Protein AF-0000000078905151 (afdb_homodimer)

Sequence (410 aa):
MSNFLHLKYNEKSVSVTKALTVRFLTKRFIGEYASNFESIYKKHLHLERKQLNLEIYDPCSQTQKAKFSLTSELHWADGFVIVYDISDRSSFAFAKALIYRIREPQTSHCKRAVESAVFLVGNKRDLCHVREVGWEEGQKLALDNRCQFCELSAAEQSLEVEMMFIRIIKDILINFKLKEKRRPSGSKSMAKLINNVFGKRRKSVMSNFLHLKYNEKSVSVTKALTVRFLTKRFIGEYASNFESIYKKHLHLERKQLNLEIYDPCSQTQKAKFSLTSELHWADGFVIVYDISDRSSFAFAKALIYRIREPQTSHCKRAVESAVFLVGNKRDLCHVREVGWEEGQKLALDNRCQFCELSAAEQSLEVEMMFIRIIKDILINFKLKEKRRPSGSKSMAKLINNVFGKRRKSV

Foldseek 3Di:
DAQEEEEDFAQVCLLVSVQLVCCQVPVAGDRPDALQAKDWDWDWDDDPNDTYIYIYTRHRNDPDPPPCPVPVVNVQHLAYEYEAEQLDVVRVVVSLVVLCVLQPPDPDPPPPPFRHAYEYEHEPVVVVVNGDHDPVNQVVSCVVRVYHYDYDYSHPCSPVSNVVVVVNVVVSVVRVVVVVVVDDPDDDDCVVVVCCVVPDPPPPD/DAQEAEEDFAQVCLLVSVQLVCCQVPVAGDRPDPLQAKDWDWDWDDDPNDTDIYIYTRHRNDPDPPPCPVPVVNVQHLAYEYEAEQLDVVRVVVSLVVLCVLQPPDPDPPPPPFRHAYEYEHEPVVVVVNGDHDPVNQVVSCVVRVYHYDYDYSHPCSPVSNVVVVVNVVVSVVRVVVVVVVDDPDDDDCVVVVCCVVPPPDPPD

pLDDT: mean 72.8, std 22.76, range [19.73, 98.31]

Secondary structure (DSSP, 8-state):
-EEEEEEE--TTTHHHHHHHHHHHHHS---TT--SSEEEEEEEEEEETTEEEEEEEEE-----S-------HHHHT-SEEEEEEETT-HHHHHHHHHHHHHHHS---SS---SSPPEEEEEEE-GGGGGG--S-HHHHHHHHHHTT-EEEE--TTT-HHHHHHHHHHHHHHHHHHHHHHHHHS-TT---THHHHHHHHH------/--EEEEEE--TTTHHHHHHHHHHHHHS---TT--SSEEEEEEEEEEETTEEEEEEEEE-------------HHHHT-SEEEEEEETT-HHHHHHHHHHHHHHHS---SS---SSPPEEEEEEE-GGGGGG--S-HHHHHHHHHHTT-EEEE--TTT-HHHHHHHHHHHHHHHHHHHHHHHHHS-TT---HHHHHHHHHH------

Nearest PDB structures (foldseek):
  1z06-assembly1_A  TM=8.536E-01  e=4.164E-12  Mus musculus
  6zay-assembly1_B  TM=8.405E-01  e=6.098E-12  Homo sapiens
  6sur-assembly1_B  TM=8.434E-01  e=1.687E-11  Mus musculus
  6pq3-assembly1_A  TM=7.862E-01  e=4.164E-12  Homo sapiens
  6y09-assembly1_B  TM=8.365E-01  e=3.395E-11  Homo sapiens

Solvent-accessible surface area (backbone atoms only — not comparable to full-atom values): 22157 Å² total; per-residue (Å²): 111,69,46,32,37,36,36,60,37,46,56,85,26,14,33,53,44,50,22,41,52,44,17,51,70,48,66,44,67,49,77,79,49,57,34,67,34,26,37,37,39,37,34,74,43,78,57,97,92,35,83,38,40,36,30,37,40,35,62,47,11,61,69,63,82,57,65,78,54,66,44,63,68,54,72,68,35,42,23,36,41,36,38,22,40,26,57,32,54,68,34,42,55,46,40,51,53,50,53,52,58,71,64,44,79,69,84,61,90,74,68,71,91,63,79,56,39,40,35,42,35,35,29,49,50,83,40,58,89,57,50,61,49,55,70,64,58,54,45,48,55,19,60,78,62,75,30,45,67,49,72,43,20,48,79,77,33,55,66,60,48,42,50,53,52,51,50,51,52,50,48,31,50,51,52,50,55,57,44,56,74,69,50,73,98,68,79,77,52,68,62,48,54,59,37,42,74,56,53,60,72,76,76,76,123,111,60,41,26,34,41,33,61,28,51,56,85,28,13,32,54,41,49,23,40,52,44,18,53,72,49,66,43,68,48,77,78,50,56,34,64,33,25,37,36,39,37,34,74,42,79,56,97,91,35,84,40,48,39,27,36,38,34,57,47,9,61,67,65,80,56,66,77,55,64,44,62,67,54,73,65,34,41,27,36,44,36,39,24,40,27,57,33,55,67,34,41,53,49,39,52,53,50,52,51,58,71,65,45,79,70,85,61,91,76,67,68,90,63,77,57,37,41,36,42,34,34,30,48,50,83,40,59,89,57,51,60,50,55,70,64,58,53,46,48,55,18,62,78,62,74,29,45,70,52,73,42,20,49,77,77,32,53,66,60,48,42,50,52,54,51,50,52,52,50,47,32,52,52,50,47,55,56,44,56,74,68,49,74,97,68,78,78,52,69,53,48,53,58,38,43,75,58,52,62,74,75,76,80,124

Radius of gyration: 22.43 Å; Cα contacts (8 Å, |Δi|>4): 698; chains: 2; bounding box: 54×58×46 Å

Organism: Gorilla gorilla gorilla (NCBI:txid9595)

Structure (mmCIF, N/CA/C/O backbone):
data_AF-0000000078905151-model_v1
#
loop_
_entity.id
_entity.type
_entity.pdbx_description
1 polymer 'small monomeric GTPase'
#
loop_
_atom_site.group_PDB
_atom_site.id
_atom_site.type_symbol
_atom_site.label_atom_id
_atom_site.label_alt_id
_atom_site.label_comp_id
_atom_site.label_asym_id
_atom_site.label_entity_id
_atom_site.label_seq_id
_atom_site.pdbx_PDB_ins_code
_atom_site.Cartn_x
_atom_site.Cartn_y
_atom_site.Cartn_z
_atom_site.occupancy
_atom_site.B_iso_or_equiv
_atom_site.auth_seq_id
_atom_site.auth_comp_id
_atom_site.auth_asym_id
_atom_site.auth_atom_id
_atom_site.pdbx_PDB_model_num
ATOM 1 N N . MET A 1 1 ? 16.125 -10.883 7.223 1 33.5 1 MET A N 1
ATOM 2 C CA . MET A 1 1 ? 16.016 -11.32 5.836 1 33.5 1 MET A CA 1
ATOM 3 C C . MET A 1 1 ? 14.742 -10.789 5.195 1 33.5 1 MET A C 1
ATOM 5 O O . MET A 1 1 ? 13.656 -10.938 5.754 1 33.5 1 MET A O 1
ATOM 9 N N . SER A 1 2 ? 14.922 -9.656 4.449 1 40.66 2 SER A N 1
ATOM 10 C CA . SER A 1 2 ? 13.758 -9.047 3.814 1 40.66 2 SER A CA 1
ATOM 11 C C . SER A 1 2 ? 13.273 -9.883 2.639 1 40.66 2 SER A C 1
ATOM 13 O O . SER A 1 2 ? 14.07 -10.32 1.806 1 40.66 2 SER A O 1
ATOM 15 N N . ASN A 1 3 ? 12.352 -10.844 2.887 1 43.84 3 ASN A N 1
ATOM 16 C CA . ASN A 1 3 ? 11.727 -11.594 1.802 1 43.84 3 ASN A CA 1
ATOM 17 C C . ASN A 1 3 ? 10.883 -10.688 0.911 1 43.84 3 ASN A C 1
ATOM 19 O O . ASN A 1 3 ? 10.117 -9.859 1.409 1 43.84 3 ASN A O 1
ATOM 23 N N . PHE A 1 4 ? 11.531 -10.445 -0.365 1 47.47 4 PHE A N 1
ATOM 24 C CA . PHE A 1 4 ? 10.812 -9.602 -1.312 1 47.47 4 PHE A CA 1
ATOM 25 C C . PHE A 1 4 ? 9.938 -10.453 -2.232 1 47.47 4 PHE A C 1
ATOM 27 O O . PHE A 1 4 ? 10.367 -11.508 -2.699 1 47.47 4 PHE A O 1
ATOM 34 N N . LEU A 1 5 ? 8.68 -10.344 -2.068 1 52.06 5 LEU A N 1
ATOM 35 C CA . LEU A 1 5 ? 7.754 -10.953 -3.023 1 52.06 5 LEU A CA 1
ATOM 36 C C . LEU A 1 5 ? 7.332 -9.945 -4.086 1 52.06 5 LEU A C 1
ATOM 38 O O . LEU A 1 5 ? 7 -8.797 -3.77 1 52.06 5 LEU A O 1
ATOM 42 N N . HIS A 1 6 ? 7.77 -10.117 -5.406 1 54.09 6 HIS A N 1
ATOM 43 C CA . HIS A 1 6 ? 7.309 -9.242 -6.48 1 54.09 6 HIS A CA 1
ATOM 44 C C . HIS A 1 6 ? 6.09 -9.836 -7.188 1 54.09 6 HIS A C 1
ATOM 46 O O . HIS A 1 6 ? 6.102 -11 -7.582 1 54.09 6 HIS A O 1
ATOM 52 N N . LEU A 1 7 ? 4.973 -9.117 -7.043 1 52.12 7 LEU A N 1
ATOM 53 C CA . LEU A 1 7 ? 3.781 -9.57 -7.75 1 52.12 7 LEU A CA 1
ATOM 54 C C . LEU A 1 7 ? 3.648 -8.875 -9.102 1 52.12 7 LEU A C 1
ATOM 56 O O . LEU A 1 7 ? 3.793 -7.652 -9.188 1 52.12 7 LEU A O 1
ATOM 60 N N . LYS A 1 8 ? 4.098 -9.414 -10.281 1 45.72 8 LYS A N 1
ATOM 61 C CA . LYS A 1 8 ? 4.059 -8.766 -11.586 1 45.72 8 LYS A CA 1
ATOM 62 C C . LYS A 1 8 ? 2.754 -9.078 -12.312 1 45.72 8 LYS A C 1
ATOM 64 O O . LYS A 1 8 ? 2.285 -10.219 -12.297 1 45.72 8 LYS A O 1
ATOM 69 N N . TYR A 1 9 ? 1.773 -8.039 -12.383 1 45.78 9 TYR A N 1
ATOM 70 C CA . TYR A 1 9 ? 0.561 -8.359 -13.133 1 45.78 9 TYR A CA 1
ATOM 71 C C . TYR A 1 9 ? 0.526 -7.617 -14.461 1 45.78 9 TYR A C 1
ATOM 73 O O . TYR A 1 9 ? 1.222 -6.617 -14.641 1 45.78 9 TYR A O 1
ATOM 81 N N . ASN A 1 10 ? -0.054 -8.18 -15.516 1 43.53 10 ASN A N 1
ATOM 82 C CA . ASN A 1 10 ? -0.471 -7.539 -16.75 1 43.53 10 ASN A CA 1
ATOM 83 C C . ASN A 1 10 ? -1.425 -6.379 -16.484 1 43.53 10 ASN A C 1
ATOM 85 O O . ASN A 1 10 ? -1.976 -6.258 -15.398 1 43.53 10 ASN A O 1
ATOM 89 N N . GLU A 1 11 ? -1.68 -5.656 -17.531 1 45.28 11 GLU A N 1
ATOM 90 C CA . GLU A 1 11 ? -2.584 -4.512 -17.578 1 45.28 11 GLU A CA 1
ATOM 91 C C . GLU A 1 11 ? -3.885 -4.805 -16.844 1 45.28 11 GLU A C 1
ATOM 93 O O . GLU A 1 11 ? -4.289 -4.039 -15.961 1 45.28 11 GLU A O 1
ATOM 98 N N . LYS A 1 12 ? -4.699 -5.602 -17.359 1 46.69 12 LYS A N 1
ATOM 99 C CA . LYS A 1 12 ? -6.008 -5.93 -16.781 1 46.69 12 LYS A CA 1
ATOM 100 C C . LYS A 1 12 ? -5.863 -6.75 -15.508 1 46.69 12 LYS A C 1
ATOM 102 O O . LYS A 1 12 ? -6.73 -6.707 -14.641 1 46.69 12 LYS A O 1
ATOM 107 N N . SER A 1 13 ? -4.715 -7.34 -15.367 1 47.94 13 SER A N 1
ATOM 108 C CA . SER A 1 13 ? -4.512 -8.344 -14.328 1 47.94 13 SER A CA 1
ATOM 109 C C . SER A 1 13 ? -3.994 -7.703 -13.039 1 47.94 13 SER A C 1
ATOM 111 O O . SER A 1 13 ? -4.09 -8.297 -11.961 1 47.94 13 SER A O 1
ATOM 113 N N . VAL A 1 14 ? -3.516 -6.453 -13.086 1 50.91 14 VAL A N 1
ATOM 114 C CA . VAL A 1 14 ? -2.912 -5.75 -11.961 1 50.91 14 VAL A CA 1
ATOM 115 C C . VAL A 1 14 ? -3.912 -5.668 -10.812 1 50.91 14 VAL A C 1
ATOM 117 O O . VAL A 1 14 ? -3.549 -5.875 -9.648 1 50.91 14 VAL A O 1
ATOM 120 N N . SER A 1 15 ? -5.215 -5.516 -11.25 1 56.56 15 SER A N 1
ATOM 121 C CA . SER A 1 15 ? -6.234 -5.48 -10.203 1 56.56 15 SER A CA 1
ATOM 122 C C . SER A 1 15 ? -6.328 -6.82 -9.477 1 56.56 15 SER A C 1
ATOM 124 O O . SER A 1 15 ? -6.594 -6.859 -8.273 1 56.56 15 SER A O 1
ATOM 126 N N . VAL A 1 16 ? -5.809 -7.828 -10.273 1 59.97 16 VAL A N 1
ATOM 127 C CA . VAL A 1 16 ? -5.961 -9.172 -9.719 1 59.97 16 VAL A CA 1
ATOM 128 C C . VAL A 1 16 ? -4.867 -9.43 -8.688 1 59.97 16 VAL A C 1
ATOM 130 O O . VAL A 1 16 ? -5.133 -9.984 -7.617 1 59.97 16 VAL A O 1
ATOM 133 N N . THR A 1 17 ? -3.715 -8.922 -9.016 1 74.81 17 THR A N 1
ATOM 134 C CA . THR A 1 17 ? -2.58 -9.125 -8.125 1 74.81 17 THR A CA 1
ATOM 135 C C . THR A 1 17 ? -2.748 -8.312 -6.84 1 74.81 17 THR A C 1
ATOM 137 O O . THR A 1 17 ? -2.469 -8.812 -5.746 1 74.81 17 THR A O 1
ATOM 140 N N . LYS A 1 18 ? -3.27 -7.145 -7.047 1 80.56 18 LYS A N 1
ATOM 141 C CA . LYS A 1 18 ? -3.438 -6.289 -5.875 1 80.56 18 LYS A CA 1
ATOM 142 C C . LYS A 1 18 ? -4.48 -6.863 -4.922 1 80.56 18 LYS A C 1
ATOM 144 O O . LYS A 1 18 ? -4.312 -6.805 -3.701 1 80.56 18 LYS A O 1
ATOM 149 N N . ALA A 1 19 ? -5.516 -7.473 -5.602 1 86.12 19 ALA A N 1
ATOM 150 C CA . ALA A 1 19 ? -6.566 -8.086 -4.789 1 86.12 19 ALA A CA 1
ATOM 151 C C . ALA A 1 19 ? -6.004 -9.211 -3.924 1 86.12 19 ALA A C 1
ATOM 153 O O . ALA A 1 19 ? -6.383 -9.359 -2.76 1 86.12 19 ALA A O 1
ATOM 154 N N . LEU A 1 20 ? -5.066 -9.969 -4.469 1 88.62 20 LEU A N 1
ATOM 155 C CA . LEU A 1 20 ? -4.449 -11.078 -3.75 1 88.62 20 LEU A CA 1
ATOM 156 C C . LEU A 1 20 ? -3.592 -10.57 -2.596 1 88.62 20 LEU A C 1
ATOM 158 O O . LEU A 1 20 ? -3.684 -11.086 -1.478 1 88.62 20 LEU A O 1
ATOM 162 N N . THR A 1 21 ? -2.807 -9.578 -2.848 1 88 21 THR A N 1
ATOM 163 C CA . THR A 1 21 ? -1.916 -9.008 -1.843 1 88 21 THR A CA 1
ATOM 164 C C . THR A 1 21 ? -2.715 -8.391 -0.697 1 88 21 THR A C 1
ATOM 166 O O . THR A 1 21 ? -2.416 -8.641 0.475 1 88 21 THR A O 1
ATOM 169 N N . VAL A 1 22 ? -3.719 -7.641 -1.058 1 87.19 22 VAL A N 1
ATOM 170 C CA . VAL A 1 22 ? -4.539 -6.965 -0.058 1 87.19 22 VAL A CA 1
ATOM 171 C C . VAL A 1 22 ? -5.297 -8 0.771 1 87.19 22 VAL A C 1
ATOM 173 O O . VAL A 1 22 ? -5.406 -7.867 1.992 1 87.19 22 VAL A O 1
ATOM 176 N N . ARG A 1 23 ? -5.77 -9.07 0.107 1 90.31 23 ARG A N 1
ATOM 177 C CA . ARG A 1 23 ? -6.438 -10.148 0.824 1 90.31 23 ARG A CA 1
ATOM 178 C C . ARG A 1 23 ? -5.496 -10.797 1.839 1 90.31 23 ARG A C 1
ATOM 180 O O . ARG A 1 23 ? -5.891 -11.047 2.98 1 90.31 23 ARG A O 1
ATOM 187 N N . PHE A 1 24 ? -4.328 -10.945 1.433 1 89.81 24 PHE A N 1
ATOM 188 C CA . PHE A 1 24 ? -3.322 -11.547 2.297 1 89.81 24 PHE A CA 1
ATOM 189 C C . PHE A 1 24 ? -3.035 -10.656 3.5 1 89.81 24 PHE A C 1
ATOM 191 O O . PHE A 1 24 ? -3.02 -11.133 4.641 1 89.81 24 PHE A O 1
ATOM 198 N N . LEU A 1 25 ? -2.859 -9.414 3.289 1 86.81 25 LEU A N 1
ATOM 199 C CA . LEU A 1 25 ? -2.385 -8.492 4.316 1 86.81 25 LEU A CA 1
ATOM 200 C C . LEU A 1 25 ? -3.518 -8.094 5.258 1 86.81 25 LEU A C 1
ATOM 202 O O . LEU A 1 25 ? -3.293 -7.883 6.449 1 86.81 25 LEU A O 1
ATOM 206 N N . THR A 1 26 ? -4.746 -8.055 4.715 1 84.88 26 THR A N 1
ATOM 207 C CA . THR A 1 26 ? -5.812 -7.469 5.523 1 84.88 26 THR A CA 1
ATOM 208 C C . THR A 1 26 ? -6.898 -8.5 5.812 1 84.88 26 THR A C 1
ATOM 210 O O . THR A 1 26 ? -7.754 -8.289 6.672 1 84.88 26 THR A O 1
ATOM 213 N N . LYS A 1 27 ? -6.98 -9.594 5.094 1 89.12 27 LYS A N 1
ATOM 214 C CA . LYS A 1 27 ? -7.992 -10.641 5.152 1 89.12 27 LYS A CA 1
ATOM 215 C C . LYS A 1 27 ? -9.32 -10.156 4.574 1 89.12 27 LYS A C 1
ATOM 217 O O . LYS A 1 27 ? -10.32 -10.867 4.625 1 89.12 27 LYS A O 1
ATOM 222 N N . ARG A 1 28 ? -9.281 -9.008 3.992 1 86.31 28 ARG A N 1
ATOM 223 C CA . ARG A 1 28 ? -10.477 -8.453 3.371 1 86.31 28 ARG A CA 1
ATOM 224 C C . ARG A 1 28 ? -10.352 -8.445 1.852 1 86.31 28 ARG A C 1
ATOM 226 O O . ARG A 1 28 ? -9.258 -8.258 1.312 1 86.31 28 ARG A O 1
ATOM 233 N N . PHE A 1 29 ? -11.562 -8.672 1.291 1 86.5 29 PHE A N 1
ATOM 234 C CA . PHE A 1 29 ? -11.578 -8.586 -0.165 1 86.5 29 PHE A CA 1
ATOM 235 C C . PHE A 1 29 ? -11.992 -7.199 -0.625 1 86.5 29 PHE A C 1
ATOM 237 O O . PHE A 1 29 ? -13.078 -6.723 -0.281 1 86.5 29 PHE A O 1
ATOM 244 N N . ILE A 1 30 ? -11 -6.656 -1.311 1 79.56 30 ILE A N 1
ATOM 245 C CA . ILE A 1 30 ? -11.258 -5.359 -1.927 1 79.56 30 ILE A CA 1
ATOM 246 C C . ILE A 1 30 ? -11.094 -5.469 -3.441 1 79.56 30 ILE A C 1
ATOM 248 O O . ILE A 1 30 ? -9.977 -5.391 -3.957 1 79.56 30 ILE A O 1
ATOM 252 N N . GLY A 1 31 ? -12.133 -5.629 -4.199 1 70.5 31 GLY A N 1
ATOM 253 C CA . GLY A 1 31 ? -12.125 -5.949 -5.621 1 70.5 31 GLY A CA 1
ATOM 254 C C . GLY A 1 31 ? -11.602 -4.816 -6.48 1 70.5 31 GLY A C 1
ATOM 255 O O . GLY A 1 31 ? -11.016 -5.055 -7.543 1 70.5 31 GLY A O 1
ATOM 256 N N . GLU A 1 32 ? -12.078 -3.584 -6.277 1 65.56 32 GLU A N 1
ATOM 257 C CA . GLU A 1 32 ? -11.68 -2.457 -7.113 1 65.56 32 GLU A CA 1
ATOM 258 C C . GLU A 1 32 ? -10.586 -1.635 -6.438 1 65.56 32 GLU A C 1
ATOM 260 O O . GLU A 1 32 ? -10.664 -0.405 -6.398 1 65.56 32 GLU A O 1
ATOM 265 N N . TYR A 1 33 ? -9.633 -2.531 -5.988 1 67 33 TYR A N 1
ATOM 266 C CA . TYR A 1 33 ? -8.5 -1.788 -5.438 1 67 33 TYR A CA 1
ATOM 267 C C . TYR A 1 33 ? -7.664 -1.169 -6.551 1 67 33 TYR A C 1
ATOM 269 O O . TYR A 1 33 ? -7.723 -1.61 -7.699 1 67 33 TYR A O 1
ATOM 277 N N . ALA A 1 34 ? -7.141 0.121 -6.5 1 62.5 34 ALA A N 1
ATOM 278 C CA . ALA A 1 34 ? -6.617 0.946 -7.59 1 62.5 34 ALA A CA 1
ATOM 279 C C . ALA A 1 34 ? -5.297 0.391 -8.109 1 62.5 34 ALA A C 1
ATOM 281 O O . ALA A 1 34 ? -4.379 0.119 -7.336 1 62.5 34 ALA A O 1
ATOM 282 N N . SER A 1 35 ? -5.383 0.06 -9.484 1 64.06 35 SER A N 1
ATOM 283 C CA . SER A 1 35 ? -4.281 -0.485 -10.273 1 64.06 35 SER A CA 1
ATOM 284 C C . SER A 1 35 ? -3.369 0.623 -10.789 1 64.06 35 SER A C 1
ATOM 286 O O . SER A 1 35 ? -2.352 0.349 -11.422 1 64.06 35 SER A O 1
ATOM 288 N N . ASN A 1 36 ? -3.646 1.79 -10.336 1 73.25 36 ASN A N 1
ATOM 289 C CA . ASN A 1 36 ? -2.932 2.891 -10.977 1 73.25 36 ASN A CA 1
ATOM 290 C C . ASN A 1 36 ? -1.81 3.422 -10.094 1 73.25 36 ASN A C 1
ATOM 292 O O . ASN A 1 36 ? -1.31 4.527 -10.312 1 73.25 36 ASN A O 1
ATOM 296 N N . PHE A 1 37 ? -1.51 2.6 -9.148 1 78.62 37 PHE A N 1
ATOM 297 C CA . PHE A 1 37 ? -0.366 2.992 -8.336 1 78.62 37 PHE A CA 1
ATOM 298 C C . PHE A 1 37 ? 0.456 1.773 -7.934 1 78.62 37 PHE A C 1
ATOM 300 O O . PHE A 1 37 ? -0.058 0.654 -7.906 1 78.62 37 PHE A O 1
ATOM 307 N N . GLU A 1 38 ? 1.681 2.006 -7.773 1 80.31 38 GLU A N 1
ATOM 308 C CA . GLU A 1 38 ? 2.611 1.007 -7.258 1 80.31 38 GLU A CA 1
ATOM 309 C C . GLU A 1 38 ? 2.658 1.033 -5.734 1 80.31 38 GLU A C 1
ATOM 311 O O . GLU A 1 38 ? 2.561 2.1 -5.121 1 80.31 38 GLU A O 1
ATOM 316 N N . SER A 1 39 ? 2.715 -0.174 -5.242 1 83.69 39 SER A N 1
ATOM 317 C CA . SER A 1 39 ? 2.738 -0.244 -3.783 1 83.69 39 SER A CA 1
ATOM 318 C C . SER A 1 39 ? 3.852 -1.163 -3.293 1 83.69 39 SER A C 1
ATOM 320 O O . SER A 1 39 ? 4.105 -2.211 -3.891 1 83.69 39 SER A O 1
ATOM 322 N N . ILE A 1 40 ? 4.516 -0.667 -2.254 1 81.06 40 ILE A N 1
ATOM 323 C CA . ILE A 1 40 ? 5.422 -1.51 -1.48 1 81.06 40 ILE A CA 1
ATOM 324 C C . ILE A 1 40 ? 4.871 -1.696 -0.068 1 81.06 40 ILE A C 1
ATOM 326 O O . ILE A 1 40 ? 4.594 -0.718 0.631 1 81.06 40 ILE A O 1
ATOM 330 N N . TYR A 1 41 ? 4.684 -2.975 0.245 1 84.81 41 TYR A N 1
ATOM 331 C CA . TYR A 1 41 ? 4.191 -3.297 1.579 1 84.81 41 TYR A CA 1
ATOM 332 C C . TYR A 1 41 ? 5.281 -3.949 2.42 1 84.81 41 TYR A C 1
ATOM 334 O O . TYR A 1 41 ? 6.004 -4.824 1.938 1 84.81 41 TYR A O 1
ATOM 342 N N . LYS A 1 42 ? 5.465 -3.461 3.604 1 81.56 42 LYS A N 1
ATOM 343 C CA . LYS A 1 42 ? 6.387 -4.066 4.559 1 81.56 42 LYS A CA 1
ATOM 344 C C . LYS A 1 42 ? 5.645 -4.582 5.789 1 81.56 42 LYS A C 1
ATOM 346 O O . LYS A 1 42 ? 4.895 -3.838 6.426 1 81.56 42 LYS A O 1
ATOM 351 N N . LYS A 1 43 ? 5.863 -5.863 6.016 1 82.62 43 LYS A N 1
ATOM 352 C CA . LYS A 1 43 ? 5.176 -6.492 7.141 1 82.62 43 LYS A CA 1
ATOM 353 C C . LYS A 1 43 ? 6.133 -7.359 7.957 1 82.62 43 LYS A C 1
ATOM 355 O O . LYS A 1 43 ? 6.922 -8.117 7.395 1 82.62 43 LYS A O 1
ATOM 360 N N . HIS A 1 44 ? 6.055 -7.066 9.289 1 79 44 HIS A N 1
ATOM 361 C CA . HIS A 1 44 ? 6.738 -7.98 10.195 1 79 44 HIS A CA 1
ATOM 362 C C . HIS A 1 44 ? 5.848 -9.164 10.562 1 79 44 HIS A C 1
ATOM 364 O O . HIS A 1 44 ? 4.699 -8.969 10.969 1 79 44 HIS A O 1
ATOM 370 N N . LEU A 1 45 ? 6.371 -10.32 10.273 1 81.25 45 LEU A N 1
ATOM 371 C CA . LEU A 1 45 ? 5.543 -11.477 10.594 1 81.25 45 LEU A CA 1
ATOM 372 C C . LEU A 1 45 ? 6.371 -12.562 11.281 1 81.25 45 LEU A C 1
ATOM 374 O O . LEU A 1 45 ? 7.605 -12.516 11.258 1 81.25 45 LEU A O 1
ATOM 378 N N . HIS A 1 46 ? 5.586 -13.344 12.062 1 83 46 HIS A N 1
ATOM 379 C CA . HIS A 1 46 ? 6.184 -14.492 12.727 1 83 46 HIS A CA 1
ATOM 380 C C . HIS A 1 46 ? 5.793 -15.797 12.023 1 83 46 HIS A C 1
ATOM 382 O O . HIS A 1 46 ? 4.605 -16.047 11.805 1 83 46 HIS A O 1
ATOM 388 N N . LEU A 1 47 ? 6.918 -16.469 11.523 1 82.12 47 LEU A N 1
ATOM 389 C CA . LEU A 1 47 ? 6.715 -17.797 10.93 1 82.12 47 LEU A CA 1
ATOM 390 C C . LEU A 1 47 ? 7.609 -18.828 11.602 1 82.12 47 LEU A C 1
ATOM 392 O O . LEU A 1 47 ? 8.836 -18.703 11.594 1 82.12 47 LEU A O 1
ATOM 396 N N . GLU A 1 48 ? 7.031 -19.938 12.164 1 81.5 48 GLU A N 1
ATOM 397 C CA . GLU A 1 48 ? 7.766 -21.016 12.812 1 81.5 48 GLU A CA 1
ATOM 398 C C . GLU A 1 48 ? 8.758 -20.469 13.844 1 81.5 48 GLU A C 1
ATOM 400 O O . GLU A 1 48 ? 9.93 -20.844 13.836 1 81.5 48 GLU A O 1
ATOM 405 N N . ARG A 1 49 ? 8.422 -19.453 14.648 1 79.44 49 ARG A N 1
ATOM 406 C CA . ARG A 1 49 ? 9.133 -18.875 15.781 1 79.44 49 ARG A CA 1
ATOM 407 C C . ARG A 1 49 ? 10.242 -17.938 15.305 1 79.44 49 ARG A C 1
ATOM 409 O O . ARG A 1 49 ? 11.133 -17.562 16.078 1 79.44 49 ARG A O 1
ATOM 416 N N . LYS A 1 50 ? 10.266 -17.75 14.039 1 79.44 50 LYS A N 1
ATOM 417 C CA . LYS A 1 50 ? 11.234 -16.797 13.508 1 79.44 50 LYS A CA 1
ATOM 418 C C . LYS A 1 50 ? 10.555 -15.508 13.078 1 79.44 50 LYS A C 1
ATOM 420 O O . LYS A 1 50 ? 9.461 -15.539 12.508 1 79.44 50 LYS A O 1
ATOM 425 N N . GLN A 1 51 ? 11.156 -14.414 13.492 1 81.25 51 GLN A N 1
ATOM 426 C CA . GLN A 1 51 ? 10.695 -13.102 13.047 1 81.25 51 GLN A CA 1
ATOM 427 C C . GLN A 1 51 ? 11.195 -12.797 11.633 1 81.25 51 GLN A C 1
ATOM 429 O O . GLN A 1 51 ? 12.375 -12.969 11.336 1 81.25 51 GLN A O 1
ATOM 434 N N . LEU A 1 52 ? 10.234 -12.508 10.75 1 82.19 52 LEU A N 1
ATOM 435 C CA . LEU A 1 52 ? 10.578 -12.227 9.359 1 82.19 52 LEU A CA 1
ATOM 436 C C . LEU A 1 52 ? 10.055 -10.852 8.945 1 82.19 52 LEU A C 1
ATOM 438 O O . LEU A 1 52 ? 8.992 -10.422 9.398 1 82.19 52 LEU A O 1
ATOM 442 N N . ASN A 1 53 ? 10.914 -10.156 8.156 1 81 53 ASN A N 1
ATOM 443 C CA . ASN A 1 53 ? 10.477 -8.93 7.492 1 81 53 ASN A CA 1
ATOM 4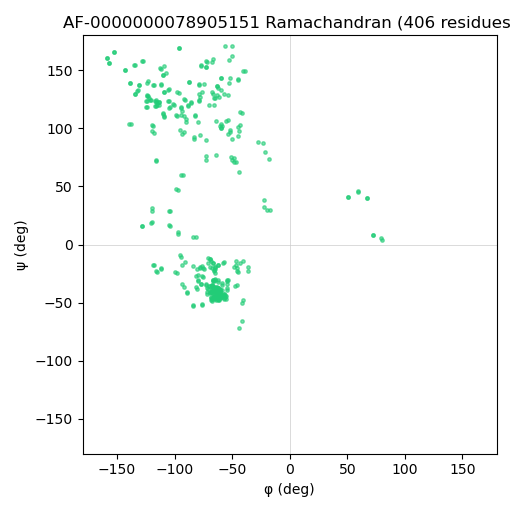44 C C . ASN A 1 53 ? 10.102 -9.188 6.035 1 81 53 ASN A C 1
ATOM 446 O O . ASN A 1 53 ? 10.969 -9.469 5.207 1 81 53 ASN A O 1
ATOM 450 N N . LEU A 1 54 ? 8.812 -9.047 5.855 1 86.19 54 LEU A N 1
ATOM 451 C CA . LEU A 1 54 ? 8.312 -9.289 4.508 1 86.19 54 LEU A CA 1
ATOM 452 C C . LEU A 1 54 ? 8.141 -7.984 3.742 1 86.19 54 LEU A C 1
ATOM 454 O O . LEU A 1 54 ? 7.609 -7.008 4.277 1 86.19 54 LEU A O 1
ATOM 458 N N . GLU A 1 55 ? 8.672 -8.023 2.576 1 83.75 55 GLU A N 1
ATOM 459 C CA . GLU A 1 55 ? 8.445 -6.91 1.659 1 83.75 55 GLU A CA 1
ATOM 460 C C . GLU A 1 55 ? 7.777 -7.387 0.37 1 83.75 55 GLU A C 1
ATOM 462 O O . GLU A 1 55 ? 8.266 -8.312 -0.284 1 83.75 55 GLU A O 1
ATOM 467 N N . ILE A 1 56 ? 6.621 -6.73 0.116 1 86.44 56 ILE A N 1
ATOM 468 C CA . ILE A 1 56 ? 5.891 -7.074 -1.098 1 86.44 56 ILE A CA 1
ATOM 469 C C . ILE A 1 56 ? 5.855 -5.871 -2.039 1 86.44 56 ILE A C 1
ATOM 471 O O . ILE A 1 56 ? 5.402 -4.789 -1.66 1 86.44 56 ILE A O 1
ATOM 475 N N . TYR A 1 57 ? 6.371 -6.152 -3.199 1 83.12 57 TYR A N 1
ATOM 476 C CA . TYR A 1 57 ? 6.309 -5.145 -4.25 1 83.12 57 TYR A CA 1
ATOM 477 C C . TYR A 1 57 ? 5.188 -5.453 -5.238 1 83.12 57 TYR A C 1
ATOM 479 O O . TYR A 1 57 ? 5.156 -6.539 -5.828 1 83.12 57 TYR A O 1
ATOM 487 N N . ASP A 1 58 ? 4.273 -4.484 -5.328 1 80.88 58 ASP A N 1
ATOM 488 C CA . ASP A 1 58 ? 3.15 -4.613 -6.254 1 80.88 58 ASP A CA 1
ATOM 489 C C . ASP A 1 58 ? 3.158 -3.49 -7.285 1 80.88 58 ASP A C 1
ATOM 491 O O . ASP A 1 58 ? 2.82 -2.348 -6.969 1 80.88 58 ASP A O 1
ATOM 495 N N . PRO A 1 59 ? 3.607 -3.824 -8.492 1 77.06 59 PRO A N 1
ATOM 496 C CA . PRO A 1 59 ? 3.779 -2.773 -9.492 1 77.06 59 PRO A CA 1
ATOM 497 C C . PRO A 1 59 ? 2.451 -2.25 -10.031 1 77.06 59 PRO A C 1
ATOM 499 O O . PRO A 1 59 ? 1.396 -2.828 -9.758 1 77.06 59 PRO A O 1
ATOM 502 N N . CYS A 1 60 ? 2.566 -0.902 -10.617 1 69.69 60 CYS A N 1
ATOM 503 C CA . CYS A 1 60 ? 1.411 -0.31 -11.281 1 69.69 60 CYS A CA 1
ATOM 504 C C . CYS A 1 60 ? 1.074 -1.062 -12.562 1 69.69 60 CYS A C 1
ATOM 506 O O . CYS A 1 60 ? 1.969 -1.548 -13.258 1 69.69 60 CYS A O 1
ATOM 508 N N . SER A 1 61 ? -0.313 -1.41 -12.703 1 56.06 61 SER A N 1
ATOM 509 C CA . SER A 1 61 ? -0.744 -2.111 -13.906 1 56.06 61 SER A CA 1
ATOM 510 C C . SER A 1 61 ? -0.701 -1.196 -15.125 1 56.06 61 SER A C 1
ATOM 512 O O . SER A 1 61 ? -0.879 -1.651 -16.266 1 56.06 61 SER A O 1
ATOM 514 N N . GLN A 1 62 ? -0.619 0.149 -14.922 1 53.72 62 GLN A N 1
ATOM 515 C CA . GLN A 1 62 ? -0.875 0.955 -16.109 1 53.72 62 GLN A CA 1
ATOM 516 C C . GLN A 1 62 ? 0.002 0.508 -17.281 1 53.72 62 GLN A C 1
ATOM 518 O O . GLN A 1 62 ? 1.086 -0.042 -17.078 1 53.72 62 GLN A O 1
ATOM 523 N N . THR A 1 63 ? -0.595 0.479 -18.438 1 44.38 63 THR A N 1
ATOM 524 C CA . THR A 1 63 ? -0.288 0.105 -19.812 1 44.38 63 THR A CA 1
ATOM 525 C C . THR A 1 63 ? 1.122 0.547 -20.188 1 44.38 63 THR A C 1
ATOM 527 O O . THR A 1 63 ? 1.497 0.508 -21.359 1 44.38 63 THR A O 1
ATOM 530 N N . GLN A 1 64 ? 1.754 1.374 -19.453 1 40.75 64 GLN A N 1
ATOM 531 C CA . GLN A 1 64 ? 2.85 1.705 -20.359 1 40.75 64 GLN A CA 1
ATOM 532 C C . GLN A 1 64 ? 3.611 0.452 -20.781 1 40.75 64 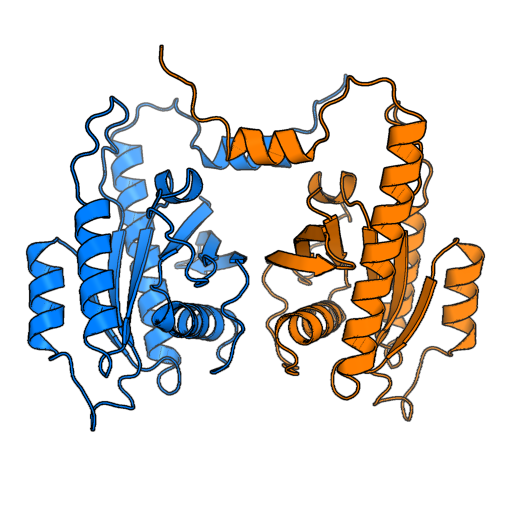GLN A C 1
ATOM 534 O O . GLN A 1 64 ? 3.674 -0.525 -20.031 1 40.75 64 GLN A O 1
ATOM 539 N N . LYS A 1 65 ? 3.773 0.331 -22.062 1 38.56 65 LYS A N 1
ATOM 540 C CA . LYS A 1 65 ? 4.719 -0.61 -22.656 1 38.56 65 LYS A CA 1
ATOM 541 C C . LYS A 1 65 ? 5.816 -0.989 -21.672 1 38.56 65 LYS A C 1
ATOM 543 O O . LYS A 1 65 ? 6.812 -0.277 -21.531 1 38.56 65 LYS A O 1
ATOM 548 N N . ALA A 1 66 ? 5.496 -1.113 -20.641 1 37.16 66 ALA A N 1
ATOM 549 C CA . ALA A 1 66 ? 6.574 -1.483 -19.719 1 37.16 66 ALA A CA 1
ATOM 550 C C . ALA A 1 66 ? 7.395 -2.643 -20.281 1 37.16 66 ALA A C 1
ATOM 552 O O . ALA A 1 66 ? 6.863 -3.734 -20.516 1 37.16 66 ALA A O 1
ATOM 553 N N . LYS A 1 67 ? 8.078 -2.369 -21.203 1 38.84 67 LYS A N 1
ATOM 554 C CA . LYS A 1 67 ? 9.172 -3.332 -21.219 1 38.84 67 LYS A CA 1
ATOM 555 C C . LYS A 1 67 ? 9.453 -3.854 -19.797 1 38.84 67 LYS A C 1
ATOM 557 O O . LYS A 1 67 ? 9.617 -3.068 -18.859 1 38.84 67 LYS A O 1
ATOM 562 N N . PHE A 1 68 ? 8.703 -4.93 -19.5 1 42.56 68 PHE A N 1
ATOM 563 C CA . PHE A 1 68 ? 9.078 -5.684 -18.297 1 42.56 68 PHE A CA 1
ATOM 564 C C . PHE A 1 68 ? 10.516 -5.391 -17.891 1 42.56 68 PHE A C 1
ATOM 566 O O . PHE A 1 68 ? 11.445 -6.051 -18.375 1 42.56 68 PHE A O 1
ATOM 573 N N . SER A 1 69 ? 10.898 -4.184 -18.234 1 40.69 69 SER A N 1
ATOM 574 C CA . SER A 1 69 ? 12.211 -4.051 -17.609 1 40.69 69 SER A CA 1
ATOM 575 C C . SER A 1 69 ? 12.172 -4.414 -16.141 1 40.69 69 SER A C 1
ATOM 577 O O . SER A 1 69 ? 11.391 -3.842 -15.367 1 40.69 69 SER A O 1
ATOM 579 N N . LEU A 1 70 ? 12.102 -5.773 -15.922 1 46.28 70 LEU A N 1
ATOM 580 C CA . LEU A 1 70 ? 12.406 -6.062 -14.531 1 46.28 70 LEU A CA 1
ATOM 581 C C . LEU A 1 70 ? 13.188 -4.918 -13.898 1 46.28 70 LEU A C 1
ATOM 583 O O . LEU A 1 70 ? 14.336 -4.664 -14.266 1 46.28 70 LEU A O 1
ATOM 587 N N . THR A 1 71 ? 12.422 -3.951 -13.555 1 48.47 71 THR A N 1
ATOM 588 C CA . THR A 1 71 ? 13.125 -2.881 -12.859 1 48.47 71 THR A CA 1
ATOM 589 C C . THR A 1 71 ? 14.156 -3.455 -11.883 1 48.47 71 THR A C 1
ATOM 591 O O . THR A 1 71 ? 14.109 -4.641 -11.555 1 48.47 71 THR A O 1
ATOM 594 N N . SER A 1 72 ? 15.18 -2.748 -11.688 1 47.91 72 SER A N 1
ATOM 595 C CA . SER A 1 72 ? 16.25 -3.072 -10.75 1 47.91 72 SER A CA 1
ATOM 596 C C . SER A 1 72 ? 15.703 -3.727 -9.492 1 47.91 72 SER A C 1
ATOM 598 O O . SER A 1 72 ? 16.328 -4.613 -8.914 1 47.91 72 SER A O 1
ATOM 600 N N . GLU A 1 73 ? 14.422 -3.441 -9.297 1 49.81 73 GLU A N 1
ATOM 601 C CA . GLU A 1 73 ? 13.859 -3.965 -8.055 1 49.81 73 GLU A CA 1
ATOM 602 C C . GLU A 1 73 ? 13.508 -5.445 -8.188 1 49.81 73 GLU A C 1
ATOM 604 O O . GLU A 1 73 ? 13.547 -6.188 -7.207 1 49.81 73 GLU A O 1
ATOM 609 N N . LEU A 1 74 ? 13.273 -5.707 -9.422 1 57.25 74 LEU A N 1
ATOM 610 C CA . LEU A 1 74 ? 12.828 -7.074 -9.656 1 57.25 74 LEU A CA 1
ATOM 611 C C . LEU A 1 74 ? 14.016 -8.023 -9.766 1 57.25 74 LEU A C 1
ATOM 613 O O . LEU A 1 74 ? 13.891 -9.219 -9.5 1 57.25 74 LEU A O 1
ATOM 617 N N . HIS A 1 75 ? 15.078 -7.34 -10.016 1 59.56 75 HIS A N 1
ATOM 618 C CA . HIS A 1 75 ? 16.266 -8.172 -10.195 1 59.56 75 HIS A CA 1
ATOM 619 C C . HIS A 1 75 ? 16.672 -8.828 -8.883 1 59.56 75 HIS A C 1
ATOM 621 O O . HIS A 1 75 ? 17.266 -9.906 -8.883 1 59.56 75 HIS A O 1
ATOM 627 N N . TRP A 1 76 ? 16.062 -8.273 -7.871 1 61.84 76 TRP A N 1
ATOM 628 C CA . TRP A 1 76 ? 16.578 -8.75 -6.59 1 61.84 76 TRP A CA 1
ATOM 629 C C . TRP A 1 76 ? 15.469 -9.43 -5.785 1 61.84 76 TRP A C 1
ATOM 631 O O . TRP A 1 76 ? 15.641 -9.719 -4.598 1 61.84 76 TRP A O 1
ATOM 641 N N . ALA A 1 77 ? 14.445 -9.812 -6.52 1 77.38 77 ALA A N 1
ATOM 642 C CA . ALA A 1 77 ? 13.367 -10.422 -5.742 1 77.38 77 ALA A CA 1
ATOM 643 C C . ALA A 1 77 ? 13.703 -11.867 -5.379 1 77.38 77 ALA A C 1
ATOM 645 O O . ALA A 1 77 ? 14.25 -12.609 -6.199 1 77.38 77 ALA A O 1
ATOM 646 N N . ASP A 1 78 ? 13.398 -12.266 -4.117 1 81.62 78 ASP A N 1
ATOM 647 C CA . ASP A 1 78 ? 13.625 -13.625 -3.639 1 81.62 78 ASP A CA 1
ATOM 648 C C . ASP A 1 78 ? 12.539 -14.578 -4.145 1 81.62 78 ASP A C 1
ATOM 650 O O . ASP A 1 78 ? 12.719 -15.797 -4.141 1 81.62 78 ASP A O 1
ATOM 654 N N . GLY A 1 79 ? 11.438 -13.953 -4.516 1 86 79 GLY A N 1
ATOM 655 C CA . GLY A 1 79 ? 10.336 -14.75 -5.031 1 86 79 GLY A CA 1
ATOM 656 C C . GLY A 1 79 ? 9.367 -13.945 -5.883 1 86 79 GLY A C 1
ATOM 657 O O . GLY A 1 79 ? 9.352 -12.719 -5.824 1 86 79 GLY A O 1
ATOM 658 N N . PHE A 1 80 ? 8.586 -14.75 -6.711 1 86.06 80 PHE A N 1
ATOM 659 C CA . PHE A 1 80 ? 7.617 -14.141 -7.617 1 86.06 80 PHE A CA 1
ATOM 660 C C . PHE A 1 80 ? 6.266 -14.836 -7.508 1 86.06 80 PHE A C 1
ATOM 662 O O . PHE A 1 80 ? 6.191 -16.062 -7.461 1 86.06 80 PHE A O 1
ATOM 669 N N . VAL A 1 81 ? 5.305 -13.938 -7.398 1 89.62 81 VAL A N 1
ATOM 670 C CA . VAL A 1 81 ? 3.939 -14.414 -7.586 1 89.62 81 VAL A CA 1
ATOM 671 C C . VAL A 1 81 ? 3.373 -13.867 -8.891 1 89.62 81 VAL A C 1
ATOM 673 O O . VAL A 1 81 ? 3.221 -12.648 -9.047 1 89.62 81 VAL A O 1
ATOM 676 N N . ILE A 1 82 ? 3.154 -14.766 -9.812 1 88.75 82 ILE A N 1
ATOM 677 C CA . ILE A 1 82 ? 2.613 -14.406 -11.117 1 88.75 82 ILE A CA 1
ATOM 678 C C . ILE A 1 82 ? 1.149 -14.828 -11.203 1 88.75 82 ILE A C 1
ATOM 680 O O . ILE A 1 82 ? 0.819 -16 -11 1 88.75 82 ILE A O 1
ATOM 684 N N . VAL A 1 83 ? 0.299 -13.805 -11.508 1 91.19 83 VAL A N 1
ATOM 685 C CA . VAL A 1 83 ? -1.135 -14.062 -11.406 1 91.19 83 VAL A CA 1
ATOM 686 C C . VAL A 1 83 ? -1.789 -13.875 -12.773 1 91.19 83 VAL A C 1
ATOM 688 O O . VAL A 1 83 ? -1.45 -12.953 -13.516 1 91.19 83 VAL A O 1
ATOM 691 N N . TYR A 1 84 ? -2.68 -14.773 -13.125 1 89.69 84 TYR A N 1
ATOM 692 C CA . TYR A 1 84 ? -3.572 -14.578 -14.266 1 89.69 84 TYR A CA 1
ATOM 693 C C . TYR A 1 84 ? -5.023 -14.805 -13.859 1 89.69 84 TYR A C 1
ATOM 695 O O . TYR A 1 84 ? -5.301 -15.367 -12.797 1 89.69 84 TYR A O 1
ATOM 703 N N . ASP A 1 85 ? -5.883 -14.227 -14.641 1 90.69 85 ASP A N 1
ATOM 704 C CA . ASP A 1 85 ? -7.324 -14.383 -14.508 1 90.69 85 ASP A CA 1
ATOM 705 C C . ASP A 1 85 ? -7.82 -15.594 -15.297 1 90.69 85 ASP A C 1
ATOM 707 O O . ASP A 1 85 ? -7.641 -15.664 -16.516 1 90.69 85 ASP A O 1
ATOM 711 N N . ILE A 1 86 ? -8.438 -16.578 -14.602 1 95.56 86 ILE A N 1
ATOM 712 C CA . ILE A 1 86 ? -8.805 -17.828 -15.273 1 95.56 86 ILE A CA 1
ATOM 713 C C . ILE A 1 86 ? -9.859 -17.547 -16.344 1 95.56 86 ILE A C 1
ATOM 715 O O . ILE A 1 86 ? -10.086 -18.359 -17.234 1 95.56 86 ILE A O 1
ATOM 719 N N . SER A 1 87 ? -10.57 -16.391 -16.266 1 94.44 87 SER A N 1
ATOM 720 C CA . SER A 1 87 ? -11.617 -16.031 -17.219 1 94.44 87 SER A CA 1
ATOM 721 C C . SER A 1 87 ? -11.078 -15.117 -18.297 1 94.44 87 SER A C 1
ATOM 723 O O . SER A 1 87 ? -11.859 -14.539 -19.062 1 94.44 87 SER A O 1
ATOM 725 N N . ASP A 1 88 ? -9.758 -14.914 -18.375 1 92.5 88 ASP A N 1
ATOM 726 C CA . ASP A 1 88 ? -9.133 -14.008 -19.344 1 92.5 88 ASP A CA 1
ATOM 727 C C . ASP A 1 88 ? -7.867 -14.625 -19.938 1 92.5 88 ASP A C 1
ATOM 729 O O . ASP A 1 88 ? -6.789 -14.531 -19.344 1 92.5 88 ASP A O 1
ATOM 733 N N . ARG A 1 89 ? -7.98 -15.109 -21.172 1 94.31 89 ARG A N 1
ATOM 734 C CA . ARG A 1 89 ? -6.879 -15.797 -21.828 1 94.31 89 ARG A CA 1
ATOM 735 C C . ARG A 1 89 ? -5.703 -14.852 -22.062 1 94.31 89 ARG A C 1
ATOM 737 O O . ARG A 1 89 ? -4.547 -15.281 -22.047 1 94.31 89 ARG A O 1
ATOM 744 N N . SER A 1 90 ? -5.965 -13.57 -22.25 1 90.62 90 SER A N 1
ATOM 745 C CA . SER A 1 90 ? -4.891 -12.609 -22.484 1 90.62 90 SER A CA 1
ATOM 746 C C . SER A 1 90 ? -4.02 -12.445 -21.234 1 90.62 90 SER A C 1
ATOM 748 O O . SER A 1 90 ? -2.803 -12.273 -21.344 1 90.62 90 SER A O 1
ATOM 750 N N . SER A 1 91 ? -4.648 -12.523 -20.125 1 88.19 91 SER A N 1
ATOM 751 C CA . SER A 1 91 ? -3.885 -12.43 -18.891 1 88.19 91 SER A CA 1
ATOM 752 C C . SER A 1 91 ? -2.957 -13.633 -18.719 1 88.19 91 SER A C 1
ATOM 754 O O . SER A 1 91 ? -1.858 -13.508 -18.188 1 88.19 91 SER A O 1
ATOM 756 N N . PHE A 1 92 ? -3.352 -14.758 -19.234 1 91.69 92 PHE A N 1
ATOM 757 C CA . PHE A 1 92 ? -2.539 -15.969 -19.172 1 91.69 92 PHE A CA 1
ATOM 758 C C . PHE A 1 92 ? -1.34 -15.859 -20.109 1 91.69 92 PHE A C 1
ATOM 760 O O . PHE A 1 92 ? -0.231 -16.266 -19.766 1 91.69 92 PHE A O 1
ATOM 767 N N . ALA A 1 93 ? -1.576 -15.367 -21.234 1 91.5 93 ALA A N 1
ATOM 768 C CA . ALA A 1 93 ? -0.489 -15.156 -22.188 1 91.5 93 ALA A CA 1
ATOM 769 C C . ALA A 1 93 ? 0.578 -14.234 -21.609 1 91.5 93 ALA A C 1
ATOM 771 O O . ALA A 1 93 ? 1.775 -14.469 -21.797 1 91.5 93 ALA A O 1
ATOM 772 N N . PHE A 1 94 ? 0.162 -13.297 -20.938 1 86.19 94 PHE A N 1
ATOM 773 C CA . PHE A 1 94 ? 1.093 -12.359 -20.312 1 86.19 94 PHE A CA 1
ATOM 774 C C . PHE A 1 94 ? 1.885 -13.047 -19.203 1 86.19 94 PHE A C 1
ATOM 776 O O . PHE A 1 94 ? 3.098 -12.859 -19.094 1 86.19 94 PHE A O 1
ATOM 783 N N . ALA A 1 95 ? 1.168 -13.742 -18.406 1 88.19 95 ALA A N 1
ATOM 784 C CA . ALA A 1 95 ? 1.84 -14.492 -17.344 1 88.19 95 ALA A CA 1
ATOM 785 C C . ALA A 1 95 ? 2.91 -15.414 -17.922 1 88.19 95 ALA A C 1
ATOM 787 O O . ALA A 1 95 ? 4.008 -15.523 -17.375 1 88.19 95 ALA A O 1
ATOM 788 N N . LYS A 1 96 ? 2.545 -16.047 -18.953 1 90.94 96 LYS A N 1
ATOM 789 C CA . LYS A 1 96 ? 3.473 -16.938 -19.641 1 90.94 96 LYS A CA 1
ATOM 790 C C . LYS A 1 96 ? 4.73 -16.203 -20.078 1 90.94 96 LYS A C 1
ATOM 792 O O . LYS A 1 96 ? 5.848 -16.672 -19.844 1 90.94 96 LYS A O 1
ATOM 797 N N . ALA A 1 97 ? 4.547 -15.109 -20.641 1 87.12 97 ALA A N 1
ATOM 798 C CA . ALA A 1 97 ? 5.676 -14.305 -21.094 1 87.12 97 ALA A CA 1
ATOM 799 C C . ALA A 1 97 ? 6.562 -13.891 -19.922 1 87.12 97 ALA A C 1
ATOM 801 O O . ALA A 1 97 ? 7.789 -13.883 -20.047 1 87.12 97 ALA A O 1
ATOM 802 N N . LEU A 1 98 ? 5.965 -13.586 -18.875 1 84.25 98 LEU A N 1
ATOM 803 C CA . LEU A 1 98 ? 6.699 -13.156 -17.688 1 84.25 98 LEU A CA 1
ATOM 804 C C . LEU A 1 98 ? 7.531 -14.312 -17.141 1 84.25 98 LEU A C 1
ATOM 806 O O . LEU A 1 98 ? 8.688 -14.117 -16.75 1 84.25 98 LEU A O 1
ATOM 810 N N . ILE A 1 99 ? 6.973 -15.445 -17.062 1 87.69 99 ILE A N 1
ATOM 811 C CA . ILE A 1 99 ? 7.68 -16.625 -16.547 1 87.69 99 ILE A CA 1
ATOM 812 C C . ILE A 1 99 ? 8.898 -16.906 -17.422 1 87.69 99 ILE A C 1
ATOM 814 O O . ILE A 1 99 ? 9.984 -17.172 -16.906 1 87.69 99 ILE A O 1
ATOM 818 N N . TYR A 1 100 ? 8.758 -16.781 -18.672 1 87.81 100 TYR A N 1
ATOM 819 C CA . TYR A 1 100 ? 9.867 -17.031 -19.594 1 87.81 100 TYR A CA 1
ATOM 820 C C . TYR A 1 100 ? 10.984 -16.016 -19.359 1 87.81 100 TYR A C 1
ATOM 822 O O . TYR A 1 100 ? 12.172 -16.375 -19.406 1 87.81 100 TYR A O 1
ATOM 830 N N . ARG A 1 101 ? 10.586 -14.875 -19.094 1 81.81 101 ARG A N 1
ATOM 831 C CA . ARG A 1 101 ? 11.578 -13.828 -18.844 1 81.81 101 ARG A CA 1
ATOM 832 C C . ARG A 1 101 ? 12.336 -14.094 -17.547 1 81.81 101 ARG A C 1
ATOM 834 O O . ARG A 1 101 ? 13.547 -13.883 -17.469 1 81.81 101 ARG A O 1
ATOM 841 N N . ILE A 1 102 ? 11.617 -14.492 -16.594 1 81 102 ILE A N 1
ATOM 842 C CA . ILE A 1 102 ? 12.211 -14.75 -15.289 1 81 102 ILE A CA 1
ATOM 843 C C . ILE A 1 102 ? 13.164 -15.945 -15.383 1 81 102 ILE A C 1
ATOM 845 O O . ILE A 1 102 ? 14.203 -15.961 -14.734 1 81 102 ILE A O 1
ATOM 849 N N . ARG A 1 103 ? 12.898 -16.812 -16.219 1 84.06 103 ARG A N 1
ATOM 850 C CA . ARG A 1 103 ? 13.664 -18.062 -16.297 1 84.06 103 ARG A CA 1
ATOM 851 C C . ARG A 1 103 ? 14.766 -17.938 -17.359 1 84.06 103 ARG A C 1
ATOM 853 O O . ARG A 1 103 ? 15.641 -18.812 -17.438 1 84.06 103 ARG A O 1
ATOM 860 N N . GLU A 1 104 ? 14.711 -16.891 -18.078 1 79.31 104 GLU A N 1
ATOM 861 C CA . GLU A 1 104 ? 15.758 -16.703 -19.078 1 79.31 104 GLU A CA 1
ATOM 862 C C . GLU A 1 104 ? 17.125 -16.562 -18.406 1 79.31 104 GLU A C 1
ATOM 864 O O . GLU A 1 104 ? 17.281 -15.859 -17.422 1 79.31 104 GLU A O 1
ATOM 869 N N . PRO A 1 105 ? 18.062 -17.406 -18.938 1 67.88 105 PRO A N 1
ATOM 870 C CA . PRO A 1 105 ? 19.422 -17.312 -18.391 1 67.88 105 PRO A CA 1
ATOM 871 C C . PRO A 1 105 ? 20 -15.906 -18.469 1 67.88 105 PRO A C 1
ATOM 873 O O . PRO A 1 105 ? 19.797 -15.203 -19.469 1 67.88 105 PRO A O 1
ATOM 876 N N . GLN A 1 106 ? 20.078 -15.258 -17.375 1 59.69 106 GLN A N 1
ATOM 877 C CA . GLN A 1 106 ? 20.719 -13.938 -17.375 1 59.69 106 GLN A CA 1
ATOM 878 C C . GLN A 1 106 ? 22.172 -14.023 -17.828 1 59.69 106 GLN A C 1
ATOM 880 O O . GLN A 1 106 ? 22.859 -14.992 -17.516 1 59.69 106 GLN A O 1
ATOM 885 N N . THR A 1 107 ? 22.453 -13.656 -19.078 1 51.59 107 THR A N 1
ATOM 886 C CA . THR A 1 107 ? 23.812 -13.68 -19.578 1 51.59 107 THR A CA 1
ATOM 887 C C . THR A 1 107 ? 24.797 -13.156 -18.516 1 51.59 107 THR A C 1
ATOM 889 O O . THR A 1 107 ? 26 -13.328 -18.656 1 51.59 107 THR A O 1
ATOM 892 N N . SER A 1 108 ? 24.594 -12.039 -17.906 1 50 108 SER A N 1
ATOM 893 C CA . SER A 1 108 ? 25.656 -11.383 -17.141 1 50 108 SER A CA 1
ATOM 894 C C . SER A 1 108 ? 26.047 -12.203 -15.922 1 50 108 SER A C 1
ATOM 896 O O . SER A 1 108 ? 25.281 -13.055 -15.461 1 50 108 SER A O 1
ATOM 898 N N . HIS A 1 109 ? 27.375 -11.867 -15.398 1 46.69 109 HIS A N 1
ATOM 899 C CA . HIS A 1 109 ? 28.266 -12.391 -14.359 1 46.69 109 HIS A CA 1
ATOM 900 C C . HIS A 1 109 ? 27.5 -12.586 -13.047 1 46.69 109 HIS A C 1
ATOM 902 O O . HIS A 1 109 ? 28.078 -13.031 -12.055 1 46.69 109 HIS A O 1
ATOM 908 N N . CYS A 1 110 ? 26.391 -12.031 -12.758 1 45.09 110 CY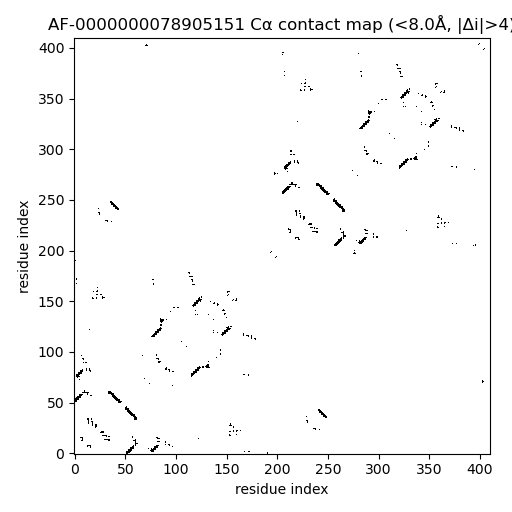S A N 1
ATOM 909 C CA . CYS A 1 110 ? 25.844 -12.227 -11.422 1 45.09 110 CYS A CA 1
ATOM 910 C C . CYS A 1 110 ? 24.859 -13.391 -11.406 1 45.09 110 CYS A C 1
ATOM 912 O O . CYS A 1 110 ? 23.672 -13.203 -11.656 1 45.09 110 CYS A O 1
ATOM 914 N N . LYS A 1 111 ? 25.312 -14.539 -11.758 1 44.53 111 LYS A N 1
ATOM 915 C CA . LYS A 1 111 ? 24.578 -15.805 -11.688 1 44.53 111 LYS A CA 1
ATOM 916 C C . LYS A 1 111 ? 23.859 -15.945 -10.352 1 44.53 111 LYS A C 1
ATOM 918 O O . LYS A 1 111 ? 24.484 -15.938 -9.289 1 44.53 111 LYS A O 1
ATOM 923 N N . ARG A 1 112 ? 22.641 -15.57 -10.258 1 52.44 112 ARG A N 1
ATOM 924 C CA . ARG A 1 112 ? 21.906 -15.984 -9.055 1 52.44 112 ARG A CA 1
ATOM 925 C C . ARG A 1 112 ? 22.016 -17.484 -8.844 1 52.44 112 ARG A C 1
ATOM 927 O O . ARG A 1 112 ? 21.672 -18.266 -9.734 1 52.44 112 ARG A O 1
ATOM 934 N N . ALA A 1 113 ? 23 -18.078 -7.887 1 51.59 113 ALA A N 1
ATOM 935 C CA . ALA A 1 113 ? 23.25 -19.484 -7.574 1 51.59 113 ALA A CA 1
ATOM 936 C C . ALA A 1 113 ? 21.938 -20.234 -7.367 1 51.59 113 ALA A C 1
ATOM 938 O O . ALA A 1 113 ? 21.828 -21.406 -7.746 1 51.59 113 ALA A O 1
ATOM 939 N N . VAL A 1 114 ? 20.984 -19.547 -6.805 1 58.44 114 VAL A N 1
ATOM 940 C CA . VAL A 1 114 ? 19.734 -20.234 -6.516 1 58.44 114 VAL A CA 1
ATOM 941 C C . VAL A 1 114 ? 18.578 -19.484 -7.18 1 58.44 114 VAL A C 1
ATOM 943 O O . VAL A 1 114 ? 18.484 -18.25 -7.098 1 58.44 114 VAL A O 1
ATOM 946 N N . GLU A 1 115 ? 17.781 -20.234 -7.926 1 72.25 115 GLU A N 1
ATOM 947 C CA . GLU A 1 115 ? 16.625 -19.719 -8.656 1 72.25 115 GLU A CA 1
ATOM 948 C C . GLU A 1 115 ? 15.578 -19.156 -7.703 1 72.25 115 GLU A C 1
ATOM 950 O O . GLU A 1 115 ? 15.359 -19.703 -6.617 1 72.25 115 GLU A O 1
ATOM 955 N N . SER A 1 116 ? 15.031 -18.062 -7.984 1 79.19 116 SER A N 1
ATOM 956 C CA . SER A 1 116 ? 13.945 -17.469 -7.211 1 79.19 116 SER A CA 1
ATOM 957 C C . SER A 1 116 ? 12.727 -18.375 -7.16 1 79.19 116 SER A C 1
ATOM 959 O O . SER A 1 116 ? 12.477 -19.141 -8.094 1 79.19 116 SER A O 1
ATOM 961 N N . ALA A 1 117 ? 12.062 -18.375 -5.996 1 87.44 117 ALA A N 1
ATOM 962 C CA . ALA A 1 117 ? 10.781 -19.062 -5.883 1 87.44 117 ALA A CA 1
ATOM 963 C C . ALA A 1 117 ? 9.727 -18.406 -6.777 1 87.44 117 ALA A C 1
ATOM 965 O O . ALA A 1 117 ? 9.531 -17.203 -6.734 1 87.44 117 ALA A O 1
ATOM 966 N N . VAL A 1 118 ? 9.086 -19.234 -7.656 1 88.75 118 VAL A N 1
ATOM 967 C CA . VAL A 1 118 ? 8.078 -18.688 -8.555 1 88.75 118 VAL A CA 1
ATOM 968 C C . VAL A 1 118 ? 6.758 -19.438 -8.359 1 88.75 118 VAL A C 1
ATOM 970 O O . VAL A 1 118 ? 6.727 -20.656 -8.391 1 88.75 118 VAL A O 1
ATOM 973 N N . PHE A 1 119 ? 5.676 -18.672 -8.125 1 92.06 119 PHE A N 1
ATOM 974 C CA . PHE A 1 119 ? 4.324 -19.203 -7.992 1 92.06 119 PHE A CA 1
ATOM 975 C C . PHE A 1 119 ? 3.422 -18.656 -9.094 1 92.06 119 PHE A C 1
ATOM 977 O O . PHE A 1 119 ? 3.271 -17.453 -9.242 1 92.06 119 PHE A O 1
ATOM 984 N N . LEU A 1 120 ? 2.904 -19.578 -9.883 1 92.94 120 LEU A N 1
ATOM 985 C CA . LEU A 1 120 ? 1.861 -19.234 -10.844 1 92.94 120 LEU A CA 1
ATOM 986 C C . LEU A 1 120 ? 0.477 -19.422 -10.227 1 92.94 120 LEU A C 1
ATOM 988 O O . LEU A 1 120 ? 0.146 -20.5 -9.742 1 92.94 120 LEU A O 1
ATOM 992 N N . VAL A 1 121 ? -0.306 -18.344 -10.273 1 94.38 121 VAL A N 1
ATOM 993 C CA . VAL A 1 121 ? -1.604 -18.391 -9.609 1 94.38 121 VAL A CA 1
ATOM 994 C C . VAL A 1 121 ? -2.707 -18.047 -10.609 1 94.38 121 VAL A C 1
ATOM 996 O O . VAL A 1 121 ? -2.705 -16.969 -11.203 1 94.38 121 VAL A O 1
ATOM 999 N N . GLY A 1 122 ? -3.615 -19.031 -10.82 1 94.69 122 GLY A N 1
ATOM 1000 C CA . GLY A 1 122 ? -4.875 -18.719 -11.477 1 94.69 122 GLY A CA 1
ATOM 1001 C C . GLY A 1 122 ? -5.914 -18.141 -10.531 1 94.69 122 GLY A C 1
ATOM 1002 O O . GLY A 1 122 ? -6.441 -18.859 -9.68 1 94.69 122 GLY A O 1
ATOM 1003 N N . ASN A 1 123 ? -6.238 -16.828 -10.695 1 92.62 123 ASN A N 1
ATOM 1004 C CA . ASN A 1 123 ? -7.16 -16.141 -9.797 1 92.62 123 ASN A CA 1
ATOM 1005 C C . ASN A 1 123 ? -8.578 -16.125 -10.359 1 92.62 123 ASN A C 1
ATOM 1007 O O . ASN A 1 123 ? -8.805 -16.516 -11.508 1 92.62 123 ASN A O 1
ATOM 1011 N N . LYS A 1 124 ? -9.539 -15.727 -9.539 1 92.5 124 LYS A N 1
ATOM 1012 C CA . LYS A 1 124 ? -10.961 -15.562 -9.82 1 92.5 124 LYS A CA 1
ATOM 1013 C C . LYS A 1 124 ? -11.625 -16.906 -10.102 1 92.5 124 LYS A C 1
ATOM 1015 O O . LYS A 1 124 ? -12.383 -17.047 -11.062 1 92.5 124 LYS A O 1
ATOM 1020 N N . ARG A 1 125 ? -11.164 -17.875 -9.273 1 95.62 125 ARG A N 1
ATOM 1021 C CA . ARG A 1 125 ? -11.742 -19.203 -9.391 1 95.62 125 ARG A CA 1
ATOM 1022 C C . ARG A 1 125 ? -13.258 -19.156 -9.188 1 95.62 125 ARG A C 1
ATOM 1024 O O . ARG A 1 125 ? -13.961 -20.109 -9.555 1 95.62 125 ARG A O 1
ATOM 1031 N N . ASP A 1 126 ? -13.797 -18.078 -8.648 1 95.31 126 ASP A N 1
ATOM 1032 C CA . ASP A 1 126 ? -15.234 -17.906 -8.492 1 95.31 126 ASP A CA 1
ATOM 1033 C C . ASP A 1 126 ? -15.906 -17.688 -9.852 1 95.31 126 ASP A C 1
ATOM 1035 O O . ASP A 1 126 ? -17.125 -17.812 -9.969 1 95.31 126 ASP A O 1
ATOM 1039 N N . LEU A 1 127 ? -15.117 -17.469 -10.82 1 94.75 127 LEU A N 1
ATOM 1040 C CA . LEU A 1 127 ? -15.656 -17.266 -12.164 1 94.75 127 LEU A CA 1
ATOM 1041 C C . LEU A 1 127 ? -15.438 -18.5 -13.023 1 94.75 127 LEU A C 1
ATOM 1043 O O . LEU A 1 127 ? -15.32 -18.406 -14.25 1 94.75 127 LEU A O 1
ATOM 1047 N N . CYS A 1 128 ? -15.383 -19.672 -12.453 1 95.81 128 CYS A N 1
ATOM 1048 C CA . CYS A 1 128 ? -15.086 -20.906 -13.18 1 95.81 128 CYS A CA 1
ATOM 1049 C C . CYS A 1 128 ? -16.141 -21.188 -14.234 1 95.81 128 CYS A C 1
ATOM 1051 O O . CYS A 1 128 ? -15.891 -21.891 -15.211 1 95.81 128 CYS A O 1
ATOM 1053 N N . HIS A 1 129 ? -17.281 -20.547 -14.109 1 97.19 129 HIS A N 1
ATOM 1054 C CA . HIS A 1 129 ? -18.359 -20.781 -15.062 1 97.19 129 HIS A CA 1
ATOM 1055 C C . HIS A 1 129 ? -18.094 -20.094 -16.391 1 97.19 129 HIS A C 1
ATOM 1057 O O . HIS A 1 129 ? -18.688 -20.422 -17.406 1 97.19 129 HIS A O 1
ATOM 1063 N N . VAL A 1 130 ? -17.234 -19.109 -16.391 1 97.75 130 VAL A N 1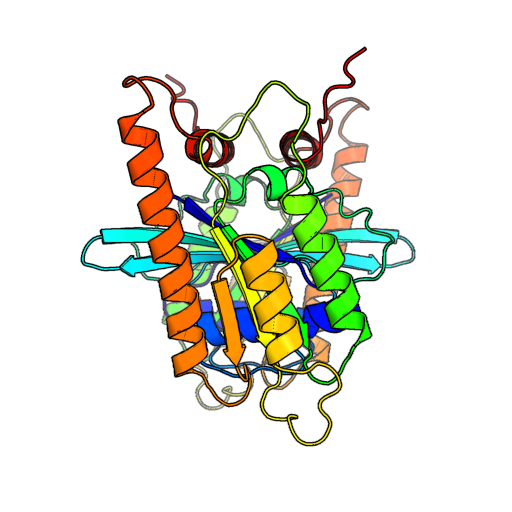
ATOM 1064 C CA . VAL A 1 130 ? -16.859 -18.422 -17.625 1 97.75 130 VAL A CA 1
ATOM 1065 C C . VAL A 1 130 ? -15.359 -18.578 -17.859 1 97.75 130 VAL A C 1
ATOM 1067 O O . VAL A 1 130 ? -14.711 -17.703 -18.422 1 97.75 130 VAL A O 1
ATOM 1070 N N . ARG A 1 131 ? -14.781 -19.672 -17.438 1 97 131 ARG A N 1
ATOM 1071 C CA . ARG A 1 131 ? -13.352 -19.953 -17.516 1 97 131 ARG A CA 1
ATOM 1072 C C . ARG A 1 131 ? -12.883 -19.984 -18.969 1 97 131 ARG A C 1
ATOM 1074 O O . ARG A 1 131 ? -13.555 -20.531 -19.844 1 97 131 ARG A O 1
ATOM 1081 N N . GLU A 1 132 ? -11.727 -19.312 -19.25 1 97.5 132 GLU A N 1
ATOM 1082 C CA . GLU A 1 132 ? -11.109 -19.344 -20.578 1 97.5 132 GLU A CA 1
ATOM 1083 C C . GLU A 1 132 ? -9.781 -20.094 -20.547 1 97.5 132 GLU A C 1
ATOM 1085 O O . GLU A 1 132 ? -9.281 -20.531 -21.594 1 97.5 132 GLU A O 1
ATOM 1090 N N . VAL A 1 133 ? -9.188 -20.219 -19.438 1 97.06 133 VAL A N 1
ATOM 1091 C CA . VAL A 1 133 ? -7.918 -20.922 -19.281 1 97.06 133 VAL A CA 1
ATOM 1092 C C . VAL A 1 133 ? -8.125 -22.188 -18.438 1 97.06 133 VAL A C 1
ATOM 1094 O O . VAL A 1 133 ? -8.516 -22.094 -17.266 1 97.06 133 VAL A O 1
ATOM 1097 N N . GLY A 1 134 ? -7.844 -23.312 -18.969 1 98.12 134 GLY A N 1
ATOM 1098 C CA . GLY A 1 134 ? -8.031 -24.562 -18.25 1 98.12 134 GLY A CA 1
ATOM 1099 C C . GLY A 1 134 ? -7.012 -24.781 -17.156 1 98.12 134 GLY A C 1
ATOM 1100 O O . GLY A 1 134 ? -5.875 -24.312 -17.25 1 98.12 134 GLY A O 1
ATOM 1101 N N . TRP A 1 135 ? -7.469 -25.547 -16.172 1 98 135 TRP A N 1
ATOM 1102 C CA . TRP A 1 135 ? -6.57 -25.891 -15.07 1 98 135 TRP A CA 1
ATOM 1103 C C . TRP A 1 135 ? -5.312 -26.578 -15.586 1 98 135 TRP A C 1
ATOM 1105 O O . TRP A 1 135 ? -4.199 -26.25 -15.164 1 98 135 TRP A O 1
ATOM 1115 N N . GLU A 1 136 ? -5.43 -27.453 -16.484 1 98.19 136 GLU A N 1
ATOM 1116 C CA . GLU A 1 136 ? -4.324 -28.25 -17.016 1 98.19 136 GLU A CA 1
ATOM 1117 C C . GLU A 1 136 ? -3.312 -27.359 -17.75 1 98.19 136 GLU A C 1
ATOM 1119 O O . GLU A 1 136 ? -2.109 -27.625 -17.703 1 98.19 136 GLU A O 1
ATOM 1124 N N . GLU A 1 137 ? -3.812 -26.391 -18.422 1 98 137 GLU A N 1
ATOM 1125 C CA . GLU A 1 137 ? -2.932 -25.453 -19.109 1 98 137 GLU A CA 1
ATOM 1126 C C . GLU A 1 137 ? -2.025 -24.719 -18.109 1 98 137 GLU A C 1
ATOM 1128 O O . GLU A 1 137 ? -0.82 -24.609 -18.344 1 98 137 GLU A O 1
ATOM 1133 N N . GLY A 1 138 ? -2.631 -24.266 -17.078 1 97.75 138 GLY A N 1
ATOM 1134 C CA . GLY A 1 138 ? -1.849 -23.625 -16.031 1 97.75 138 GLY A CA 1
ATOM 1135 C C . GLY A 1 138 ? -0.842 -24.562 -15.383 1 97.75 138 GLY A C 1
ATOM 1136 O O . GLY A 1 138 ? 0.318 -24.188 -15.188 1 97.75 138 GLY A O 1
ATOM 1137 N N . GLN A 1 139 ? -1.284 -25.703 -15.109 1 98.06 139 GLN A N 1
ATOM 1138 C CA . GLN A 1 139 ? -0.43 -26.719 -14.484 1 98.06 139 GLN A CA 1
ATOM 1139 C C . GLN A 1 139 ? 0.756 -27.062 -15.375 1 98.06 139 GLN A C 1
ATOM 1141 O O . GLN A 1 139 ? 1.89 -27.156 -14.898 1 98.06 139 GLN A O 1
ATOM 1146 N N . LYS A 1 140 ? 0.493 -27.25 -16.594 1 98.31 140 LYS A N 1
ATOM 1147 C CA . LYS A 1 140 ? 1.547 -27.594 -17.547 1 98.31 140 LYS A CA 1
ATOM 1148 C C . LYS A 1 140 ? 2.59 -26.484 -17.625 1 98.31 140 LYS A C 1
ATOM 1150 O O . LYS A 1 140 ? 3.793 -26.75 -17.625 1 98.31 140 LYS A O 1
ATOM 1155 N N . LEU A 1 141 ? 2.096 -25.281 -17.75 1 97.5 141 LEU A N 1
ATOM 1156 C CA . LEU A 1 141 ? 3.012 -24.141 -17.797 1 97.5 141 LEU A CA 1
ATOM 1157 C C . LEU A 1 141 ? 3.92 -24.125 -16.578 1 97.5 141 LEU A C 1
ATOM 1159 O O . LEU A 1 141 ? 5.129 -23.906 -16.703 1 97.5 141 LEU A O 1
ATOM 1163 N N . ALA A 1 142 ? 3.318 -24.312 -15.453 1 97.06 142 ALA A N 1
ATOM 1164 C CA . ALA A 1 142 ? 4.078 -24.297 -14.211 1 97.06 142 ALA A CA 1
ATOM 1165 C C . ALA A 1 142 ? 5.109 -25.422 -14.18 1 97.06 142 ALA A C 1
ATOM 1167 O O . ALA A 1 142 ? 6.277 -25.203 -13.867 1 97.06 142 ALA A O 1
ATOM 1168 N N . LEU A 1 143 ? 4.719 -26.641 -14.531 1 96.88 143 LEU A N 1
ATOM 1169 C CA . LEU A 1 143 ? 5.598 -27.797 -14.531 1 96.88 143 LEU A CA 1
ATOM 1170 C C . LEU A 1 143 ? 6.762 -27.594 -15.492 1 96.88 143 LEU A C 1
ATOM 1172 O O . LEU A 1 143 ? 7.914 -27.875 -15.148 1 96.88 143 LEU A O 1
ATOM 1176 N N . ASP A 1 144 ? 6.453 -27.078 -16.656 1 96.62 144 ASP A N 1
ATOM 1177 C CA . ASP A 1 144 ? 7.453 -26.891 -17.703 1 96.62 144 ASP A CA 1
ATOM 1178 C C . ASP A 1 144 ? 8.484 -25.844 -17.281 1 96.62 144 ASP A C 1
ATOM 1180 O O . ASP A 1 144 ? 9.555 -25.734 -17.891 1 96.62 144 ASP A O 1
ATOM 1184 N N . ASN A 1 145 ? 8.164 -25.078 -16.281 1 93.88 145 ASN A N 1
ATOM 1185 C CA . ASN A 1 145 ? 9.031 -23.953 -15.961 1 93.88 145 ASN A CA 1
ATOM 1186 C C . ASN A 1 145 ? 9.422 -23.953 -14.484 1 93.88 145 ASN A C 1
ATOM 1188 O O . ASN A 1 145 ? 9.781 -22.922 -13.93 1 93.88 145 ASN A O 1
ATOM 1192 N N . ARG A 1 146 ? 9.234 -25.031 -13.805 1 91.12 146 ARG A N 1
ATOM 1193 C CA . ARG A 1 146 ? 9.664 -25.234 -12.43 1 91.12 146 ARG A CA 1
ATOM 1194 C C . ARG A 1 146 ? 9.047 -24.203 -11.5 1 91.12 146 ARG A C 1
ATOM 1196 O O . ARG A 1 146 ? 9.742 -23.578 -10.695 1 91.12 146 ARG A O 1
ATOM 1203 N N . CYS A 1 147 ? 7.816 -24 -11.656 1 92.06 147 CYS A N 1
ATOM 1204 C CA . CYS A 1 147 ? 7.02 -23.125 -10.797 1 92.06 147 CYS A CA 1
ATOM 1205 C C . CYS A 1 147 ? 6.016 -23.938 -9.984 1 92.06 147 CYS A C 1
ATOM 1207 O O . CYS A 1 147 ? 5.602 -25.016 -10.406 1 92.06 147 CYS A O 1
ATOM 1209 N N . GLN A 1 148 ? 5.68 -23.438 -8.852 1 94.38 148 GLN A N 1
ATOM 1210 C CA . GLN A 1 148 ? 4.492 -23.938 -8.156 1 94.38 148 GLN A CA 1
ATOM 1211 C C . GLN A 1 148 ? 3.219 -23.375 -8.781 1 94.38 148 GLN A C 1
ATOM 1213 O O . GLN A 1 148 ? 3.246 -22.328 -9.422 1 94.38 148 GLN A O 1
ATOM 1218 N N . PHE A 1 149 ? 2.098 -24.188 -8.578 1 96.62 149 PHE A N 1
ATOM 1219 C CA . PHE A 1 149 ? 0.866 -23.797 -9.25 1 96.62 149 PHE A CA 1
ATOM 1220 C C . PHE A 1 149 ? -0.336 -23.984 -8.328 1 96.62 149 PHE A C 1
ATOM 1222 O O . PHE A 1 149 ? -0.418 -24.984 -7.605 1 96.62 149 PHE A O 1
ATOM 1229 N N . CYS A 1 150 ? -1.25 -23 -8.375 1 97.12 150 CYS A N 1
ATOM 1230 C CA . CYS A 1 150 ? -2.561 -23.172 -7.758 1 97.12 150 CYS A CA 1
ATOM 1231 C C . CYS A 1 150 ? -3.588 -22.234 -8.383 1 97.12 150 CYS A C 1
ATOM 1233 O O . CYS A 1 150 ? -3.227 -21.297 -9.086 1 97.12 150 CYS A O 1
ATOM 1235 N N . GLU A 1 151 ? -4.77 -22.641 -8.258 1 97 151 GLU A N 1
ATOM 1236 C CA . GLU A 1 151 ? -5.875 -21.734 -8.555 1 97 151 GLU A CA 1
ATOM 1237 C C . GLU A 1 151 ? -6.645 -21.375 -7.285 1 97 151 GLU A C 1
ATOM 1239 O O . GLU A 1 151 ? -6.852 -22.219 -6.414 1 97 151 GLU A O 1
ATOM 1244 N N . LEU A 1 152 ? -6.988 -20.094 -7.184 1 96.56 152 LEU A N 1
ATOM 1245 C CA . LEU A 1 152 ? -7.746 -19.641 -6.02 1 96.56 152 LEU A CA 1
ATOM 1246 C C . LEU A 1 152 ? -8.586 -18.422 -6.359 1 96.56 152 LEU A C 1
ATOM 1248 O O . LEU A 1 152 ? -8.508 -17.891 -7.477 1 96.56 152 LEU A O 1
ATOM 1252 N N . SER A 1 153 ? -9.531 -18.094 -5.488 1 95.62 153 SER A N 1
ATOM 1253 C CA . SER A 1 153 ? -10.32 -16.875 -5.57 1 95.62 153 SER A CA 1
ATOM 1254 C C . SER A 1 153 ? -9.938 -15.898 -4.457 1 95.62 153 SER A C 1
ATOM 1256 O O . SER A 1 153 ? -10.242 -16.141 -3.285 1 95.62 153 SER A O 1
ATOM 1258 N N . ALA A 1 154 ? -9.289 -14.773 -4.836 1 92.62 154 ALA A N 1
ATOM 1259 C CA . ALA A 1 154 ? -9 -13.742 -3.844 1 92.62 154 ALA A CA 1
ATOM 1260 C C . ALA A 1 154 ? -10.273 -13.312 -3.115 1 92.62 154 ALA A C 1
ATOM 1262 O O . ALA A 1 154 ? -10.227 -12.961 -1.934 1 92.62 154 ALA A O 1
ATOM 1263 N N . ALA A 1 155 ? -11.406 -13.383 -3.805 1 93.06 155 ALA A N 1
ATOM 1264 C CA . ALA A 1 155 ? -12.664 -12.883 -3.264 1 93.06 155 ALA A CA 1
ATOM 1265 C C . ALA A 1 155 ? -13.242 -13.852 -2.232 1 93.06 155 ALA A C 1
ATOM 1267 O O . ALA A 1 155 ? -13.758 -13.43 -1.197 1 93.06 155 ALA A O 1
ATOM 1268 N N . GLU A 1 156 ? -13.047 -15.141 -2.434 1 96.38 156 GLU A N 1
ATOM 1269 C CA . GLU A 1 156 ? -13.828 -16.094 -1.647 1 96.38 156 GLU A CA 1
ATOM 1270 C C . GLU A 1 156 ? -12.938 -16.922 -0.735 1 96.38 156 GLU A C 1
ATOM 1272 O O . GLU A 1 156 ? -13.406 -17.5 0.241 1 96.38 156 GLU A O 1
ATOM 1277 N N . GLN A 1 157 ? -11.727 -17.016 -1.098 1 96.44 157 GLN A N 1
ATOM 1278 C CA . GLN A 1 157 ? -10.883 -18.016 -0.443 1 96.44 157 GLN A CA 1
ATOM 1279 C C . GLN A 1 157 ? -9.75 -17.344 0.339 1 96.44 157 GLN A C 1
ATOM 1281 O O . GLN A 1 157 ? -8.578 -17.547 0.04 1 96.44 157 GLN A O 1
ATOM 1286 N N . SER A 1 158 ? -10.094 -16.719 1.456 1 95.25 158 SER A N 1
ATOM 1287 C CA . SER A 1 158 ? -9.141 -15.977 2.285 1 95.25 158 SER A CA 1
ATOM 1288 C C . SER A 1 158 ? -8.062 -16.891 2.844 1 95.25 158 SER A C 1
ATOM 1290 O O . SER A 1 158 ? -6.879 -16.547 2.832 1 95.25 158 SER A O 1
ATOM 1292 N N . LEU A 1 159 ? -8.43 -18.047 3.291 1 96.31 159 LEU A N 1
ATOM 1293 C CA . LEU A 1 159 ? -7.473 -18.984 3.893 1 96.31 159 LEU A CA 1
ATOM 1294 C C . LEU A 1 159 ? -6.504 -19.516 2.846 1 96.31 159 LEU A C 1
ATOM 1296 O O . LEU A 1 159 ? -5.305 -19.641 3.105 1 96.31 159 LEU A O 1
ATOM 1300 N N . GLU A 1 160 ? -6.996 -19.812 1.714 1 96.38 160 GLU A N 1
ATOM 1301 C CA . GLU A 1 160 ? -6.156 -20.344 0.643 1 96.38 160 GLU A CA 1
ATOM 1302 C C . GLU A 1 160 ? -5.133 -19.297 0.185 1 96.38 160 GLU A C 1
ATOM 1304 O O . GLU A 1 160 ? -3.99 -19.641 -0.124 1 96.38 160 GLU A O 1
ATOM 1309 N N . VAL A 1 161 ? -5.57 -18.094 0.155 1 95.44 161 VAL A N 1
ATOM 1310 C CA . VAL A 1 161 ? -4.656 -17.016 -0.193 1 95.44 161 VAL A CA 1
ATOM 1311 C C . VAL A 1 161 ? -3.533 -16.922 0.837 1 95.44 161 VAL A C 1
ATOM 1313 O O . VAL A 1 161 ? -2.355 -16.859 0.477 1 95.44 161 VAL A O 1
ATOM 1316 N N . GLU A 1 162 ? -3.891 -16.984 2.088 1 94.06 162 GLU A N 1
ATOM 1317 C CA . GLU A 1 162 ? -2.906 -16.938 3.166 1 94.06 162 GLU A CA 1
ATOM 1318 C C . GLU A 1 162 ? -1.918 -18.109 3.051 1 94.06 162 GLU A C 1
ATOM 1320 O O . GLU A 1 162 ? -0.706 -17.906 3.152 1 94.06 162 GLU A O 1
ATOM 1325 N N . MET A 1 163 ? -2.426 -19.234 2.809 1 95.06 163 MET A N 1
ATOM 1326 C CA . MET A 1 163 ? -1.585 -20.438 2.715 1 95.06 163 MET A CA 1
ATOM 1327 C C . MET A 1 163 ? -0.633 -20.328 1.528 1 95.06 163 MET A C 1
ATOM 1329 O O . MET A 1 163 ? 0.524 -20.75 1.619 1 95.06 163 MET A O 1
ATOM 1333 N N . MET A 1 164 ? -1.084 -19.828 0.453 1 93.75 164 MET A N 1
ATOM 1334 C CA . MET A 1 164 ? -0.245 -19.672 -0.73 1 93.75 164 MET A CA 1
ATOM 1335 C C . MET A 1 164 ? 0.933 -18.75 -0.442 1 93.75 164 MET A C 1
ATOM 1337 O O . MET A 1 164 ? 2.076 -19.062 -0.775 1 93.75 164 MET A O 1
ATOM 1341 N N . PHE A 1 165 ? 0.647 -17.656 0.222 1 92.62 165 PHE A N 1
ATOM 1342 C CA . PHE A 1 165 ? 1.719 -16.719 0.551 1 92.62 165 PHE A CA 1
ATOM 1343 C C . PHE A 1 165 ? 2.684 -17.344 1.555 1 92.62 165 PHE A C 1
ATOM 1345 O O . PHE A 1 165 ? 3.898 -17.156 1.446 1 92.62 165 PHE A O 1
ATOM 1352 N N . ILE A 1 166 ? 2.188 -18.078 2.475 1 91.81 166 ILE A N 1
ATOM 1353 C CA . ILE A 1 166 ? 3.049 -18.734 3.447 1 91.81 166 ILE A CA 1
ATOM 1354 C C . ILE A 1 166 ? 3.963 -19.734 2.736 1 91.81 166 ILE A C 1
ATOM 1356 O O . ILE A 1 166 ? 5.152 -19.828 3.053 1 91.81 166 ILE A O 1
ATOM 1360 N N . ARG A 1 167 ? 3.414 -20.453 1.809 1 92.56 167 ARG A N 1
ATOM 1361 C CA . ARG A 1 167 ? 4.195 -21.438 1.069 1 92.56 167 ARG A CA 1
ATOM 1362 C C . ARG A 1 167 ? 5.344 -20.766 0.316 1 92.56 167 ARG A C 1
ATOM 1364 O O . ARG A 1 167 ? 6.473 -21.266 0.339 1 92.56 167 ARG A O 1
ATOM 1371 N N . ILE A 1 168 ? 5.059 -19.656 -0.323 1 90.38 168 ILE A N 1
ATOM 1372 C CA . ILE A 1 168 ? 6.121 -19.016 -1.092 1 90.38 168 ILE A CA 1
ATOM 1373 C C . ILE A 1 168 ? 7.172 -18.438 -0.142 1 90.38 168 ILE A C 1
ATOM 1375 O O . ILE A 1 168 ? 8.367 -18.438 -0.453 1 90.38 168 ILE A O 1
ATOM 1379 N N . ILE A 1 169 ? 6.734 -17.953 0.957 1 89.31 169 ILE A N 1
ATOM 1380 C CA . ILE A 1 169 ? 7.676 -17.438 1.945 1 89.31 169 ILE A CA 1
ATOM 1381 C C . ILE A 1 169 ? 8.586 -18.562 2.432 1 89.31 169 ILE A C 1
ATOM 1383 O O . ILE A 1 169 ? 9.797 -18.391 2.541 1 89.31 169 ILE A O 1
ATOM 1387 N N . LYS A 1 170 ? 8.008 -19.688 2.68 1 89.25 170 LYS A N 1
ATOM 1388 C CA . LYS A 1 170 ? 8.789 -20.844 3.117 1 89.25 170 LYS A CA 1
ATOM 1389 C C . LYS A 1 170 ? 9.789 -21.266 2.043 1 89.25 170 LYS A C 1
ATOM 1391 O O . LYS A 1 170 ? 10.938 -21.594 2.348 1 89.25 170 LYS A O 1
ATOM 1396 N N . ASP A 1 171 ? 9.352 -21.281 0.799 1 88.38 171 ASP A N 1
ATOM 1397 C CA . ASP A 1 171 ? 10.242 -21.641 -0.307 1 88.38 171 ASP A CA 1
ATOM 1398 C C . ASP A 1 171 ? 11.414 -20.672 -0.4 1 88.38 171 ASP A C 1
ATOM 1400 O O . ASP A 1 171 ? 12.547 -21.078 -0.663 1 88.38 171 ASP A O 1
ATOM 1404 N N . ILE A 1 172 ? 11.125 -19.422 -0.169 1 85.81 172 ILE A N 1
ATOM 1405 C CA . ILE A 1 172 ? 12.164 -18.406 -0.192 1 85.81 172 ILE A CA 1
ATOM 1406 C C . ILE A 1 172 ? 13.172 -18.656 0.925 1 85.81 172 ILE A C 1
ATOM 1408 O O . ILE A 1 172 ? 14.383 -18.562 0.713 1 85.81 172 ILE A O 1
ATOM 1412 N N . LEU A 1 173 ? 12.641 -19 2.049 1 84.44 173 LEU A N 1
ATOM 1413 C CA . LEU A 1 173 ? 13.5 -19.266 3.195 1 84.44 173 LEU A CA 1
ATOM 1414 C C . LEU A 1 173 ? 14.367 -20.5 2.957 1 84.44 173 LEU A C 1
ATOM 1416 O O . LEU A 1 173 ? 15.531 -20.531 3.352 1 84.44 173 LEU A O 1
ATOM 1420 N N . ILE A 1 174 ? 13.852 -21.453 2.377 1 84.69 174 ILE A N 1
ATOM 1421 C CA . ILE A 1 174 ? 14.594 -22.656 2.059 1 84.69 174 ILE A CA 1
ATOM 1422 C C . ILE A 1 174 ? 15.719 -22.344 1.082 1 84.69 174 ILE A C 1
ATOM 1424 O O . ILE A 1 174 ? 16.844 -22.812 1.243 1 84.69 174 ILE A O 1
ATOM 1428 N N . ASN A 1 175 ? 15.391 -21.5 0.084 1 80.12 175 ASN A N 1
ATOM 1429 C CA . ASN A 1 175 ? 16.391 -21.094 -0.895 1 80.12 175 ASN A CA 1
ATOM 1430 C C . ASN A 1 175 ? 17.531 -20.328 -0.241 1 80.12 175 ASN A C 1
ATOM 1432 O O . ASN A 1 175 ? 18.688 -20.453 -0.65 1 80.12 175 ASN A O 1
ATOM 1436 N N . PHE A 1 176 ? 17.234 -19.5 0.738 1 74.75 176 PHE A N 1
ATOM 1437 C CA . PHE A 1 176 ? 18.234 -18.734 1.461 1 74.75 176 PHE A CA 1
ATOM 1438 C C . PHE A 1 176 ? 19.172 -19.672 2.232 1 74.75 176 PHE A C 1
ATOM 1440 O O . PHE A 1 176 ? 20.375 -19.422 2.295 1 74.75 176 PHE A O 1
ATOM 1447 N N . LYS A 1 177 ? 18.609 -20.594 2.838 1 76.56 177 LYS A N 1
ATOM 1448 C CA 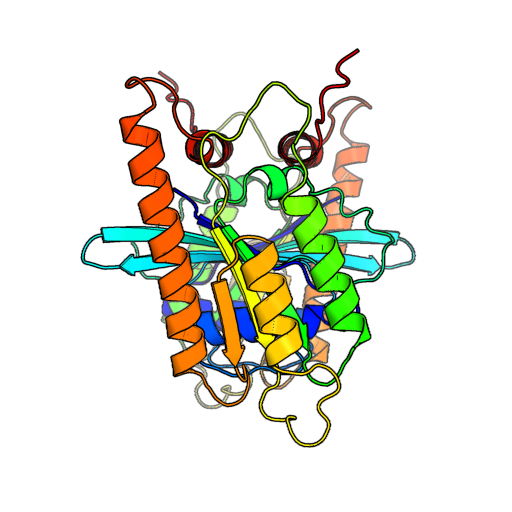. LYS A 1 177 ? 19.406 -21.547 3.604 1 76.56 177 LYS A CA 1
ATOM 1449 C C . LYS A 1 177 ? 20.344 -22.312 2.695 1 76.56 177 LYS A C 1
ATOM 1451 O O . LYS A 1 177 ? 21.484 -22.609 3.074 1 76.56 177 LYS A O 1
ATOM 1456 N N . LEU A 1 178 ? 19.953 -22.531 1.544 1 73.88 178 LEU A N 1
ATOM 1457 C CA . LEU A 1 178 ? 20.766 -23.266 0.594 1 73.88 178 LEU A CA 1
ATOM 1458 C C . LEU A 1 178 ? 21.906 -22.406 0.064 1 73.88 178 LEU A C 1
ATOM 1460 O O . LEU A 1 178 ? 23 -22.922 -0.187 1 73.88 178 LEU A O 1
ATOM 1464 N N . LYS A 1 179 ? 21.703 -21.109 0.032 1 66.31 179 LYS A N 1
ATOM 1465 C CA . LYS A 1 179 ? 22.734 -20.188 -0.408 1 66.31 179 LYS A CA 1
ATOM 1466 C C . LYS A 1 179 ? 23.797 -20 0.668 1 66.31 179 LYS A C 1
ATOM 1468 O O . LYS A 1 179 ? 24.984 -19.891 0.358 1 66.31 179 LYS A O 1
ATOM 1473 N N . GLU A 1 180 ? 23.328 -19.688 1.854 1 61.53 180 GLU A N 1
ATOM 1474 C CA . GLU A 1 180 ? 24.266 -19.5 2.955 1 61.53 180 GLU A CA 1
ATOM 1475 C C . GLU A 1 180 ? 25.156 -20.719 3.125 1 61.53 180 GLU A C 1
ATOM 1477 O O . GLU A 1 180 ? 26.328 -20.594 3.52 1 61.53 180 GLU A O 1
ATOM 1482 N N . LYS A 1 181 ? 24.672 -21.812 2.951 1 57.56 181 LYS A N 1
ATOM 1483 C CA . LYS A 1 181 ? 25.5 -23.016 3.062 1 57.56 181 LYS A CA 1
ATOM 1484 C C . LYS A 1 181 ? 26.547 -23.062 1.962 1 57.56 181 LYS A C 1
ATOM 1486 O O . LYS A 1 181 ? 27.625 -23.656 2.141 1 57.56 181 LYS A O 1
ATOM 1491 N N . ARG A 1 182 ? 26.297 -22.344 0.851 1 50.56 182 ARG A N 1
ATOM 1492 C CA . ARG A 1 182 ? 27.281 -22.344 -0.232 1 50.56 182 ARG A CA 1
ATOM 1493 C C . ARG A 1 182 ? 28.234 -21.156 -0.104 1 50.56 182 ARG A C 1
ATOM 1495 O O . ARG A 1 182 ? 29.234 -21.078 -0.815 1 50.56 182 ARG A O 1
ATOM 1502 N N . ARG A 1 183 ? 27.766 -19.859 0.44 1 46.5 183 ARG A N 1
ATOM 1503 C CA . ARG A 1 183 ? 28.641 -18.688 0.518 1 46.5 183 ARG A CA 1
ATOM 1504 C C . ARG A 1 183 ? 29.594 -18.812 1.707 1 46.5 183 ARG A C 1
ATOM 1506 O O . ARG A 1 183 ? 29.172 -19.172 2.807 1 46.5 183 ARG A O 1
ATOM 1513 N N . PRO A 1 184 ? 31.031 -18.672 1.537 1 38.38 184 PRO A N 1
ATOM 1514 C CA . PRO A 1 184 ? 31.859 -18.344 2.699 1 38.38 184 PRO A CA 1
ATOM 1515 C C . PRO A 1 184 ? 31.328 -17.156 3.482 1 38.38 184 PRO A C 1
ATOM 1517 O O . PRO A 1 184 ? 30.547 -16.359 2.953 1 38.38 184 PRO A O 1
ATOM 1520 N N . SER A 1 185 ? 31.656 -16.734 4.891 1 36.31 185 SER A N 1
ATOM 1521 C CA . SER A 1 185 ? 31.172 -15.789 5.891 1 36.31 185 SER A CA 1
ATOM 1522 C C . SER A 1 185 ? 30.953 -14.406 5.281 1 36.31 185 SER A C 1
ATOM 1524 O O . SER A 1 185 ? 30.516 -13.484 5.973 1 36.31 185 SER A O 1
ATOM 1526 N N . GLY A 1 186 ? 31.438 -14.023 4.188 1 33.19 186 GLY A N 1
ATOM 1527 C CA . GLY A 1 186 ? 31.672 -12.602 3.963 1 33.19 186 GLY A CA 1
ATOM 1528 C C . GLY A 1 186 ? 30.438 -11.859 3.48 1 33.19 186 GLY A C 1
ATOM 1529 O O . GLY A 1 186 ? 30.391 -10.633 3.512 1 33.19 186 GLY A O 1
ATOM 1530 N N . SER A 1 187 ? 29.719 -12.242 2.432 1 32.97 187 SER A N 1
ATOM 1531 C CA . SER A 1 187 ? 29.078 -11.242 1.573 1 32.97 187 SER A CA 1
ATOM 1532 C C . SER A 1 187 ? 27.75 -10.789 2.145 1 32.97 187 SER A C 1
ATOM 1534 O O . SER A 1 187 ? 26.844 -11.609 2.367 1 32.97 187 SER A O 1
ATOM 1536 N N . LYS A 1 188 ? 27.797 -9.758 2.934 1 34.78 188 LYS A N 1
ATOM 1537 C CA . LYS A 1 188 ? 26.703 -8.984 3.533 1 34.78 188 LYS A CA 1
ATOM 1538 C C . LYS A 1 188 ? 25.594 -8.719 2.52 1 34.78 188 LYS A C 1
ATOM 1540 O O . LYS A 1 188 ? 25.859 -8.273 1.401 1 34.78 188 LYS A O 1
ATOM 1545 N N . SER A 1 189 ? 24.531 -9.367 2.523 1 33.56 189 SER A N 1
ATOM 1546 C CA . SER A 1 189 ? 23.312 -9.508 1.715 1 33.56 189 SER A CA 1
ATOM 1547 C C . SER A 1 189 ? 22.766 -8.141 1.299 1 33.56 189 SER A C 1
ATOM 1549 O O . SER A 1 189 ? 23.031 -7.133 1.957 1 33.56 189 SER A O 1
ATOM 1551 N N . MET A 1 190 ? 22.281 -8.016 0.138 1 32.12 190 MET A N 1
ATOM 1552 C CA . MET A 1 190 ? 21.609 -6.867 -0.474 1 32.12 190 MET A CA 1
ATOM 1553 C C . MET A 1 190 ? 20.594 -6.246 0.487 1 32.12 190 MET A C 1
ATOM 1555 O O . MET A 1 190 ? 20.281 -5.059 0.382 1 32.12 190 MET A O 1
ATOM 1559 N N . ALA A 1 191 ? 20.125 -6.918 1.376 1 35 191 ALA A N 1
ATOM 1560 C CA . ALA A 1 191 ? 19.328 -6.332 2.453 1 35 191 ALA A CA 1
ATOM 1561 C C . ALA A 1 191 ? 20.094 -5.207 3.146 1 35 191 ALA A C 1
ATOM 1563 O O . ALA A 1 191 ? 19.5 -4.211 3.566 1 35 191 ALA A O 1
ATOM 1564 N N . LYS A 1 192 ? 21.422 -5.359 3.17 1 37.06 192 LYS A N 1
ATOM 1565 C CA . LYS A 1 192 ? 22.297 -4.324 3.73 1 37.06 192 LYS A CA 1
ATOM 1566 C C . LYS A 1 192 ? 22.25 -3.057 2.883 1 37.06 192 LYS A C 1
ATOM 1568 O O . LYS A 1 192 ? 22.312 -1.946 3.414 1 37.06 192 LYS A O 1
ATOM 1573 N N . LEU A 1 193 ? 22.141 -3.301 1.661 1 31.48 193 LEU A N 1
ATOM 1574 C CA . LEU A 1 193 ? 22.109 -2.129 0.792 1 31.48 193 LEU A CA 1
ATOM 1575 C C . LEU A 1 193 ? 20.828 -1.323 0.998 1 31.48 193 LEU A C 1
ATOM 1577 O O . LEU A 1 193 ? 20.875 -0.093 1.059 1 31.48 193 LEU A O 1
ATOM 1581 N N . ILE A 1 194 ? 19.797 -2.068 1.138 1 33.88 194 ILE A N 1
ATOM 1582 C CA . ILE A 1 194 ? 18.547 -1.352 1.346 1 33.88 194 ILE A CA 1
ATOM 1583 C C . ILE A 1 194 ? 18.516 -0.762 2.754 1 33.88 194 ILE A C 1
ATOM 1585 O O . ILE A 1 194 ? 18.094 0.383 2.947 1 33.88 194 ILE A O 1
ATOM 1589 N N . ASN A 1 195 ? 19.141 -1.521 3.693 1 35.59 195 ASN A N 1
ATOM 1590 C CA . ASN A 1 195 ? 19.312 -0.983 5.039 1 35.59 195 ASN A CA 1
ATOM 1591 C C . ASN A 1 195 ? 20.25 0.223 5.043 1 35.59 195 ASN A C 1
ATOM 1593 O O . ASN A 1 195 ? 20.062 1.152 5.832 1 35.59 195 ASN A O 1
ATOM 1597 N N . ASN A 1 196 ? 21.344 0.1 4.359 1 35.56 196 ASN A N 1
ATOM 1598 C CA . ASN A 1 196 ? 22.312 1.188 4.262 1 35.56 196 ASN A CA 1
ATOM 1599 C C . ASN A 1 196 ? 21.688 2.449 3.678 1 35.56 196 ASN A C 1
ATOM 1601 O O . ASN A 1 196 ? 22.047 3.562 4.055 1 35.56 196 ASN A O 1
ATOM 1605 N N . VAL A 1 197 ? 20.938 2.275 2.674 1 33.56 197 VAL A N 1
ATOM 1606 C CA . VAL A 1 197 ? 20.297 3.467 2.141 1 33.56 197 VAL A CA 1
ATOM 1607 C C . VAL A 1 197 ? 19.391 4.082 3.205 1 33.56 197 VAL A C 1
ATOM 1609 O O . VAL A 1 197 ? 19.344 5.301 3.367 1 33.56 197 VAL A O 1
ATOM 1612 N N . PHE A 1 198 ? 18.703 3.219 3.932 1 32.5 198 PHE A N 1
ATOM 1613 C CA . PHE A 1 198 ? 17.859 3.793 4.969 1 32.5 198 PHE A CA 1
ATOM 1614 C C . PHE A 1 198 ? 18.547 3.742 6.324 1 32.5 198 PHE A C 1
ATOM 1616 O O . PHE A 1 198 ? 18.188 4.484 7.242 1 32.5 198 PHE A O 1
ATOM 1623 N N . GLY A 1 199 ? 19.484 2.838 6.547 1 31.42 199 GLY A N 1
ATOM 1624 C CA . GLY A 1 199 ? 20.109 2.607 7.844 1 31.42 199 GLY A CA 1
ATOM 1625 C C . GLY A 1 199 ? 21.328 3.469 8.078 1 31.42 199 GLY A C 1
ATOM 1626 O O . GLY A 1 199 ? 21.875 3.498 9.188 1 31.42 199 GLY A O 1
ATOM 1627 N N . LYS A 1 200 ? 22.172 3.654 7.113 1 31.55 200 LYS A N 1
ATOM 1628 C CA . LYS A 1 200 ? 23.484 4.086 7.574 1 31.55 200 LYS A CA 1
ATOM 1629 C C . LYS A 1 200 ? 23.453 5.539 8.047 1 31.55 200 LYS A C 1
ATOM 1631 O O . LYS A 1 200 ? 23.391 6.461 7.234 1 31.55 200 LYS A O 1
ATOM 1636 N N . ARG A 1 201 ? 22.906 5.859 9.281 1 32.34 201 ARG A N 1
ATOM 1637 C CA . ARG A 1 201 ? 23.375 7.051 9.992 1 32.34 201 ARG A CA 1
ATOM 1638 C C . ARG A 1 201 ? 24.875 6.988 10.258 1 32.34 201 ARG A C 1
ATOM 1640 O O . ARG A 1 201 ? 25.375 5.988 10.781 1 32.34 201 ARG A O 1
ATOM 1647 N N . ARG A 1 202 ? 25.719 7.711 9.469 1 26.27 202 ARG A N 1
ATOM 1648 C CA . ARG A 1 202 ? 27.109 7.957 9.844 1 26.27 202 ARG A CA 1
ATOM 1649 C C . ARG A 1 202 ? 27.219 8.336 11.32 1 26.27 202 ARG A C 1
ATOM 1651 O O . ARG A 1 202 ? 26.438 9.141 11.82 1 26.27 202 ARG A O 1
ATOM 1658 N N . LYS A 1 203 ? 27.844 7.504 12.07 1 27.64 203 LYS A N 1
ATOM 1659 C CA . LYS A 1 203 ? 28.516 7.859 13.312 1 27.64 203 LYS A CA 1
ATOM 1660 C C . LYS A 1 203 ? 29.328 9.141 13.156 1 27.64 203 LYS A C 1
ATOM 1662 O O . LYS A 1 203 ? 30.297 9.18 12.383 1 27.64 203 LYS A O 1
ATOM 1667 N N . SER A 1 204 ? 28.688 10.234 12.859 1 19.73 204 SER A N 1
ATOM 1668 C CA . SER A 1 204 ? 29.625 11.32 13.117 1 19.73 204 SER A CA 1
ATOM 1669 C C . SER A 1 204 ? 30.188 11.242 14.531 1 19.73 204 SER A C 1
ATOM 1671 O O . SER A 1 204 ? 29.438 11.234 15.5 1 19.73 204 SER A O 1
ATOM 1673 N N . VAL A 1 205 ? 31.359 10.625 14.688 1 23.97 205 VAL A N 1
ATOM 1674 C CA . VAL A 1 205 ? 32.281 11.125 15.695 1 23.97 205 VAL A CA 1
ATOM 1675 C C . VAL A 1 205 ? 32.594 12.602 15.438 1 23.97 205 VAL A C 1
ATOM 1677 O O . VAL A 1 205 ? 32.781 13.016 14.297 1 23.97 205 VAL A O 1
ATOM 1680 N N . MET B 1 1 ? 10.391 14.766 -8.477 1 27.3 1 MET B N 1
ATOM 1681 C CA . MET B 1 1 ? 10.328 15.211 -7.082 1 27.3 1 MET B CA 1
ATOM 1682 C C . MET B 1 1 ? 9.328 14.375 -6.293 1 27.3 1 MET B C 1
ATOM 1684 O O . MET B 1 1 ? 8.141 14.328 -6.641 1 27.3 1 MET B O 1
ATOM 1688 N N . SER B 1 2 ? 9.789 13.242 -5.824 1 32.22 2 SER B N 1
ATOM 1689 C CA . SER B 1 2 ? 8.953 12.242 -5.164 1 32.22 2 SER B CA 1
ATOM 1690 C C . SER B 1 2 ? 8.359 12.789 -3.869 1 32.22 2 SER B C 1
ATOM 1692 O O . SER B 1 2 ? 9.078 13.344 -3.037 1 32.22 2 SER B O 1
ATOM 1694 N N . ASN B 1 3 ? 7.332 13.609 -3.988 1 37.81 3 ASN B N 1
ATOM 1695 C CA . ASN B 1 3 ? 6.66 14.172 -2.822 1 37.81 3 ASN B CA 1
ATOM 1696 C C . ASN B 1 3 ? 6.25 13.086 -1.832 1 37.81 3 ASN B C 1
ATOM 1698 O O . ASN B 1 3 ? 5.668 12.078 -2.223 1 37.81 3 ASN B O 1
ATOM 1702 N N . PHE B 1 4 ? 7.215 12.945 -0.801 1 42.22 4 PHE B N 1
ATOM 1703 C CA . PHE B 1 4 ? 6.992 11.93 0.225 1 42.22 4 PHE B CA 1
ATOM 1704 C C . PHE B 1 4 ? 5.973 12.414 1.25 1 42.22 4 PHE B C 1
ATOM 1706 O O . PHE B 1 4 ? 6.031 13.562 1.698 1 42.22 4 PHE B O 1
ATOM 1713 N N . LEU B 1 5 ? 4.801 12.078 1.046 1 43.19 5 LEU B N 1
ATOM 1714 C CA . LEU B 1 5 ? 3.861 12.32 2.133 1 43.19 5 LEU B CA 1
ATOM 1715 C C . LEU B 1 5 ? 3.979 11.242 3.205 1 43.19 5 LEU B C 1
ATOM 1717 O O . LEU B 1 5 ? 4 10.047 2.895 1 43.19 5 LEU B O 1
ATOM 1721 N N . HIS B 1 6 ? 4.637 11.641 4.387 1 47.06 6 HIS B N 1
ATOM 1722 C CA . HIS B 1 6 ? 4.715 10.719 5.512 1 47.06 6 HIS B CA 1
ATOM 1723 C C . HIS B 1 6 ? 3.525 10.891 6.449 1 47.06 6 HIS B C 1
ATOM 1725 O O . HIS B 1 6 ? 3.23 12 6.887 1 47.06 6 HIS B O 1
ATOM 1731 N N . LEU B 1 7 ? 2.65 9.898 6.406 1 41.5 7 LEU B N 1
ATOM 1732 C CA . LEU B 1 7 ? 1.534 9.961 7.344 1 41.5 7 LEU B CA 1
ATOM 1733 C C . LEU B 1 7 ? 1.863 9.219 8.633 1 41.5 7 LEU B C 1
ATOM 1735 O O . LEU B 1 7 ? 2.385 8.109 8.594 1 41.5 7 LEU B O 1
ATOM 1739 N N . LYS B 1 8 ? 2.328 9.867 9.766 1 39.88 8 LYS B N 1
ATOM 1740 C CA . LYS B 1 8 ? 2.686 9.172 11 1 39.88 8 LYS B CA 1
ATOM 1741 C C . LYS B 1 8 ? 1.521 9.172 11.984 1 39.88 8 LYS B C 1
ATOM 1743 O O . LYS B 1 8 ? 0.82 10.18 12.125 1 39.88 8 LYS B O 1
ATOM 1748 N N . TYR B 1 9 ? 0.738 8.109 12.078 1 38.5 9 TYR B N 1
ATOM 1749 C CA . TYR B 1 9 ? -0.215 8.211 13.18 1 38.5 9 TYR B CA 1
ATOM 1750 C C . TYR B 1 9 ? 0.145 7.242 14.297 1 38.5 9 TYR B C 1
ATOM 1752 O O . TYR B 1 9 ? 0.891 6.281 14.086 1 38.5 9 TYR B O 1
ATOM 1760 N N . ASN B 1 10 ? -0.207 7.477 15.562 1 38.19 10 ASN B N 1
ATOM 1761 C CA . ASN B 1 10 ? -0.147 6.648 16.766 1 38.19 10 ASN B CA 1
ATOM 1762 C C . ASN B 1 10 ? -0.77 5.273 16.531 1 38.19 10 ASN B C 1
ATOM 1764 O O . ASN B 1 10 ? -1.488 5.074 15.547 1 38.19 10 ASN B O 1
ATOM 1768 N N . GLU B 1 11 ? -0.549 4.457 17.547 1 41.91 11 GLU B N 1
ATOM 1769 C CA . GLU B 1 11 ? -1.032 3.082 17.641 1 41.91 11 GLU B CA 1
ATOM 1770 C C . GLU B 1 11 ? -2.471 2.971 17.141 1 41.91 11 GLU B C 1
ATOM 1772 O O . GLU B 1 11 ? -2.785 2.092 16.344 1 41.91 11 GLU B O 1
ATOM 1777 N N . LYS B 1 12 ? -3.354 3.549 17.797 1 43.66 12 LYS B N 1
ATOM 1778 C CA . LYS B 1 12 ? -4.781 3.449 17.5 1 43.66 12 LYS B CA 1
ATOM 1779 C C . LYS B 1 12 ? -5.141 4.266 16.266 1 43.66 12 LYS B C 1
ATOM 1781 O O . LYS B 1 12 ? -6.113 3.953 15.578 1 43.66 12 LYS B O 1
ATOM 1786 N N . SER B 1 13 ? -4.297 5.227 15.922 1 44.78 13 SER B N 1
ATOM 1787 C CA . SER B 1 13 ? -4.617 6.258 14.945 1 44.78 13 SER B CA 1
ATOM 1788 C C . SER B 1 13 ? -4.137 5.867 13.555 1 44.78 13 SER B C 1
ATOM 1790 O O . SER B 1 13 ? -4.605 6.41 12.547 1 44.78 13 SER B O 1
ATOM 1792 N N . VAL B 1 14 ? -3.203 4.887 13.391 1 49.03 14 VAL B N 1
ATOM 1793 C CA . VAL B 1 14 ? -2.582 4.453 12.141 1 49.03 14 VAL B CA 1
ATOM 1794 C C . VAL B 1 14 ? -3.656 3.975 11.172 1 49.03 14 VAL B C 1
ATOM 1796 O O . VAL B 1 14 ? -3.594 4.266 9.977 1 49.03 14 VAL B O 1
ATOM 1799 N N . SER B 1 15 ? -4.715 3.387 11.828 1 55.62 15 SER B N 1
ATOM 1800 C CA . SER B 1 15 ? -5.816 2.967 10.969 1 55.62 15 SER B CA 1
ATOM 1801 C C . SER B 1 15 ? -6.488 4.164 10.305 1 55.62 15 SER B C 1
ATOM 1803 O O . SER B 1 15 ? -6.93 4.078 9.156 1 55.62 15 SER B O 1
ATOM 1805 N N . VAL B 1 16 ? -6.215 5.34 11.031 1 59.06 16 VAL B N 1
ATOM 1806 C CA . VAL B 1 16 ? -6.918 6.531 10.555 1 59.06 16 VAL B CA 1
ATOM 1807 C C . VAL B 1 16 ? -6.176 7.125 9.359 1 59.06 16 VAL B C 1
ATOM 1809 O O . VAL B 1 16 ? -6.801 7.52 8.367 1 59.06 16 VAL B O 1
ATOM 1812 N N . THR B 1 17 ? -4.863 7.031 9.469 1 74.56 17 THR B N 1
ATOM 1813 C CA . THR B 1 17 ? -4.043 7.598 8.406 1 74.56 17 THR B CA 1
ATOM 1814 C C . THR B 1 17 ? -4.137 6.746 7.141 1 74.56 17 THR B C 1
ATOM 1816 O O . THR B 1 17 ? -4.246 7.281 6.035 1 74.56 17 THR B O 1
ATOM 1819 N N . LYS B 1 18 ? -4.188 5.488 7.383 1 80.69 18 LYS B N 1
ATOM 1820 C CA . LYS B 1 18 ? -4.25 4.594 6.23 1 80.69 18 LYS B CA 1
ATOM 1821 C C . LYS B 1 18 ? -5.578 4.742 5.492 1 80.69 18 LYS B C 1
ATOM 1823 O O . LYS B 1 18 ? -5.613 4.715 4.258 1 80.69 18 LYS B O 1
ATOM 1828 N N . ALA B 1 19 ? -6.625 4.977 6.359 1 86.12 19 ALA B N 1
ATOM 1829 C CA . ALA B 1 19 ? -7.945 5.156 5.762 1 86.12 19 ALA B CA 1
ATOM 1830 C C . ALA B 1 19 ? -7.969 6.379 4.852 1 86.12 19 ALA B C 1
ATOM 1832 O O . ALA B 1 19 ? -8.57 6.352 3.775 1 86.12 19 ALA B O 1
ATOM 1833 N N . LEU B 1 20 ? -7.273 7.434 5.25 1 88.44 20 LEU B N 1
ATOM 1834 C CA . LEU B 1 20 ? -7.215 8.664 4.473 1 88.44 20 LEU B CA 1
ATOM 1835 C C . LEU B 1 20 ? -6.449 8.453 3.172 1 88.44 20 LEU B C 1
ATOM 1837 O O . LEU B 1 20 ? -6.906 8.875 2.104 1 88.44 20 LEU B O 1
ATOM 1841 N N . THR B 1 21 ? -5.336 7.809 3.25 1 87.75 21 THR B N 1
ATOM 1842 C CA . THR B 1 21 ? -4.492 7.559 2.086 1 87.75 21 THR B CA 1
ATOM 1843 C C . THR B 1 21 ? -5.215 6.668 1.077 1 87.75 21 THR B C 1
ATOM 1845 O O . THR B 1 21 ? -5.227 6.965 -0.12 1 87.75 21 THR B O 1
ATOM 1848 N N . VAL B 1 22 ? -5.816 5.633 1.579 1 87.19 22 VAL B N 1
ATOM 1849 C CA . VAL B 1 22 ? -6.512 4.688 0.716 1 87.19 22 VAL B CA 1
ATOM 1850 C C . VAL B 1 22 ? -7.715 5.367 0.065 1 87.19 22 VAL B C 1
ATOM 1852 O O . VAL B 1 22 ? -7.98 5.168 -1.122 1 87.19 22 VAL B O 1
ATOM 1855 N N . ARG B 1 23 ? -8.406 6.223 0.839 1 90.31 23 ARG B N 1
ATOM 1856 C CA . ARG B 1 23 ? -9.516 6.988 0.285 1 90.31 23 ARG B CA 1
ATOM 1857 C C . ARG B 1 23 ? -9.047 7.887 -0.853 1 90.31 23 ARG B C 1
ATOM 1859 O O . ARG B 1 23 ? -9.695 7.965 -1.899 1 90.31 23 ARG B O 1
ATOM 1866 N N . PHE B 1 24 ? -7.949 8.445 -0.652 1 89.75 24 PHE B N 1
ATOM 1867 C CA . PHE B 1 24 ? -7.383 9.336 -1.657 1 89.75 24 PHE B CA 1
ATOM 1868 C C . PHE B 1 24 ? -7.02 8.562 -2.92 1 89.75 24 PHE B C 1
ATOM 1870 O O . PHE B 1 24 ? -7.367 8.977 -4.027 1 89.75 24 PHE B O 1
ATOM 1877 N N . LEU B 1 25 ? -6.395 7.449 -2.785 1 86.69 25 LEU B N 1
ATOM 1878 C CA . LEU B 1 25 ? -5.816 6.723 -3.91 1 86.69 25 LEU B CA 1
ATOM 1879 C C . LEU B 1 25 ? -6.891 5.93 -4.652 1 86.69 25 LEU B C 1
ATOM 1881 O O . LEU B 1 25 ? -6.812 5.762 -5.871 1 86.69 25 LEU B O 1
ATOM 1885 N N . THR B 1 26 ? -7.926 5.492 -3.904 1 85 26 THR B N 1
ATOM 1886 C CA . THR B 1 26 ? -8.852 4.555 -4.531 1 85 26 THR B CA 1
ATOM 1887 C C . THR B 1 26 ? -10.258 5.145 -4.594 1 85 26 THR B C 1
ATOM 1889 O O . THR B 1 26 ? -11.125 4.621 -5.293 1 85 26 THR B O 1
ATOM 1892 N N . LYS B 1 27 ? -10.578 6.156 -3.834 1 89.25 27 LYS B N 1
ATOM 1893 C CA . LYS B 1 27 ? -11.891 6.793 -3.686 1 89.25 27 LYS B CA 1
ATOM 1894 C C . LYS B 1 27 ? -12.844 5.898 -2.902 1 89.25 27 LYS B C 1
ATOM 1896 O O . LYS B 1 27 ? -14.023 6.234 -2.74 1 89.25 27 LYS B O 1
ATOM 1901 N N . ARG B 1 28 ? -12.297 4.863 -2.383 1 86.25 28 ARG B N 1
ATOM 1902 C CA . ARG B 1 28 ? -13.102 3.945 -1.586 1 86.25 28 ARG B CA 1
ATOM 1903 C C . ARG B 1 28 ? -12.719 4.016 -0.112 1 86.25 28 ARG B C 1
ATOM 1905 O O . ARG B 1 28 ? -11.547 4.211 0.221 1 86.25 28 ARG B O 1
ATOM 1912 N N . PHE B 1 29 ? -13.812 3.83 0.671 1 86.56 29 PHE B N 1
ATOM 1913 C CA . PHE B 1 29 ? -13.539 3.775 2.102 1 86.56 29 PHE B CA 1
ATOM 1914 C C . PHE B 1 29 ? -13.367 2.334 2.566 1 86.56 29 PHE B C 1
ATOM 1916 O O . PHE B 1 29 ? -14.273 1.513 2.398 1 86.56 29 PHE B O 1
ATOM 1923 N N . ILE B 1 30 ? -12.148 2.172 3.023 1 79.75 30 ILE B N 1
ATOM 1924 C CA . ILE B 1 30 ? -11.836 0.875 3.615 1 79.75 30 ILE B CA 1
ATOM 1925 C C . ILE B 1 30 ? -11.461 1.055 5.086 1 79.75 30 ILE B C 1
ATOM 1927 O O . ILE B 1 30 ? -10.312 1.373 5.402 1 79.75 30 ILE B O 1
ATOM 1931 N N . GLY B 1 31 ? -12.352 0.884 6.016 1 70.44 31 GLY B N 1
ATOM 1932 C CA . GLY B 1 31 ? -12.211 1.215 7.426 1 70.44 31 GLY B CA 1
ATOM 1933 C C . GLY B 1 31 ? -11.188 0.35 8.141 1 70.44 31 GLY B C 1
ATOM 1934 O O . GLY B 1 31 ? -10.547 0.797 9.094 1 70.44 31 GLY B O 1
ATOM 1935 N N . GLU B 1 32 ? -11.242 -1 7.977 1 65.31 32 GLU B N 1
ATOM 1936 C CA . GLU B 1 32 ? -10.344 -1.896 8.695 1 65.31 32 GLU B CA 1
ATOM 1937 C C . GLU B 1 32 ? -9.148 -2.287 7.828 1 65.31 32 GLU B C 1
ATOM 1939 O O . GLU B 1 32 ? -8.758 -3.457 7.789 1 65.31 32 GLU B O 1
ATOM 1944 N N . TYR B 1 33 ? -8.648 -1.153 7.246 1 65.94 33 TYR B N 1
ATOM 1945 C CA . TYR B 1 33 ? -7.426 -1.453 6.5 1 65.94 33 TYR B CA 1
ATOM 1946 C C . TYR B 1 33 ? -6.246 -1.648 7.441 1 65.94 33 TYR B C 1
ATOM 1948 O O . TYR B 1 33 ? -6.23 -1.111 8.555 1 65.94 33 TYR B O 1
ATOM 1956 N N . ALA B 1 34 ? -5.395 -2.74 7.324 1 61.75 34 ALA B N 1
ATOM 1957 C CA . ALA B 1 34 ? -4.461 -3.279 8.312 1 61.75 34 ALA B CA 1
ATOM 1958 C C . ALA B 1 34 ? -3.342 -2.285 8.609 1 61.75 34 ALA B C 1
ATOM 1960 O O . ALA B 1 34 ? -2.697 -1.772 7.691 1 61.75 34 ALA B O 1
ATOM 1961 N N . SER B 1 35 ? -3.309 -1.927 9.945 1 63.59 35 SER B N 1
ATOM 1962 C CA . SER B 1 35 ? -2.355 -1.009 10.555 1 63.59 35 SER B CA 1
ATOM 1963 C C . SER B 1 35 ? -1.038 -1.71 10.875 1 63.59 35 SER B C 1
ATOM 1965 O O . SER B 1 35 ? -0.084 -1.074 11.328 1 63.59 35 SER B O 1
ATOM 1967 N N . ASN B 1 36 ? -0.943 -2.914 10.438 1 73.38 36 ASN B N 1
ATOM 1968 C CA . ASN B 1 36 ? 0.208 -3.672 10.914 1 73.38 36 ASN B CA 1
ATOM 1969 C C . ASN B 1 36 ? 1.272 -3.816 9.836 1 73.38 36 ASN B C 1
ATOM 1971 O O . ASN B 1 36 ? 2.156 -4.668 9.938 1 73.38 36 ASN B O 1
ATOM 1975 N N . PHE B 1 37 ? 1.104 -2.979 8.875 1 78.88 37 PHE B N 1
ATOM 1976 C CA . PHE B 1 37 ? 2.154 -2.984 7.863 1 78.88 37 PHE B CA 1
ATOM 1977 C C . PHE B 1 37 ? 2.43 -1.572 7.359 1 78.88 37 PHE B C 1
ATOM 1979 O O . PHE B 1 37 ? 1.565 -0.697 7.445 1 78.88 37 PHE B O 1
ATOM 1986 N N . GLU B 1 38 ? 3.619 -1.379 6.98 1 80.62 38 GLU B N 1
ATOM 1987 C CA . GLU B 1 38 ? 4.047 -0.137 6.344 1 80.62 38 GLU B CA 1
ATOM 1988 C C . GLU B 1 38 ? 3.832 -0.189 4.836 1 80.62 38 GLU B C 1
ATOM 1990 O O . GLU B 1 38 ? 4 -1.24 4.215 1 80.62 38 GLU B O 1
ATOM 1995 N N . SER B 1 39 ? 3.389 0.938 4.379 1 83.81 39 SER B N 1
ATOM 1996 C CA . SER B 1 39 ? 3.131 0.968 2.945 1 83.81 39 SER B CA 1
ATOM 1997 C C . SER B 1 39 ? 3.76 2.195 2.295 1 83.81 39 SER B C 1
ATOM 1999 O O . SER B 1 39 ? 3.746 3.285 2.871 1 83.81 39 SER B O 1
ATOM 2001 N N . ILE B 1 40 ? 4.355 1.927 1.141 1 80.88 40 ILE B N 1
ATOM 2002 C CA . ILE B 1 40 ? 4.77 3.002 0.247 1 80.88 40 ILE B CA 1
ATOM 2003 C C . ILE B 1 40 ? 3.951 2.951 -1.039 1 80.88 40 ILE B C 1
ATOM 2005 O O . ILE B 1 40 ? 3.896 1.916 -1.708 1 80.88 40 ILE B O 1
ATOM 2009 N N . TYR B 1 41 ? 3.291 4.078 -1.277 1 84.75 41 TYR B N 1
ATOM 2010 C CA . TYR B 1 41 ? 2.494 4.172 -2.494 1 84.75 41 TYR B CA 1
ATOM 2011 C C . TYR B 1 41 ? 3.135 5.129 -3.494 1 84.75 41 TYR B C 1
ATOM 2013 O O . TYR B 1 41 ? 3.609 6.203 -3.117 1 84.75 41 TYR B O 1
ATOM 2021 N N . LYS B 1 42 ? 3.262 4.707 -4.695 1 80.5 42 LYS B N 1
ATOM 2022 C CA . LYS B 1 42 ? 3.744 5.559 -5.781 1 80.5 42 LYS B CA 1
ATOM 2023 C C . LYS B 1 42 ? 2.672 5.746 -6.852 1 80.5 42 LYS B C 1
ATOM 2025 O O . LYS B 1 42 ? 2.131 4.77 -7.375 1 80.5 42 LYS B O 1
ATOM 2030 N N . LYS B 1 43 ? 2.4 7.012 -7.07 1 81.75 43 LYS B N 1
ATOM 2031 C CA . LYS B 1 43 ? 1.355 7.332 -8.039 1 81.75 43 LYS B CA 1
ATOM 2032 C C . LYS B 1 43 ? 1.805 8.438 -8.984 1 81.75 43 LYS B C 1
ATOM 2034 O O . LYS B 1 43 ? 2.377 9.438 -8.555 1 81.75 43 LYS B O 1
ATOM 2039 N N . HIS B 1 44 ? 1.608 8.094 -10.289 1 78 44 HIS B N 1
ATOM 2040 C CA . HIS B 1 44 ? 1.774 9.156 -11.273 1 78 44 HIS B CA 1
ATOM 2041 C C . HIS B 1 44 ? 0.487 9.953 -11.445 1 78 44 HIS B C 1
ATOM 2043 O O . HIS B 1 44 ? -0.583 9.383 -11.656 1 78 44 HIS B O 1
ATOM 2049 N N . LEU B 1 45 ? 0.629 11.234 -11.203 1 80.81 45 LEU B N 1
ATOM 2050 C CA . LEU B 1 45 ? -0.581 12.039 -11.336 1 80.81 45 LEU B CA 1
ATOM 2051 C C . LEU B 1 45 ? -0.301 13.312 -12.125 1 80.81 45 LEU B C 1
ATOM 2053 O O . LEU B 1 45 ? 0.858 13.68 -12.328 1 80.81 45 LEU B O 1
ATOM 2057 N N . HIS B 1 46 ? -1.426 13.758 -12.727 1 82.62 46 HIS B N 1
ATOM 2058 C CA . HIS B 1 46 ? -1.38 15.023 -13.445 1 82.62 46 HIS B CA 1
ATOM 2059 C C . HIS B 1 46 ? -2.062 16.141 -12.656 1 82.62 46 HIS B C 1
ATOM 2061 O O . HIS B 1 46 ? -3.209 15.984 -12.219 1 82.62 46 HIS B O 1
ATOM 2067 N N . LEU B 1 47 ? -1.166 17.172 -12.32 1 81.56 47 LEU B N 1
ATOM 2068 C CA . LEU B 1 47 ? -1.703 18.359 -11.664 1 81.56 47 LEU B CA 1
ATOM 2069 C C . LEU B 1 47 ? -1.35 19.609 -12.445 1 81.56 47 LEU B C 1
ATOM 2071 O O . LEU B 1 47 ? -0.171 19.922 -12.648 1 81.56 47 LEU B O 1
ATOM 2075 N N . GLU B 1 48 ? -2.363 20.422 -12.867 1 81.5 48 GLU B N 1
ATOM 2076 C CA . GLU B 1 48 ? -2.166 21.672 -13.609 1 81.5 48 GLU B CA 1
ATOM 2077 C C . GLU B 1 48 ? -1.243 21.469 -14.805 1 81.5 48 GLU B C 1
ATOM 2079 O O . GLU B 1 48 ? -0.288 22.219 -15 1 81.5 48 GLU B O 1
ATOM 2084 N N . ARG B 1 49 ? -1.335 20.375 -15.57 1 79 49 ARG B N 1
ATOM 2085 C CA . ARG B 1 49 ? -0.669 20.047 -16.828 1 79 49 ARG B CA 1
ATOM 2086 C C . ARG B 1 49 ? 0.754 19.547 -16.578 1 79 49 ARG B C 1
ATOM 2088 O O . ARG B 1 49 ? 1.561 19.469 -17.5 1 79 49 ARG B O 1
ATOM 2095 N N . LYS B 1 50 ? 1.059 19.438 -15.344 1 79.19 50 LYS B N 1
ATOM 2096 C CA . LYS B 1 50 ? 2.369 18.875 -15.016 1 79.19 50 LYS B CA 1
ATOM 2097 C C . LYS B 1 50 ? 2.25 17.438 -14.516 1 79.19 50 LYS B C 1
ATOM 2099 O O . LYS B 1 50 ? 1.325 17.109 -13.773 1 79.19 50 LYS B O 1
ATOM 2104 N N . GLN B 1 51 ? 3.111 16.625 -15.07 1 80.75 51 GLN B N 1
ATOM 2105 C CA . GLN B 1 51 ? 3.201 15.25 -14.602 1 80.75 51 GLN B CA 1
ATOM 2106 C C . GLN B 1 51 ? 4.008 15.172 -13.305 1 80.75 51 GLN B C 1
ATOM 2108 O O . GLN B 1 51 ? 5.09 15.758 -13.203 1 80.75 51 GLN B O 1
ATOM 2113 N N . LEU B 1 52 ? 3.367 14.586 -12.289 1 81.06 52 LEU B N 1
ATOM 2114 C CA . LEU B 1 52 ? 4.02 14.469 -10.984 1 81.06 52 LEU B CA 1
ATOM 2115 C C . LEU B 1 52 ? 4.062 13.016 -10.531 1 81.06 52 LEU B C 1
ATOM 2117 O O . LEU B 1 52 ? 3.137 12.25 -10.797 1 81.06 52 LEU B O 1
ATOM 2121 N N . ASN B 1 53 ? 5.242 12.664 -9.938 1 79.62 53 ASN B N 1
ATOM 2122 C CA . ASN B 1 53 ? 5.355 11.391 -9.25 1 79.62 53 ASN B CA 1
ATOM 2123 C C . ASN B 1 53 ? 5.172 11.547 -7.742 1 79.62 53 ASN B C 1
ATOM 2125 O O . ASN B 1 53 ? 6.035 12.102 -7.062 1 79.62 53 ASN B O 1
ATOM 2129 N N . LEU B 1 54 ? 4.035 10.992 -7.348 1 84.75 54 LEU B N 1
ATOM 2130 C CA . LEU B 1 54 ? 3.721 11.094 -5.926 1 84.75 54 LEU B CA 1
ATOM 2131 C C . LEU B 1 54 ? 4.152 9.836 -5.18 1 84.75 54 LEU B C 1
ATOM 2133 O O . LEU B 1 54 ? 3.9 8.719 -5.645 1 84.75 54 LEU B O 1
ATOM 2137 N N . GLU B 1 55 ? 4.84 10.094 -4.137 1 83.31 55 GLU B N 1
ATOM 2138 C CA . GLU B 1 55 ? 5.176 9 -3.229 1 83.31 55 GLU B CA 1
ATOM 2139 C C . GLU B 1 55 ? 4.629 9.258 -1.827 1 83.31 55 GLU B C 1
ATOM 2141 O O . GLU B 1 55 ? 4.875 10.312 -1.243 1 83.31 55 GLU B O 1
ATOM 2146 N N . ILE B 1 56 ? 3.832 8.234 -1.38 1 85.88 56 ILE B N 1
ATOM 2147 C CA . ILE B 1 56 ? 3.252 8.352 -0.046 1 85.88 56 ILE B CA 1
ATOM 2148 C C . ILE B 1 56 ? 3.793 7.238 0.851 1 85.88 56 ILE B C 1
ATOM 2150 O O . ILE B 1 56 ? 3.674 6.055 0.523 1 85.88 56 ILE B O 1
ATOM 2154 N N . TYR B 1 57 ? 4.387 7.711 1.913 1 83.12 57 TYR B N 1
ATOM 2155 C CA . TYR B 1 57 ? 4.855 6.773 2.928 1 83.12 57 TYR B CA 1
ATOM 2156 C C . TYR B 1 57 ? 3.885 6.715 4.102 1 83.12 57 TYR B C 1
ATOM 2158 O O . TYR B 1 57 ? 3.602 7.738 4.734 1 83.12 57 TYR B O 1
ATOM 2166 N N . ASP B 1 58 ? 3.375 5.504 4.312 1 80.38 58 ASP B N 1
ATOM 2167 C CA . ASP B 1 58 ? 2.449 5.277 5.418 1 80.38 58 ASP B CA 1
ATOM 2168 C C . ASP B 1 58 ? 3.014 4.258 6.406 1 80.38 58 ASP B C 1
ATOM 2170 O O . ASP B 1 58 ? 3.021 3.055 6.129 1 80.38 58 ASP B O 1
ATOM 2174 N N . PRO B 1 59 ? 3.535 4.77 7.516 1 76.5 59 PRO B N 1
ATOM 2175 C CA . PRO B 1 59 ? 4.219 3.871 8.453 1 76.5 59 PRO B CA 1
ATOM 2176 C C . PRO B 1 59 ? 3.254 2.957 9.203 1 76.5 59 PRO B C 1
ATOM 2178 O O . PRO B 1 59 ? 2.037 3.148 9.133 1 76.5 59 PRO B O 1
ATOM 2181 N N . CYS B 1 60 ? 3.908 1.746 9.711 1 69.94 60 CYS B N 1
ATOM 2182 C CA . CYS B 1 60 ? 3.145 0.833 10.555 1 69.94 60 CYS B CA 1
ATOM 2183 C C . CYS B 1 60 ? 2.797 1.481 11.891 1 69.94 60 CYS B C 1
ATOM 2185 O O . CYS B 1 60 ? 3.586 2.26 12.43 1 69.94 60 CYS B O 1
ATOM 2187 N N . SER B 1 61 ? 1.394 1.387 12.25 1 55.53 61 SER B N 1
ATOM 2188 C CA . SER B 1 61 ? 0.969 1.953 13.523 1 55.53 61 SER B CA 1
ATOM 2189 C C . SER B 1 61 ? 1.548 1.17 14.695 1 55.53 61 SER B C 1
ATOM 2191 O O . SER B 1 61 ? 1.452 1.603 15.844 1 55.53 61 SER B O 1
ATOM 2193 N N . GLN B 1 62 ? 1.982 -0.1 14.461 1 52.91 62 GLN B N 1
ATOM 2194 C CA . GLN B 1 62 ? 2.252 -0.874 15.664 1 52.91 62 GLN B CA 1
ATOM 2195 C C . GLN B 1 62 ? 3.188 -0.118 16.609 1 52.91 62 GLN B C 1
ATOM 2197 O O . GLN B 1 62 ? 3.955 0.74 16.172 1 52.91 62 GLN B O 1
ATOM 2202 N N . THR B 1 63 ? 2.92 -0.289 17.922 1 43.97 63 THR B N 1
ATOM 2203 C CA . THR B 1 63 ? 3.389 0.204 19.203 1 43.97 63 THR B CA 1
ATOM 2204 C C . THR B 1 63 ? 4.914 0.263 19.25 1 43.97 63 THR B C 1
ATOM 2206 O O . THR B 1 63 ? 5.508 0.451 20.312 1 43.97 63 THR B O 1
ATOM 2209 N N . GLN B 1 64 ? 5.578 -0.381 18.375 1 40.09 64 GLN B N 1
ATOM 2210 C CA . GLN B 1 64 ? 6.883 -0.328 19.031 1 40.09 64 GLN B CA 1
ATOM 2211 C C . GLN B 1 64 ? 7.266 1.107 19.375 1 40.09 64 GLN B C 1
ATOM 2213 O O . GLN B 1 64 ? 6.852 2.049 18.703 1 40.09 64 GLN B O 1
ATOM 2218 N N . LYS B 1 65 ? 7.617 1.262 20.625 1 37.53 65 LYS B N 1
ATOM 2219 C CA . LYS B 1 65 ? 8.328 2.445 21.094 1 37.53 65 LYS B CA 1
ATOM 2220 C C . LYS B 1 65 ? 9.055 3.137 19.953 1 37.53 65 LYS B C 1
ATOM 2222 O O . LYS B 1 65 ? 10.195 2.781 19.625 1 37.53 65 LYS B O 1
ATOM 2227 N N . ALA B 1 66 ? 8.562 3.07 18.953 1 36.31 66 ALA B N 1
ATOM 2228 C CA . ALA B 1 66 ? 9.305 3.746 17.891 1 36.31 66 ALA B CA 1
ATOM 2229 C C . ALA B 1 66 ? 9.742 5.141 18.344 1 36.31 66 ALA B C 1
ATOM 2231 O O . ALA B 1 66 ? 8.898 5.992 18.641 1 36.31 66 ALA B O 1
ATOM 2232 N N . LYS B 1 67 ? 10.602 5.176 19.156 1 38.09 67 LYS B N 1
ATOM 2233 C CA . LYS B 1 67 ? 11.305 6.445 19 1 38.09 67 LYS B CA 1
ATOM 2234 C C . LYS B 1 67 ? 11.133 6.996 17.594 1 38.09 67 LYS B C 1
ATOM 2236 O O . LYS B 1 67 ? 11.367 6.285 16.609 1 38.09 67 LYS B O 1
ATOM 2241 N N . PHE B 1 68 ? 10.023 7.758 17.422 1 42 68 PHE B N 1
ATOM 2242 C CA . PHE B 1 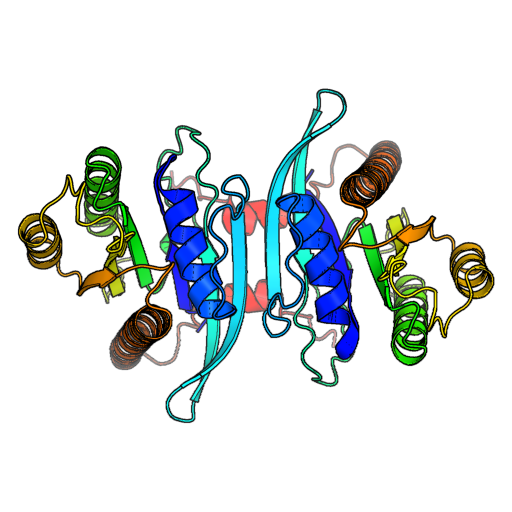68 ? 9.938 8.586 16.219 1 42 68 PHE B CA 1
ATOM 2243 C C . PHE B 1 68 ? 11.312 8.75 15.578 1 42 68 PHE B C 1
ATOM 2245 O O . PHE B 1 68 ? 12.062 9.656 15.93 1 42 68 PHE B O 1
ATOM 2252 N N . SER B 1 69 ? 12.102 7.73 15.781 1 39.69 69 SER B N 1
ATOM 2253 C CA . SER B 1 69 ? 13.258 8.023 14.938 1 39.69 69 SER B CA 1
ATOM 2254 C C . SER B 1 69 ? 12.828 8.375 13.516 1 39.69 69 SER B C 1
ATOM 2256 O O . SER B 1 69 ? 12.148 7.594 12.852 1 39.69 69 SER B O 1
ATOM 2258 N N . LEU B 1 70 ? 12.242 9.617 13.406 1 45 70 LEU B N 1
ATOM 2259 C CA . LEU B 1 70 ? 12.195 10.031 12.008 1 45 70 LEU B CA 1
ATOM 2260 C C . LEU B 1 70 ? 13.18 9.219 11.172 1 45 70 LEU B C 1
ATOM 2262 O O . LEU B 1 70 ? 14.391 9.391 11.281 1 45 70 LEU B O 1
ATOM 2266 N N . THR B 1 71 ? 12.75 8.023 10.992 1 46.84 71 THR B N 1
ATOM 2267 C CA . THR B 1 71 ? 13.641 7.262 10.117 1 46.84 71 THR B CA 1
ATOM 2268 C C . THR B 1 71 ? 14.172 8.148 8.992 1 46.84 71 THR B C 1
ATOM 2270 O O . THR B 1 71 ? 13.641 9.227 8.734 1 46.84 71 THR B O 1
ATOM 2273 N N . SER B 1 72 ? 15.328 7.863 8.562 1 46.78 72 SER B N 1
ATOM 2274 C CA . SER B 1 72 ? 16.016 8.531 7.457 1 46.78 72 SER B CA 1
ATOM 2275 C C . SER B 1 72 ? 15.031 8.93 6.359 1 46.78 72 SER B C 1
ATOM 2277 O O . SER B 1 72 ? 15.203 9.969 5.711 1 46.78 72 SER B O 1
ATOM 2279 N N . GLU B 1 73 ? 13.906 8.25 6.43 1 48.47 73 GLU B N 1
ATOM 2280 C CA . GLU B 1 73 ? 12.961 8.523 5.352 1 48.47 73 GLU B CA 1
ATOM 2281 C C . GLU B 1 73 ? 12.172 9.805 5.625 1 48.47 73 GLU B C 1
ATOM 2283 O O . GLU B 1 73 ? 11.789 10.516 4.695 1 48.47 73 GLU B O 1
ATOM 2288 N N . LEU B 1 74 ? 12.102 9.984 6.902 1 54.84 74 LEU B N 1
ATOM 2289 C CA . LEU B 1 74 ? 11.289 11.133 7.297 1 54.84 74 LEU B CA 1
ATOM 2290 C C . LEU B 1 74 ? 12.086 12.43 7.16 1 54.84 74 LEU B C 1
ATOM 2292 O O . LEU B 1 74 ? 11.508 13.5 6.965 1 54.84 74 LEU B O 1
ATOM 2296 N N . HIS B 1 75 ? 13.305 12.18 7.172 1 58.44 75 HIS B N 1
ATOM 2297 C CA . HIS B 1 75 ? 14.141 13.375 7.109 1 58.44 75 HIS B CA 1
ATOM 2298 C C . HIS B 1 75 ? 14.039 14.055 5.746 1 58.44 75 HIS B C 1
ATOM 2300 O O . HIS B 1 75 ? 14.234 15.266 5.637 1 58.44 75 HIS B O 1
ATOM 2306 N N . TRP B 1 76 ? 13.43 13.258 4.887 1 61.06 76 TRP B N 1
ATOM 2307 C CA . TRP B 1 76 ? 13.492 13.812 3.541 1 61.06 76 TRP B CA 1
ATOM 2308 C C . TRP B 1 76 ? 12.094 14.039 2.975 1 61.06 76 TRP B C 1
ATOM 2310 O O . TRP B 1 76 ? 11.938 14.297 1.779 1 61.06 76 TRP B O 1
ATOM 2320 N N . ALA B 1 77 ? 11.148 14.078 3.918 1 76.5 77 ALA B N 1
ATOM 2321 C CA . ALA B 1 77 ? 9.805 14.258 3.365 1 76.5 77 ALA B CA 1
ATOM 2322 C C . ALA B 1 77 ? 9.562 15.719 3 1 76.5 77 ALA B C 1
ATOM 2324 O O . ALA B 1 77 ? 9.953 16.625 3.74 1 76.5 77 ALA B O 1
ATOM 2325 N N . ASP B 1 78 ? 8.938 15.953 1.812 1 80.5 78 ASP B N 1
ATOM 2326 C CA . ASP B 1 78 ? 8.602 17.297 1.354 1 80.5 78 ASP B CA 1
ATOM 2327 C C . ASP B 1 78 ? 7.355 17.828 2.066 1 80.5 78 ASP B C 1
ATOM 2329 O O . ASP B 1 78 ? 7.102 19.031 2.072 1 80.5 78 ASP B O 1
ATOM 2333 N N . GLY B 1 79 ? 6.617 16.859 2.611 1 85.44 79 GLY B N 1
ATOM 2334 C CA . GLY B 1 79 ? 5.41 17.25 3.326 1 85.44 79 GLY B CA 1
ATOM 2335 C C . GLY B 1 79 ? 4.938 16.188 4.305 1 85.44 79 GLY B C 1
ATOM 2336 O O . GLY B 1 79 ? 5.344 15.023 4.219 1 85.44 79 GLY B O 1
ATOM 2337 N N . PHE B 1 80 ? 4.074 16.688 5.273 1 85.88 80 PHE B N 1
ATOM 2338 C CA . PHE B 1 80 ? 3.551 15.805 6.312 1 85.88 80 PHE B CA 1
ATOM 2339 C C . PHE B 1 80 ? 2.047 15.992 6.469 1 85.88 80 PHE B C 1
ATOM 2341 O O . PHE B 1 80 ? 1.549 17.125 6.461 1 85.88 80 PHE B O 1
ATOM 2348 N N . VAL B 1 81 ? 1.42 14.82 6.496 1 89.5 81 VAL B N 1
ATOM 2349 C CA . VAL B 1 81 ? 0.029 14.812 6.938 1 89.5 81 VAL B CA 1
ATOM 2350 C C . VAL B 1 81 ? -0.078 14.133 8.305 1 89.5 81 VAL B C 1
ATOM 2352 O O . VAL B 1 81 ? 0.215 12.945 8.438 1 89.5 81 VAL B O 1
ATOM 2355 N N . ILE B 1 82 ? -0.422 14.938 9.273 1 88.81 82 ILE B N 1
ATOM 2356 C CA . ILE B 1 82 ? -0.568 14.445 10.641 1 88.81 82 ILE B CA 1
ATOM 2357 C C . ILE B 1 82 ? -2.049 14.336 10.992 1 88.81 82 ILE B C 1
ATOM 2359 O O . ILE B 1 82 ? -2.795 15.312 10.891 1 88.81 82 ILE B O 1
ATOM 2363 N N . VAL B 1 83 ? -2.434 13.094 11.398 1 91.19 83 VAL B N 1
ATOM 2364 C CA . VAL B 1 83 ? -3.859 12.828 11.555 1 91.19 83 VAL B CA 1
ATOM 2365 C C . VAL B 1 83 ? -4.16 12.469 13.008 1 91.19 83 VAL B C 1
ATOM 2367 O O . VAL B 1 83 ? -3.396 11.742 13.648 1 91.19 83 VAL B O 1
ATOM 2370 N N . TYR B 1 84 ? -5.234 13.016 13.531 1 90.19 84 TYR B N 1
ATOM 2371 C CA . TYR B 1 84 ? -5.789 12.547 14.797 1 90.19 84 TYR B CA 1
ATOM 2372 C C . TYR B 1 84 ? -7.277 12.234 14.664 1 90.19 84 TYR B C 1
ATOM 2374 O O . TYR B 1 84 ? -7.914 12.641 13.688 1 90.19 84 TYR B O 1
ATOM 2382 N N . ASP B 1 85 ? -7.742 11.422 15.562 1 91 85 ASP B N 1
ATOM 2383 C CA . ASP B 1 85 ? -9.156 11.062 15.688 1 91 85 ASP B CA 1
ATOM 2384 C C . ASP B 1 85 ? -9.891 12.047 16.594 1 91 85 ASP B C 1
ATOM 2386 O O . ASP B 1 85 ? -9.539 12.211 17.766 1 91 85 ASP B O 1
ATOM 2390 N N . ILE B 1 86 ? -10.922 12.75 16.047 1 95.88 86 ILE B N 1
ATOM 2391 C CA . ILE B 1 86 ? -11.57 13.805 16.812 1 95.88 86 ILE B CA 1
ATOM 2392 C C . ILE B 1 86 ? -12.258 13.203 18.031 1 95.88 86 ILE B C 1
ATOM 2394 O O . ILE B 1 86 ? -12.602 13.914 18.984 1 95.88 86 ILE B O 1
ATOM 2398 N N . SER B 1 87 ? -12.523 11.859 18.031 1 94.88 87 SER B N 1
ATOM 2399 C CA . SER B 1 87 ? -13.203 11.195 19.141 1 94.88 87 SER B CA 1
ATOM 2400 C C . SER B 1 87 ? -12.195 10.547 20.094 1 94.88 87 SER B C 1
ATOM 2402 O O . SER B 1 87 ? -12.578 9.766 20.969 1 94.88 87 SER B O 1
ATOM 2404 N N . ASP B 1 88 ? -10.898 10.828 19.953 1 93.06 88 ASP B N 1
ATOM 2405 C CA . ASP B 1 88 ? -9.844 10.219 20.766 1 93.06 88 ASP B CA 1
ATOM 2406 C C . ASP B 1 88 ? -8.789 11.25 21.141 1 93.06 88 ASP B C 1
ATOM 2408 O O . ASP B 1 88 ? -7.863 11.516 20.375 1 93.06 88 ASP B O 1
ATOM 2412 N N . ARG B 1 89 ? -8.828 11.703 22.391 1 94.75 89 ARG B N 1
ATOM 2413 C CA . ARG B 1 89 ? -7.938 12.75 22.875 1 94.75 89 ARG B CA 1
ATOM 2414 C C . ARG B 1 89 ? -6.488 12.273 22.859 1 94.75 89 ARG B C 1
ATOM 2416 O O . ARG B 1 89 ? -5.57 13.078 22.656 1 94.75 89 ARG B O 1
ATOM 2423 N N . SER B 1 90 ? -6.258 10.992 23.047 1 91.25 90 SER B N 1
ATOM 2424 C CA . SER B 1 90 ? -4.895 10.469 23.062 1 91.25 90 SER B CA 1
ATOM 2425 C C . SER B 1 90 ? -4.25 10.578 21.688 1 91.25 90 SER B C 1
ATOM 2427 O O . SER B 1 90 ? -3.053 10.844 21.562 1 91.25 90 SER B O 1
ATOM 2429 N N . SER B 1 91 ? -5.062 10.406 20.703 1 88.62 91 SER B N 1
ATOM 2430 C CA . SER B 1 91 ? -4.547 10.555 19.344 1 88.62 91 SER B CA 1
ATOM 2431 C C . SER B 1 91 ? -4.133 11.992 19.062 1 88.62 91 SER B C 1
ATOM 2433 O O . SER B 1 91 ? -3.166 12.234 18.328 1 88.62 91 SER B O 1
ATOM 2435 N N . PHE B 1 92 ? -4.789 12.93 19.656 1 91.94 92 PHE B N 1
ATOM 2436 C CA . PHE B 1 92 ? -4.461 14.336 19.5 1 91.94 92 PHE B CA 1
ATOM 2437 C C . PHE B 1 92 ? -3.154 14.68 20.219 1 91.94 92 PHE B C 1
ATOM 2439 O O . PHE B 1 92 ? -2.332 15.43 19.688 1 91.94 92 PHE B O 1
ATOM 2446 N N . ALA B 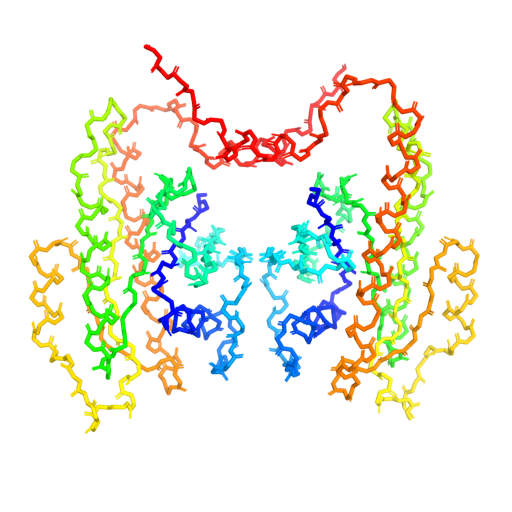1 93 ? -2.994 14.148 21.344 1 92 93 ALA B N 1
ATOM 2447 C CA . ALA B 1 93 ? -1.751 14.352 22.078 1 92 93 ALA B CA 1
ATOM 2448 C C . ALA B 1 93 ? -0.552 13.828 21.297 1 92 93 ALA B C 1
ATOM 2450 O O . ALA B 1 93 ? 0.503 14.469 21.266 1 92 93 ALA B O 1
ATOM 2451 N N . PHE B 1 94 ? -0.735 12.781 20.672 1 86.5 94 PHE B N 1
ATOM 2452 C CA . PHE B 1 94 ? 0.332 12.203 19.859 1 86.5 94 PHE B CA 1
ATOM 2453 C C . PHE B 1 94 ? 0.635 13.086 18.656 1 86.5 94 PHE B C 1
ATOM 2455 O O . PHE B 1 94 ? 1.8 13.328 18.328 1 86.5 94 PHE B O 1
ATOM 2462 N N . ALA B 1 95 ? -0.404 13.492 18.016 1 88.44 95 ALA B N 1
ATOM 2463 C CA . ALA B 1 95 ? -0.228 14.398 16.875 1 88.44 95 ALA B CA 1
ATOM 2464 C C . ALA B 1 95 ? 0.544 15.648 17.297 1 88.44 95 ALA B C 1
ATOM 2466 O O . ALA B 1 95 ? 1.423 16.109 16.562 1 88.44 95 ALA B O 1
ATOM 2467 N N . LYS B 1 96 ? 0.176 16.141 18.406 1 91.19 96 LYS B N 1
ATOM 2468 C CA . LYS B 1 96 ? 0.843 17.328 18.938 1 91.19 96 LYS B CA 1
ATOM 2469 C C . LYS B 1 96 ? 2.336 17.078 19.141 1 91.19 96 LYS B C 1
ATOM 2471 O O . LYS B 1 96 ? 3.166 17.891 18.719 1 91.19 96 LYS B O 1
ATOM 2476 N N . ALA B 1 97 ? 2.652 16 19.672 1 87.31 97 ALA B N 1
ATOM 2477 C CA . ALA B 1 97 ? 4.051 15.641 19.891 1 87.31 97 ALA B CA 1
ATOM 2478 C C . ALA B 1 97 ? 4.801 15.523 18.562 1 87.31 97 ALA B C 1
ATOM 2480 O O . ALA B 1 97 ? 5.957 15.945 18.469 1 87.31 97 ALA B O 1
ATOM 2481 N N . LEU B 1 98 ? 4.168 15 17.641 1 84.38 98 LEU B N 1
ATOM 2482 C CA . LEU B 1 98 ? 4.781 14.828 16.328 1 84.38 98 LEU B CA 1
ATOM 2483 C C . LEU B 1 98 ? 5.059 16.188 15.672 1 84.38 98 LEU B C 1
ATOM 2485 O O . LEU B 1 98 ? 6.125 16.391 15.086 1 84.38 98 LEU B O 1
ATOM 2489 N N . ILE B 1 99 ? 4.137 17.062 15.742 1 87.69 99 ILE B N 1
ATOM 2490 C CA . ILE B 1 99 ? 4.293 18.391 15.156 1 87.69 99 ILE B CA 1
ATOM 2491 C C . ILE B 1 99 ? 5.477 19.094 15.812 1 87.69 99 ILE B C 1
ATOM 2493 O O . ILE B 1 99 ? 6.293 19.719 15.125 1 87.69 99 ILE B O 1
ATOM 2497 N N . TYR B 1 100 ? 5.609 18.969 17.062 1 87.75 100 TYR B N 1
ATOM 2498 C CA . TYR B 1 100 ? 6.715 19.609 17.781 1 87.75 100 TYR B CA 1
ATOM 2499 C C . TYR B 1 100 ? 8.055 19.031 17.328 1 87.75 100 TYR B C 1
ATOM 2501 O O . TYR B 1 100 ? 9.031 19.766 17.172 1 87.75 100 TYR B O 1
ATOM 2509 N N . ARG B 1 101 ? 8.031 17.812 17.078 1 81.81 101 ARG B N 1
ATOM 2510 C CA . ARG B 1 101 ? 9.266 17.172 16.625 1 81.81 101 ARG B CA 1
ATOM 2511 C C . ARG B 1 101 ? 9.641 17.656 15.219 1 81.81 101 ARG B C 1
ATOM 2513 O O . ARG B 1 101 ? 10.82 17.859 14.93 1 81.81 101 ARG B O 1
ATOM 2520 N N . ILE B 1 102 ? 8.672 17.75 14.43 1 80.94 102 ILE B N 1
ATOM 2521 C CA . ILE B 1 102 ? 8.898 18.172 13.055 1 80.94 102 ILE B CA 1
ATOM 2522 C C . ILE B 1 102 ? 9.383 19.625 13.023 1 80.94 102 ILE B C 1
ATOM 2524 O O . ILE B 1 102 ? 10.219 19.984 12.195 1 80.94 102 ILE B O 1
ATOM 2528 N N . ARG B 1 103 ? 8.977 20.375 13.922 1 83.88 103 ARG B N 1
ATOM 2529 C CA . ARG B 1 103 ? 9.273 21.812 13.922 1 83.88 103 ARG B CA 1
ATOM 2530 C C . ARG B 1 103 ? 10.516 22.109 14.758 1 83.88 103 ARG B C 1
ATOM 2532 O O . ARG B 1 103 ? 11.047 23.219 14.711 1 83.88 103 ARG B O 1
ATOM 2539 N N . GLU B 1 104 ? 10.938 21.125 15.461 1 78.88 104 GLU B N 1
ATOM 2540 C CA . GLU B 1 104 ? 12.156 21.328 16.25 1 78.88 104 GLU B CA 1
ATOM 2541 C C . GLU B 1 104 ? 13.344 21.656 15.352 1 78.88 104 GLU B C 1
ATOM 2543 O O . GLU B 1 104 ? 13.555 21.016 14.32 1 78.88 104 GLU B O 1
ATOM 2548 N N . PRO B 1 105 ? 14 22.812 15.727 1 67.31 105 PRO B N 1
ATOM 2549 C CA . PRO B 1 105 ? 15.188 23.172 14.953 1 67.31 105 PRO B CA 1
ATOM 2550 C C . PRO B 1 105 ? 16.219 22.047 14.883 1 67.31 105 PRO B C 1
ATOM 2552 O O . PRO B 1 105 ? 16.453 21.359 15.875 1 67.31 105 PRO B O 1
ATOM 2555 N N . GLN B 1 106 ? 16.328 21.453 13.789 1 59.47 106 GLN B N 1
ATOM 2556 C CA . GLN B 1 106 ? 17.359 20.438 13.625 1 59.47 106 GLN B CA 1
ATOM 2557 C C . GLN B 1 106 ? 18.75 21.016 13.844 1 59.47 106 GLN B C 1
ATOM 2559 O O . GLN B 1 106 ? 19.016 22.172 13.477 1 59.47 106 GLN B O 1
ATOM 2564 N N . THR B 1 107 ? 19.344 20.812 15.008 1 51.75 107 THR B N 1
ATOM 2565 C CA . THR B 1 107 ? 20.672 21.312 15.281 1 51.75 107 THR B CA 1
ATOM 2566 C C . THR B 1 107 ? 21.578 21.141 14.055 1 51.75 107 THR B C 1
ATOM 2568 O O . THR B 1 107 ? 22.672 21.719 14 1 51.75 107 THR B O 1
ATOM 2571 N N . SER B 1 108 ? 21.641 20.031 13.406 1 50.31 108 SER B N 1
ATOM 2572 C CA . SER B 1 108 ? 22.703 19.781 12.453 1 50.31 108 SER B CA 1
ATOM 2573 C C . SER B 1 108 ? 22.594 20.688 11.234 1 50.31 108 SER B C 1
ATOM 2575 O O . SER B 1 108 ? 21.516 21.219 10.945 1 50.31 108 SER B O 1
ATOM 2577 N N . HIS B 1 109 ? 23.859 20.891 10.5 1 47.44 109 HIS B N 1
ATOM 2578 C CA . HIS B 1 109 ? 24.297 21.688 9.359 1 47.44 109 HIS B CA 1
ATOM 2579 C C . HIS B 1 109 ? 23.312 21.594 8.203 1 47.44 109 HIS B C 1
ATOM 2581 O O . HIS B 1 109 ? 23.531 22.203 7.148 1 47.44 109 HIS B O 1
ATOM 2587 N N . CYS B 1 110 ? 22.453 20.625 8.078 1 45.31 110 CYS B N 1
ATOM 2588 C CA . CYS B 1 110 ? 21.656 20.594 6.859 1 45.31 110 CYS B CA 1
ATOM 2589 C C . CYS B 1 110 ? 20.344 21.328 7.051 1 45.31 110 CYS B C 1
ATOM 2591 O O . CYS B 1 110 ? 19.344 20.734 7.469 1 45.31 110 CYS B O 1
ATOM 2593 N N . LYS B 1 111 ? 20.438 22.578 7.367 1 47.5 111 LYS B N 1
ATOM 2594 C CA . LYS B 1 111 ? 19.328 23.516 7.469 1 47.5 111 LYS B CA 1
ATOM 2595 C C . LYS B 1 111 ? 18.359 23.359 6.297 1 47.5 111 LYS B C 1
ATOM 2597 O O . LYS B 1 111 ? 18.75 23.484 5.137 1 47.5 111 LYS B O 1
ATOM 2602 N N . ARG B 1 112 ? 17.312 22.656 6.48 1 51.5 112 ARG B N 1
ATOM 2603 C CA . ARG B 1 112 ? 16.312 22.734 5.43 1 51.5 112 ARG B CA 1
ATOM 2604 C C . ARG B 1 112 ? 15.82 24.172 5.25 1 51.5 112 ARG B C 1
ATOM 2606 O O . ARG B 1 112 ? 15.367 24.797 6.207 1 51.5 112 ARG B O 1
ATOM 2613 N N . ALA B 1 113 ? 16.359 24.953 4.172 1 52.12 113 ALA B N 1
ATOM 2614 C CA . ALA B 1 113 ? 16.031 26.344 3.865 1 52.12 113 ALA B CA 1
ATOM 2615 C C . ALA B 1 113 ? 14.516 26.547 3.885 1 52.12 113 ALA B C 1
ATOM 2617 O O . ALA B 1 113 ? 14.031 27.594 4.305 1 52.12 113 ALA B O 1
ATOM 2618 N N . VAL B 1 114 ? 13.844 25.531 3.436 1 58.25 114 VAL B N 1
ATOM 2619 C CA . VAL B 1 114 ? 12.398 25.703 3.367 1 58.25 114 VAL B CA 1
ATOM 2620 C C . VAL B 1 114 ? 11.703 24.625 4.191 1 58.25 114 VAL B C 1
ATOM 2622 O O . VAL B 1 114 ? 12.055 23.438 4.098 1 58.25 114 VAL B O 1
ATOM 2625 N N . GLU B 1 115 ? 10.844 25.062 5.098 1 72 115 GLU B N 1
ATOM 2626 C CA . GLU B 1 115 ? 10.094 24.203 5.996 1 72 115 GLU B CA 1
ATOM 2627 C C . GLU B 1 115 ? 9.156 23.281 5.219 1 72 115 GLU B C 1
ATOM 2629 O O . GLU B 1 115 ? 8.578 23.688 4.207 1 72 115 GLU B O 1
ATOM 2634 N N . SER B 1 116 ? 9.078 22.078 5.543 1 78.88 116 SER B N 1
ATOM 2635 C CA . SER B 1 116 ? 8.164 21.109 4.945 1 78.88 116 SER B CA 1
ATOM 2636 C C . SER B 1 116 ? 6.711 21.547 5.129 1 78.88 116 SER B C 1
ATOM 2638 O O . SER B 1 116 ? 6.371 22.203 6.113 1 78.88 116 SER B O 1
ATOM 2640 N N . ALA B 1 117 ? 5.902 21.266 4.09 1 87.12 117 ALA B N 1
ATOM 2641 C CA . ALA B 1 117 ? 4.461 21.469 4.219 1 87.12 117 ALA B CA 1
ATOM 2642 C C . ALA B 1 117 ? 3.867 20.516 5.254 1 87.12 117 ALA B C 1
ATOM 2644 O O . ALA B 1 117 ? 4.113 19.312 5.215 1 87.12 117 ALA B O 1
ATOM 2645 N N . VAL B 1 118 ? 3.143 21.094 6.254 1 88.56 118 VAL B N 1
ATOM 2646 C CA . VAL B 1 118 ? 2.553 20.25 7.293 1 88.56 118 VAL B CA 1
ATOM 2647 C C . VAL B 1 118 ? 1.046 20.484 7.355 1 88.56 118 VAL B C 1
ATOM 2649 O O . VAL B 1 118 ? 0.594 21.625 7.43 1 88.56 118 VAL B O 1
ATOM 2652 N N . PHE B 1 119 ? 0.256 19.391 7.281 1 91.94 119 PHE B N 1
ATOM 2653 C CA . PHE B 1 119 ? -1.196 19.422 7.406 1 91.94 119 PHE B CA 1
ATOM 2654 C C . PHE B 1 119 ? -1.646 18.641 8.633 1 91.94 119 PHE B C 1
ATOM 2656 O O . PHE B 1 119 ? -1.325 17.453 8.781 1 91.94 119 PHE B O 1
ATOM 2663 N N . LEU B 1 120 ? -2.305 19.344 9.531 1 92.94 120 LEU B N 1
ATOM 2664 C CA . LEU B 1 120 ? -2.98 18.688 10.648 1 92.94 120 LEU B CA 1
ATOM 2665 C C . LEU B 1 120 ? -4.426 18.359 10.289 1 92.94 120 LEU B C 1
ATOM 2667 O O . LEU B 1 120 ? -5.191 19.25 9.906 1 92.94 120 LEU B O 1
ATOM 2671 N N . VAL B 1 121 ? -4.773 17.094 10.43 1 94.44 121 VAL B N 1
ATOM 2672 C CA . VAL B 1 121 ? -6.102 16.672 10 1 94.44 121 VAL B CA 1
ATOM 2673 C C . VAL B 1 121 ? -6.828 15.992 11.164 1 94.44 121 VAL B C 1
ATOM 2675 O O . VAL B 1 121 ? -6.352 14.984 11.703 1 94.44 121 VAL B O 1
ATOM 2678 N N . GLY B 1 122 ? -7.969 16.609 11.562 1 94.88 122 GLY B N 1
ATOM 2679 C CA . GLY B 1 122 ? -8.906 15.898 12.414 1 94.88 122 GLY B CA 1
ATOM 2680 C C . GLY B 1 122 ? -9.828 14.977 11.641 1 94.88 122 GLY B C 1
ATOM 2681 O O . GLY B 1 122 ? -10.711 15.438 10.914 1 94.88 122 GLY B O 1
ATOM 2682 N N . ASN B 1 123 ? -9.656 13.648 11.812 1 92.88 123 ASN B N 1
ATOM 2683 C CA . ASN B 1 123 ? -10.422 12.656 11.07 1 92.88 123 ASN B CA 1
ATOM 2684 C C . ASN B 1 123 ? -11.625 12.156 11.867 1 92.88 123 ASN B C 1
ATOM 2686 O O . ASN B 1 123 ? -11.773 12.484 13.047 1 92.88 123 ASN B O 1
ATOM 2690 N N . LYS B 1 124 ? -12.516 11.43 11.219 1 92.81 124 LYS B N 1
ATOM 2691 C CA . LYS B 1 124 ? -13.719 10.789 11.742 1 92.81 124 LYS B CA 1
ATOM 2692 C C . LYS B 1 124 ? -14.75 11.836 12.18 1 92.81 124 LYS B C 1
ATOM 2694 O O . LYS B 1 124 ? -15.328 11.727 13.258 1 92.81 124 LYS B O 1
ATOM 2699 N N . ARG B 1 125 ? -14.789 12.859 11.32 1 95.75 125 ARG B N 1
ATOM 2700 C CA . ARG B 1 125 ? -15.766 13.914 11.578 1 95.75 125 ARG B CA 1
ATOM 2701 C C . ARG B 1 125 ? -17.188 13.344 11.633 1 95.75 125 ARG B C 1
ATOM 2703 O O . ARG B 1 125 ? -18.094 13.984 12.156 1 95.75 125 ARG B O 1
ATOM 2710 N N . ASP B 1 126 ? -17.406 12.141 11.148 1 95.31 126 ASP B N 1
ATOM 2711 C CA . ASP B 1 126 ? -18.688 11.469 11.234 1 95.31 126 ASP B CA 1
ATOM 2712 C C . ASP B 1 126 ? -19.016 11.07 12.68 1 95.31 126 ASP B C 1
ATOM 2714 O O . ASP B 1 126 ? -20.156 10.773 13.008 1 95.31 126 ASP B O 1
ATOM 2718 N N . LEU B 1 127 ? -18.031 11.164 13.492 1 94.88 127 LEU B N 1
ATOM 2719 C CA . LEU B 1 127 ? -18.234 10.828 14.898 1 94.88 127 LEU B CA 1
ATOM 2720 C C . LEU B 1 127 ? -18.312 12.086 15.758 1 94.88 127 LEU B C 1
ATOM 2722 O O . LEU B 1 127 ? -17.953 12.062 16.938 1 94.88 127 LEU B O 1
ATOM 2726 N N . CYS B 1 128 ? -18.766 13.195 15.234 1 95.81 128 CYS B N 1
ATOM 2727 C CA . CYS B 1 128 ? -18.797 14.469 15.938 1 95.81 128 CYS B CA 1
ATOM 2728 C C . CYS B 1 128 ? -19.688 14.398 17.172 1 95.81 128 CYS B C 1
ATOM 2730 O O . CYS B 1 128 ? -19.516 15.164 18.109 1 95.81 128 CYS B O 1
ATOM 2732 N N . HIS B 1 129 ? -20.531 13.391 17.219 1 97.19 129 HIS B N 1
ATOM 2733 C CA . HIS B 1 129 ? -21.438 13.266 18.359 1 97.19 129 HIS B CA 1
ATOM 2734 C C . HIS B 1 129 ? -20.719 12.742 19.594 1 97.19 129 HIS B C 1
ATOM 2736 O O . HIS B 1 129 ? -21.203 12.891 20.719 1 97.19 129 HIS B O 1
ATOM 2742 N N . VAL B 1 130 ? -19.578 12.133 19.422 1 97.75 130 VAL B N 1
ATOM 2743 C CA . VAL B 1 130 ? -18.781 11.648 20.531 1 97.75 130 VAL B CA 1
ATOM 2744 C C . VAL B 1 130 ? -17.422 12.328 20.531 1 97.75 130 VAL B C 1
ATOM 2746 O O . VAL B 1 130 ? -16.422 11.734 20.938 1 97.75 130 VAL B O 1
ATOM 2749 N N . ARG B 1 131 ? -17.312 13.523 20.047 1 97.06 131 ARG B N 1
ATOM 2750 C CA . ARG B 1 131 ? -16.094 14.297 19.891 1 97.06 131 ARG B CA 1
ATOM 2751 C C . ARG B 1 131 ? -15.406 14.516 21.234 1 97.06 131 ARG B C 1
ATOM 2753 O O . ARG B 1 131 ? -16.062 14.828 22.234 1 97.06 131 ARG B O 1
ATOM 2760 N N . GLU B 1 132 ? -14.07 14.289 21.297 1 97.69 132 GLU B N 1
ATOM 2761 C CA . GLU B 1 132 ? -13.281 14.57 22.484 1 97.69 132 GLU B CA 1
ATOM 2762 C C . GLU B 1 132 ? -12.32 15.734 22.25 1 97.69 132 GLU B C 1
ATOM 2764 O O . GLU B 1 132 ? -11.82 16.344 23.203 1 97.69 132 GLU B O 1
ATOM 2769 N N . VAL B 1 133 ? -12.023 16.031 21.062 1 97.25 133 VAL B N 1
ATOM 2770 C CA . VAL B 1 133 ? -11.125 17.125 20.719 1 97.25 133 VAL B CA 1
ATOM 2771 C C . VAL B 1 133 ? -11.898 18.203 19.953 1 97.25 133 VAL B C 1
ATOM 2773 O O . VAL B 1 133 ? -12.438 17.953 18.875 1 97.25 133 VAL B O 1
ATOM 2776 N N . GLY B 1 134 ? -11.938 19.375 20.469 1 98.12 134 GLY B N 1
ATOM 2777 C CA . GLY B 1 134 ? -12.672 20.469 19.844 1 98.12 134 GLY B CA 1
ATOM 2778 C C . GLY B 1 134 ? -11.992 21 18.594 1 98.12 134 GLY B C 1
ATOM 2779 O O . GLY B 1 134 ? -10.766 20.969 18.484 1 98.12 134 GLY B O 1
ATOM 2780 N N . TRP B 1 135 ? -12.859 21.531 17.734 1 98 135 TRP B N 1
ATOM 2781 C CA . TRP B 1 135 ? -12.336 22.141 16.5 1 98 135 TRP B CA 1
ATOM 2782 C C . TRP B 1 135 ? -11.328 23.234 16.828 1 98 135 TRP B C 1
ATOM 2784 O O . TRP B 1 135 ? -10.258 23.297 16.203 1 98 135 TRP B O 1
ATOM 2794 N N . GLU B 1 136 ? -11.562 24.031 17.75 1 98.12 136 GLU B N 1
ATOM 2795 C CA . GLU B 1 136 ? -10.719 25.172 18.125 1 98.12 136 GLU B CA 1
ATOM 2796 C C . GLU B 1 136 ? -9.352 24.703 18.625 1 98.12 136 GLU B C 1
ATOM 2798 O O . GLU B 1 136 ? -8.344 25.375 18.391 1 98.12 136 GLU B O 1
ATOM 2803 N N . GLU B 1 137 ? -9.367 23.656 19.344 1 98 137 GLU B N 1
ATOM 2804 C CA . GLU B 1 137 ? -8.109 23.094 19.828 1 98 137 GLU B CA 1
ATOM 2805 C C . GLU B 1 137 ? -7.199 22.688 18.672 1 98 137 GLU B C 1
ATOM 2807 O O . GLU B 1 137 ? -6.008 23 18.688 1 98 137 GLU B O 1
ATOM 2812 N N . GLY B 1 138 ? -7.789 22.031 17.75 1 97.81 138 GLY B N 1
ATOM 2813 C CA . GLY B 1 138 ? -7.027 21.656 16.562 1 97.81 138 GLY B CA 1
ATOM 2814 C C . GLY B 1 138 ? -6.531 22.859 15.781 1 97.81 138 GLY B C 1
ATOM 2815 O O . GLY B 1 138 ? -5.367 22.906 15.375 1 97.81 138 GLY B O 1
ATOM 2816 N N . GLN B 1 139 ? -7.387 23.781 15.617 1 98.06 139 GLN B N 1
ATOM 2817 C CA . GLN B 1 139 ? -7.051 25 14.891 1 98.06 139 GLN B CA 1
ATOM 2818 C C . GLN B 1 139 ? -5.922 25.766 15.57 1 98.06 139 GLN B C 1
ATOM 2820 O O . GLN B 1 139 ? -4.992 26.234 14.914 1 98.06 139 GLN B O 1
ATOM 2825 N N . LYS B 1 140 ? -6.012 25.875 16.828 1 98.31 140 LYS B N 1
ATOM 2826 C CA . LYS B 1 140 ? -4.992 26.594 17.594 1 98.31 140 LYS B CA 1
ATOM 2827 C C . LYS B 1 140 ? -3.631 25.906 17.453 1 98.31 140 LYS B C 1
ATOM 2829 O O . LYS B 1 140 ? -2.615 26.578 17.266 1 98.31 140 LYS B O 1
ATOM 2834 N N . LEU B 1 141 ? -3.652 24.625 17.625 1 97.5 141 LEU B N 1
ATOM 2835 C CA . LEU B 1 141 ? -2.406 23.875 17.484 1 97.5 141 LEU B CA 1
ATOM 2836 C C . LEU B 1 141 ? -1.775 24.125 16.109 1 97.5 141 LEU B C 1
ATOM 2838 O O . LEU B 1 141 ? -0.565 24.344 16.016 1 97.5 141 LEU B O 1
ATOM 2842 N N . ALA B 1 142 ? -2.586 24.078 15.117 1 97.06 142 ALA B N 1
ATOM 2843 C CA . ALA B 1 142 ? -2.1 24.281 13.758 1 97.06 142 ALA B CA 1
ATOM 2844 C C . ALA B 1 142 ? -1.542 25.703 13.594 1 97.06 142 ALA B C 1
ATOM 2846 O O . ALA B 1 142 ? -0.44 25.875 13.07 1 97.06 142 ALA B O 1
ATOM 2847 N N . LEU B 1 143 ? -2.256 26.703 14.039 1 96.88 143 LEU B N 1
ATOM 2848 C CA . LEU B 1 143 ? -1.847 28.109 13.93 1 96.88 143 LEU B CA 1
ATOM 2849 C C . LEU B 1 143 ? -0.537 28.344 14.672 1 96.88 143 LEU B C 1
ATOM 2851 O O . LEU B 1 143 ? 0.371 28.984 14.141 1 96.88 143 LEU B O 1
ATOM 2855 N N . ASP B 1 144 ? -0.438 27.781 15.852 1 96.69 144 ASP B N 1
ATOM 2856 C CA . ASP B 1 144 ? 0.734 27.969 16.703 1 96.69 144 ASP B CA 1
ATOM 2857 C C . ASP B 1 144 ? 1.974 27.328 16.078 1 96.69 144 ASP B C 1
ATOM 2859 O O . ASP B 1 144 ? 3.1 27.609 16.484 1 96.69 144 ASP B O 1
ATOM 2863 N N . ASN B 1 145 ? 1.765 26.484 15.117 1 93.81 145 ASN B N 1
ATOM 2864 C CA . ASN B 1 145 ? 2.898 25.719 14.602 1 93.81 145 ASN B CA 1
ATOM 2865 C C . ASN B 1 145 ? 2.998 25.828 13.086 1 93.81 145 ASN B C 1
ATOM 2867 O O . ASN B 1 145 ? 3.59 24.953 12.438 1 93.81 145 ASN B O 1
ATOM 2871 N N . ARG B 1 146 ? 2.344 26.75 12.484 1 91.12 146 ARG B N 1
ATOM 2872 C CA . ARG B 1 146 ? 2.43 27.062 11.062 1 91.12 146 ARG B CA 1
ATOM 2873 C C . ARG B 1 146 ? 2.051 25.844 10.219 1 91.12 146 ARG B C 1
ATOM 2875 O O . ARG B 1 146 ? 2.768 25.484 9.281 1 91.12 146 ARG B O 1
ATOM 2882 N N . CYS B 1 147 ? 1.01 25.219 10.586 1 92.06 147 CYS B N 1
ATOM 2883 C CA . CYS B 1 147 ? 0.426 24.109 9.844 1 92.06 147 CYS B CA 1
ATOM 2884 C C . CYS B 1 147 ? -0.919 24.5 9.242 1 92.06 147 CYS B C 1
ATOM 2886 O O . CYS B 1 147 ? -1.603 25.391 9.766 1 92.06 147 CYS B O 1
ATOM 2888 N N . GLN B 1 148 ? -1.254 23.891 8.164 1 94.31 148 GLN B N 1
ATOM 2889 C CA . GLN B 1 148 ? -2.639 23.922 7.703 1 94.31 148 GLN B CA 1
ATOM 2890 C C . GLN B 1 148 ? -3.512 22.969 8.516 1 94.31 148 GLN B C 1
ATOM 2892 O O . GLN B 1 148 ? -3.01 22.016 9.117 1 94.31 148 GLN B O 1
ATOM 2897 N N . PHE B 1 149 ? -4.863 23.359 8.539 1 96.62 149 PHE B N 1
ATOM 2898 C CA . PHE B 1 149 ? -5.746 22.578 9.398 1 96.62 149 PHE B CA 1
ATOM 2899 C C . PHE B 1 149 ? -7.078 22.312 8.711 1 96.62 149 PHE B C 1
ATOM 2901 O O . PHE B 1 149 ? -7.625 23.188 8.047 1 96.62 149 PHE B O 1
ATOM 2908 N N . CYS B 1 150 ? -7.578 21.062 8.883 1 97.12 150 CYS B N 1
ATOM 2909 C CA . CYS B 1 150 ? -8.953 20.766 8.508 1 97.12 150 CYS B CA 1
ATOM 2910 C C . CYS B 1 150 ? -9.469 19.547 9.273 1 97.12 150 CYS B C 1
ATOM 2912 O O . CYS B 1 150 ? -8.688 18.812 9.867 1 97.12 150 CYS B O 1
ATOM 2914 N N . GLU B 1 151 ? -10.734 19.516 9.367 1 97 151 GLU B N 1
ATOM 2915 C CA . GLU B 1 151 ? -11.391 18.297 9.82 1 97 151 GLU B CA 1
ATOM 2916 C C . GLU B 1 151 ? -12.195 17.656 8.695 1 97 151 GLU B C 1
ATOM 2918 O O . GLU B 1 151 ? -12.836 18.344 7.906 1 97 151 GLU B O 1
ATOM 2923 N N . LEU B 1 152 ? -12.086 16.328 8.602 1 96.44 152 LEU B N 1
ATOM 2924 C CA . LEU B 1 152 ? -12.828 15.617 7.574 1 96.44 152 LEU B CA 1
ATOM 2925 C C . LEU B 1 152 ? -13.117 14.18 8.008 1 96.44 152 LEU B C 1
ATOM 2927 O O . LEU B 1 152 ? -12.672 13.75 9.078 1 96.44 152 LEU B O 1
ATOM 2931 N N . SER B 1 153 ? -14.031 13.523 7.309 1 95.62 153 SER B N 1
ATOM 2932 C CA . SER B 1 153 ? -14.32 12.109 7.477 1 95.62 153 SER B CA 1
ATOM 2933 C C . SER B 1 153 ? -13.828 11.297 6.281 1 95.62 153 SER B C 1
ATOM 2935 O O . SER B 1 153 ? -14.391 11.391 5.188 1 95.62 153 SER B O 1
ATOM 2937 N N . ALA B 1 154 ? -12.773 10.484 6.484 1 92.56 154 ALA B N 1
ATOM 2938 C CA . ALA B 1 154 ? -12.328 9.594 5.422 1 92.56 154 ALA B CA 1
ATOM 2939 C C . ALA B 1 154 ? -13.477 8.734 4.91 1 92.56 154 ALA B C 1
ATOM 2941 O O . ALA B 1 154 ? -13.531 8.391 3.725 1 92.56 154 ALA B O 1
ATOM 2942 N N . ALA B 1 155 ? -14.422 8.438 5.797 1 93.12 155 ALA B N 1
ATOM 2943 C CA . ALA B 1 155 ? -15.508 7.523 5.465 1 93.12 155 ALA B CA 1
ATOM 2944 C C . ALA B 1 155 ? -16.562 8.211 4.59 1 93.12 155 ALA B C 1
ATOM 2946 O O . ALA B 1 155 ? -17.078 7.605 3.645 1 93.12 155 ALA B O 1
ATOM 2947 N N . GLU B 1 156 ? -16.781 9.484 4.801 1 96.38 156 GLU B N 1
ATOM 2948 C CA . GLU B 1 156 ? -17.969 10.094 4.199 1 96.38 156 GLU B CA 1
ATOM 2949 C C . GLU B 1 156 ? -17.594 11.164 3.184 1 96.38 156 GLU B C 1
ATOM 2951 O O . GLU B 1 156 ? -18.391 11.539 2.334 1 96.38 156 GLU B O 1
ATOM 2956 N N . GLN B 1 157 ? -16.438 11.68 3.324 1 96.56 157 GLN B N 1
ATOM 2957 C CA . GLN B 1 157 ? -16.109 12.883 2.574 1 96.56 157 GLN B CA 1
ATOM 2958 C C . GLN B 1 157 ? -14.977 12.633 1.586 1 96.56 157 GLN B C 1
ATOM 2960 O O . GLN B 1 157 ? -13.914 13.242 1.684 1 96.56 157 GLN B O 1
ATOM 2965 N N . SER B 1 158 ? -15.281 11.883 0.52 1 95.31 158 SER B N 1
ATOM 2966 C CA . SER B 1 158 ? -14.297 11.492 -0.484 1 95.31 158 SER B CA 1
ATOM 2967 C C . SER B 1 158 ? -13.711 12.711 -1.189 1 95.31 158 SER B C 1
ATOM 2969 O O . SER B 1 158 ? -12.5 12.797 -1.396 1 95.31 158 SER B O 1
ATOM 2971 N N . LEU B 1 159 ? -14.516 13.656 -1.521 1 96.38 159 LEU B N 1
ATOM 2972 C CA . LEU B 1 159 ? -14.055 14.844 -2.246 1 96.38 159 LEU B CA 1
ATOM 2973 C C . LEU B 1 159 ? -13.164 15.711 -1.364 1 96.38 159 LEU B C 1
ATOM 2975 O O . LEU B 1 159 ? -12.148 16.234 -1.826 1 96.38 159 LEU B O 1
ATOM 2979 N N . GLU B 1 160 ? -13.523 15.852 -0.152 1 96.5 160 GLU B N 1
ATOM 2980 C CA . GLU B 1 160 ? -12.742 16.656 0.776 1 96.5 160 GLU B CA 1
ATOM 2981 C C . GLU B 1 160 ? -11.367 16.047 1.013 1 96.5 160 GLU B C 1
ATOM 2983 O O . GLU B 1 160 ? -10.375 16.766 1.134 1 96.5 160 GLU B O 1
ATOM 2988 N N . VAL B 1 161 ? -11.344 14.758 1.073 1 95.38 161 VAL B N 1
ATOM 2989 C CA . VAL B 1 161 ? -10.07 14.062 1.219 1 95.38 161 VAL B CA 1
ATOM 2990 C C . VAL B 1 161 ? -9.18 14.352 0.007 1 95.38 161 VAL B C 1
ATOM 2992 O O . VAL B 1 161 ? -8.008 14.688 0.156 1 95.38 161 VAL B O 1
ATOM 2995 N N . GLU B 1 162 ? -9.75 14.242 -1.171 1 93.88 162 GLU B N 1
ATOM 2996 C CA . GLU B 1 162 ? -9.016 14.516 -2.402 1 93.88 162 GLU B CA 1
ATOM 2997 C C . GLU B 1 162 ? -8.484 15.945 -2.418 1 93.88 162 GLU B C 1
ATOM 2999 O O . GLU B 1 162 ? -7.312 16.172 -2.736 1 93.88 162 GLU B O 1
ATOM 3004 N N . MET B 1 163 ? -9.289 16.844 -2.049 1 95.06 163 MET B N 1
ATOM 3005 C CA . MET B 1 163 ? -8.906 18.25 -2.059 1 95.06 163 MET B CA 1
ATOM 3006 C C . MET B 1 163 ? -7.785 18.516 -1.062 1 95.06 163 MET B C 1
ATOM 3008 O O . MET B 1 163 ? -6.871 19.297 -1.34 1 95.06 163 MET B O 1
ATOM 3012 N N . MET B 1 164 ? -7.84 17.922 0.07 1 93.56 164 MET B N 1
ATOM 3013 C CA . MET B 1 164 ? -6.801 18.078 1.083 1 93.56 164 MET B CA 1
ATOM 3014 C C . MET B 1 164 ? -5.449 17.609 0.561 1 93.56 164 MET B C 1
ATOM 3016 O O . MET B 1 164 ? -4.445 18.312 0.7 1 93.56 164 MET B O 1
ATOM 3020 N N . PHE B 1 165 ? -5.465 16.469 -0.093 1 92.19 165 PHE B N 1
ATOM 3021 C CA . PHE B 1 165 ? -4.215 15.953 -0.639 1 92.19 165 PHE B CA 1
ATOM 3022 C C . PHE B 1 165 ? -3.713 16.844 -1.773 1 92.19 165 PHE B C 1
ATOM 3024 O O . PHE B 1 165 ? -2.51 17.094 -1.887 1 92.19 165 PHE B O 1
ATOM 3031 N N . ILE B 1 166 ? -4.578 17.344 -2.57 1 91.62 166 ILE B N 1
ATOM 3032 C CA . ILE B 1 166 ? -4.18 18.234 -3.654 1 91.62 166 ILE B CA 1
ATOM 3033 C C . ILE B 1 166 ? -3.553 19.5 -3.078 1 91.62 166 ILE B C 1
ATOM 3035 O O . ILE B 1 166 ? -2.541 19.984 -3.59 1 91.62 166 ILE B O 1
ATOM 3039 N N . ARG B 1 167 ? -4.137 20.016 -2.045 1 92.56 167 ARG B N 1
ATOM 3040 C CA . ARG B 1 167 ? -3.625 21.219 -1.418 1 92.56 167 ARG B CA 1
ATOM 3041 C C . ARG B 1 167 ? -2.207 21.016 -0.898 1 92.56 167 ARG B C 1
ATOM 3043 O O . ARG B 1 167 ? -1.336 21.859 -1.099 1 92.56 167 ARG B O 1
ATOM 3050 N N . ILE B 1 168 ? -1.975 19.875 -0.257 1 90.19 168 ILE B N 1
ATOM 3051 C CA . ILE B 1 168 ? -0.639 19.672 0.291 1 90.19 168 ILE B CA 1
ATOM 3052 C C . ILE B 1 168 ? 0.358 19.469 -0.847 1 90.19 168 ILE B C 1
ATOM 3054 O O . ILE B 1 168 ? 1.516 19.875 -0.748 1 90.19 168 ILE B O 1
ATOM 3058 N N . ILE B 1 169 ? -0.074 18.828 -1.857 1 88.5 169 ILE B N 1
ATOM 3059 C CA . ILE B 1 169 ? 0.795 18.641 -3.014 1 88.5 169 ILE B CA 1
ATOM 3060 C C . ILE B 1 169 ? 1.165 20 -3.607 1 88.5 169 ILE B C 1
ATOM 3062 O O . ILE B 1 169 ? 2.33 20.25 -3.93 1 88.5 169 ILE B O 1
ATOM 3066 N N . LYS B 1 170 ? 0.213 20.828 -3.717 1 88.94 170 LYS B N 1
ATOM 3067 C CA . LYS B 1 170 ? 0.464 22.172 -4.242 1 88.94 170 LYS B CA 1
ATOM 3068 C C . LYS B 1 170 ? 1.422 22.953 -3.34 1 88.94 170 LYS B C 1
ATOM 3070 O O . LYS B 1 170 ? 2.32 23.641 -3.826 1 88.94 170 LYS B O 1
ATOM 3075 N N . ASP B 1 171 ? 1.235 22.859 -2.029 1 88.19 171 ASP B N 1
ATOM 3076 C CA . ASP B 1 171 ? 2.119 23.516 -1.079 1 88.19 171 ASP B CA 1
ATOM 3077 C C . ASP B 1 171 ? 3.555 23.016 -1.222 1 88.19 171 ASP B C 1
ATOM 3079 O O . ASP B 1 171 ? 4.5 23.812 -1.142 1 88.19 171 ASP B O 1
ATOM 3083 N N . ILE B 1 172 ? 3.678 21.766 -1.454 1 85.06 172 ILE B N 1
ATOM 3084 C CA . ILE B 1 172 ? 4.992 21.172 -1.641 1 85.06 172 ILE B CA 1
ATOM 3085 C C . ILE B 1 172 ? 5.641 21.719 -2.904 1 85.06 172 ILE B C 1
ATOM 3087 O O . ILE B 1 172 ? 6.832 22.047 -2.906 1 85.06 172 ILE B O 1
ATOM 3091 N N . LEU B 1 173 ? 4.84 21.812 -3.9 1 83.88 173 LEU B N 1
ATOM 3092 C CA . LEU B 1 173 ? 5.352 22.328 -5.168 1 83.88 173 LEU B CA 1
ATOM 3093 C C . LEU B 1 173 ? 5.758 23.781 -5.043 1 83.88 173 LEU B C 1
ATOM 3095 O O . LEU B 1 173 ? 6.754 24.219 -5.629 1 83.88 173 LEU B O 1
ATOM 3099 N N . ILE B 1 174 ? 5.047 24.516 -4.348 1 84.38 174 ILE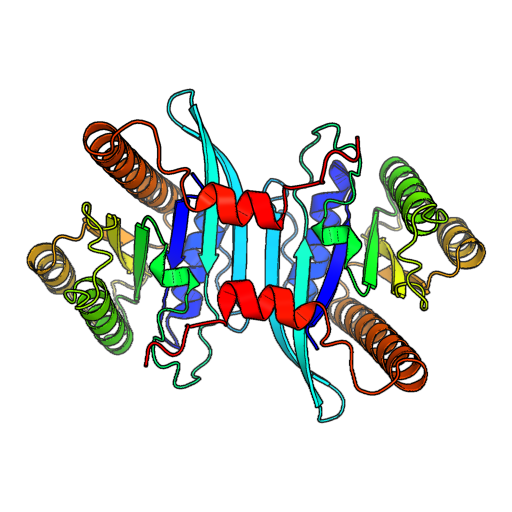 B N 1
ATOM 3100 C CA . ILE B 1 174 ? 5.363 25.922 -4.121 1 84.38 174 ILE B CA 1
ATOM 3101 C C . ILE B 1 174 ? 6.68 26.047 -3.359 1 84.38 174 ILE B C 1
ATOM 3103 O O . ILE B 1 174 ? 7.523 26.875 -3.693 1 84.38 174 ILE B O 1
ATOM 3107 N N . ASN B 1 175 ? 6.852 25.172 -2.342 1 79.44 175 ASN B N 1
ATOM 3108 C CA . ASN B 1 175 ? 8.086 25.172 -1.56 1 79.44 175 ASN B CA 1
ATOM 3109 C C . ASN B 1 175 ? 9.289 24.828 -2.42 1 79.44 175 ASN B C 1
ATOM 3111 O O . ASN B 1 175 ? 10.383 25.359 -2.209 1 79.44 175 ASN B O 1
ATOM 3115 N N . PHE B 1 176 ? 9.125 23.938 -3.361 1 73.88 176 PHE B N 1
ATOM 3116 C CA . PHE B 1 176 ? 10.195 23.547 -4.27 1 73.88 176 PHE B CA 1
ATOM 3117 C C . PHE B 1 176 ? 10.602 24.719 -5.156 1 73.88 176 PHE B C 1
ATOM 3119 O O . PHE B 1 176 ? 11.789 24.906 -5.43 1 73.88 176 PHE B O 1
ATOM 3126 N N . LYS B 1 177 ? 9.648 25.344 -5.633 1 75.81 177 LYS B N 1
ATOM 3127 C CA . LYS B 1 177 ? 9.93 26.484 -6.492 1 75.81 177 LYS B CA 1
ATOM 3128 C C . LYS B 1 177 ? 10.688 27.578 -5.73 1 75.81 177 LYS B C 1
ATOM 3130 O O . LYS B 1 177 ? 11.57 28.234 -6.285 1 75.81 177 LYS B O 1
ATOM 3135 N N . LEU B 1 178 ? 10.445 27.672 -4.5 1 72.69 178 LEU B N 1
ATOM 3136 C CA . LEU B 1 178 ? 11.102 28.672 -3.674 1 72.69 178 LEU B CA 1
ATOM 3137 C C . LEU B 1 178 ? 12.539 28.281 -3.365 1 72.69 178 LEU B C 1
ATOM 3139 O O . LEU B 1 178 ? 13.422 29.141 -3.293 1 72.69 178 LEU B O 1
ATOM 3143 N N . LYS B 1 179 ? 12.805 27 -3.354 1 66.19 179 LYS B N 1
ATOM 3144 C CA . LYS B 1 179 ? 14.156 26.5 -3.123 1 66.19 179 LYS B CA 1
ATOM 3145 C C . LYS B 1 179 ? 15.023 26.672 -4.363 1 66.19 179 LYS B C 1
ATOM 3147 O O . LYS B 1 179 ? 16.219 26.984 -4.258 1 66.19 179 LYS B O 1
ATOM 3152 N N . GLU B 1 180 ? 14.492 26.172 -5.469 1 61.06 180 GLU B N 1
ATOM 3153 C CA . GLU B 1 180 ? 15.234 26.297 -6.719 1 61.06 180 GLU B CA 1
ATOM 3154 C C . GLU B 1 180 ? 15.602 27.75 -6.996 1 61.06 180 GLU B C 1
ATOM 3156 O O . GLU B 1 180 ? 16.656 28.031 -7.578 1 61.06 180 GLU B O 1
ATOM 3161 N N . LYS B 1 181 ? 14.766 28.562 -6.715 1 56.72 181 LYS B N 1
ATOM 3162 C CA . LYS B 1 181 ? 15.094 29.969 -6.918 1 56.72 181 LYS B CA 1
ATOM 3163 C C . LYS B 1 181 ? 16.234 30.406 -6.008 1 56.72 181 LYS B C 1
ATOM 3165 O O . LYS B 1 181 ? 16.969 31.344 -6.336 1 56.72 181 LYS B O 1
ATOM 3170 N N . ARG B 1 182 ? 16.391 29.688 -4.895 1 51.41 182 ARG B N 1
ATOM 3171 C CA . ARG B 1 182 ? 17.469 30.062 -3.98 1 51.41 182 ARG B CA 1
ATOM 3172 C C . ARG B 1 182 ? 18.734 29.297 -4.297 1 51.41 182 ARG B C 1
ATOM 3174 O O . ARG B 1 182 ? 19.812 29.609 -3.773 1 51.41 182 ARG B O 1
ATOM 3181 N N . ARG B 1 183 ? 18.688 27.938 -4.734 1 46.06 183 ARG B N 1
ATOM 3182 C CA . ARG B 1 183 ? 19.891 27.156 -4.98 1 46.06 183 ARG B CA 1
ATOM 3183 C C . ARG B 1 183 ? 20.5 27.5 -6.336 1 46.06 183 ARG B C 1
ATOM 3185 O O . ARG B 1 183 ? 19.781 27.625 -7.328 1 46.06 183 ARG B O 1
ATOM 3192 N N . PRO B 1 184 ? 21.828 27.812 -6.441 1 40.62 184 PRO B N 1
ATOM 3193 C CA . PRO B 1 184 ? 22.516 27.719 -7.734 1 40.62 184 PRO B CA 1
ATOM 3194 C C . PRO B 1 184 ? 22.328 26.359 -8.406 1 40.62 184 PRO B C 1
ATOM 3196 O O . PRO B 1 184 ? 21.984 25.391 -7.734 1 40.62 184 PRO B O 1
ATOM 3199 N N . SER B 1 185 ? 22.484 26.062 -9.859 1 36.56 185 SER B N 1
ATOM 3200 C CA . SER B 1 185 ? 22.141 24.984 -10.773 1 36.56 185 SER B CA 1
ATOM 3201 C C . SER B 1 185 ? 22.531 23.625 -10.195 1 36.56 185 SER B C 1
ATOM 3203 O O . SER B 1 185 ? 22.297 22.594 -10.82 1 36.56 185 SER B O 1
ATOM 3205 N N . GLY B 1 186 ? 23.297 23.484 -9.219 1 33.22 186 GLY B N 1
ATOM 3206 C CA . GLY B 1 186 ? 24.047 22.234 -9.094 1 33.22 186 GLY B CA 1
ATOM 3207 C C . GLY B 1 186 ? 23.25 21.141 -8.422 1 33.22 186 GLY B C 1
ATOM 3208 O O . GLY B 1 186 ? 23.641 19.969 -8.461 1 33.22 186 GLY B O 1
ATOM 3209 N N . SER B 1 187 ? 22.641 21.281 -7.262 1 33.12 187 SER B N 1
ATOM 3210 C CA . SER B 1 187 ? 22.547 20.141 -6.344 1 33.12 187 SER B CA 1
ATOM 3211 C C . SER B 1 187 ? 21.375 19.25 -6.707 1 33.12 187 SER B C 1
ATOM 3213 O O . SER B 1 187 ? 20.219 19.703 -6.754 1 33.12 187 SER B O 1
ATOM 3215 N N . LYS B 1 188 ? 21.656 18.281 -7.496 1 35.16 188 LYS B N 1
ATOM 3216 C CA . LYS B 1 188 ? 20.812 17.172 -7.934 1 35.16 188 LYS B CA 1
ATOM 3217 C C . LYS B 1 188 ? 20.047 16.562 -6.758 1 35.16 188 LYS B C 1
ATOM 3219 O O . LYS B 1 188 ? 20.641 16.25 -5.719 1 35.16 188 LYS B O 1
ATOM 3224 N N . SER B 1 189 ? 18.828 16.828 -6.547 1 33.03 189 SER B N 1
ATOM 3225 C CA . SER B 1 189 ? 17.828 16.531 -5.535 1 33.03 189 SER B CA 1
ATOM 3226 C C . SER B 1 189 ? 17.859 15.07 -5.133 1 33.03 189 SER B C 1
ATOM 3228 O O . SER B 1 189 ? 18.328 14.219 -5.895 1 33.03 189 SER B O 1
ATOM 3230 N N . MET B 1 190 ? 17.656 14.789 -3.922 1 32.03 190 MET B N 1
ATOM 3231 C CA . MET B 1 190 ? 17.547 13.469 -3.301 1 32.03 190 MET B CA 1
ATOM 3232 C C . MET B 1 190 ? 16.641 12.555 -4.129 1 32.03 190 MET B C 1
ATOM 3234 O O . MET B 1 190 ? 16.734 11.328 -4.02 1 32.03 190 MET B O 1
ATOM 3238 N N . ALA B 1 191 ? 15.812 13.055 -4.879 1 34.66 191 ALA B N 1
ATOM 3239 C CA . ALA B 1 191 ? 15.078 12.234 -5.844 1 34.66 191 ALA B CA 1
ATOM 3240 C C . ALA B 1 191 ? 16.047 11.445 -6.73 1 34.66 191 ALA B C 1
ATOM 3242 O O . ALA B 1 191 ? 15.773 10.297 -7.09 1 34.66 191 ALA B O 1
ATOM 3243 N N . LYS B 1 192 ? 17.203 12.062 -7.012 1 36.94 192 LYS B N 1
ATOM 3244 C CA . LYS B 1 192 ? 18.25 11.391 -7.785 1 36.94 192 LYS B CA 1
ATOM 3245 C C . LYS B 1 192 ? 18.812 10.203 -7.02 1 36.94 192 LYS B C 1
ATOM 3247 O O . LYS B 1 192 ? 19.172 9.188 -7.621 1 36.94 192 LYS B O 1
ATOM 3252 N N . LEU B 1 193 ? 18.891 10.391 -5.789 1 31.56 193 LEU B N 1
ATOM 3253 C CA . LEU B 1 193 ? 19.453 9.289 -5.004 1 31.56 193 LEU B CA 1
ATOM 3254 C C . LEU B 1 193 ? 18.516 8.086 -5.023 1 31.56 193 LEU B C 1
ATOM 3256 O O . LEU B 1 193 ? 18.969 6.949 -5.164 1 31.56 193 LEU B O 1
ATOM 3260 N N . ILE B 1 194 ? 17.266 8.414 -4.926 1 34.06 194 ILE B N 1
ATOM 3261 C CA . ILE B 1 194 ? 16.344 7.297 -4.961 1 34.06 194 ILE B CA 1
ATOM 3262 C C . ILE B 1 194 ? 16.266 6.73 -6.375 1 34.06 194 ILE B C 1
ATOM 3264 O O . ILE B 1 194 ? 16.25 5.512 -6.562 1 34.06 194 ILE B O 1
ATOM 3268 N N . ASN B 1 195 ? 16.375 7.652 -7.367 1 35.53 195 ASN B N 1
ATOM 3269 C CA . ASN B 1 195 ? 16.484 7.203 -8.75 1 35.53 195 ASN B CA 1
ATOM 3270 C C . ASN B 1 195 ? 17.781 6.43 -8.992 1 35.53 195 ASN B C 1
ATOM 3272 O O . ASN B 1 195 ? 17.797 5.488 -9.789 1 35.53 195 ASN B O 1
ATOM 3276 N N . ASN B 1 196 ? 18.875 6.973 -8.531 1 35.53 196 ASN B N 1
ATOM 3277 C CA . ASN B 1 196 ? 20.172 6.316 -8.68 1 35.53 196 ASN B CA 1
ATOM 3278 C C . ASN B 1 196 ? 20.156 4.926 -8.055 1 35.53 196 ASN B C 1
ATOM 3280 O O . ASN B 1 196 ? 20.828 4.016 -8.555 1 35.53 196 ASN B O 1
ATOM 3284 N N . VAL B 1 197 ? 19.641 4.848 -6.926 1 33.44 197 VAL B N 1
ATOM 3285 C CA . VAL B 1 197 ? 19.578 3.508 -6.352 1 33.44 197 VAL B CA 1
ATOM 3286 C C . VAL B 1 197 ? 18.75 2.592 -7.254 1 33.44 197 VAL B C 1
ATOM 3288 O O . VAL B 1 197 ? 19.125 1.438 -7.48 1 33.44 197 VAL B O 1
ATOM 3291 N N . PHE B 1 198 ? 17.688 3.154 -7.789 1 32.72 198 PHE B N 1
ATOM 3292 C CA . PHE B 1 198 ? 16.922 2.295 -8.672 1 32.72 198 PHE B CA 1
ATOM 3293 C C . PHE B 1 198 ? 17.25 2.574 -10.133 1 32.72 198 PHE B C 1
ATOM 3295 O O . PHE B 1 198 ? 17 1.741 -11.008 1 32.72 198 PHE B O 1
ATOM 3302 N N . GLY B 1 199 ? 17.734 3.754 -10.492 1 31.55 199 GLY B N 1
ATOM 3303 C CA . GLY B 1 199 ? 17.984 4.16 -11.867 1 31.55 199 GLY B CA 1
ATOM 3304 C C . GLY B 1 199 ? 19.359 3.811 -12.367 1 31.55 199 GLY B C 1
ATOM 3305 O O . GLY B 1 199 ? 19.672 3.965 -13.547 1 31.55 199 GLY B O 1
ATOM 3306 N N . LYS B 1 200 ? 20.375 3.949 -11.609 1 31.19 200 LYS B N 1
ATOM 3307 C CA . LYS B 1 200 ? 21.656 4.016 -12.32 1 31.19 200 LYS B CA 1
ATOM 3308 C C . LYS B 1 200 ? 22.047 2.648 -12.867 1 31.19 200 LYS B C 1
ATOM 3310 O O . LYS B 1 200 ? 22.484 1.774 -12.117 1 31.19 200 LYS B O 1
ATOM 3315 N N . ARG B 1 201 ? 21.375 2.117 -13.945 1 32.97 201 ARG B N 1
ATOM 3316 C CA . ARG B 1 201 ? 22.109 1.168 -14.781 1 32.97 201 ARG B CA 1
ATOM 3317 C C . ARG B 1 201 ? 23.359 1.812 -15.383 1 32.97 201 ARG B C 1
ATOM 3319 O O . ARG B 1 201 ? 23.281 2.914 -15.93 1 32.97 201 ARG B O 1
ATOM 3326 N N . ARG B 1 202 ? 24.594 1.536 -14.867 1 27.2 202 ARG B N 1
ATOM 3327 C CA . ARG B 1 202 ? 25.875 1.818 -15.523 1 27.2 202 ARG B CA 1
ATOM 3328 C C . ARG B 1 202 ? 25.812 1.491 -17.016 1 27.2 202 ARG B C 1
ATOM 3330 O O . ARG B 1 202 ? 25.328 0.424 -17.391 1 27.2 202 ARG B O 1
ATOM 3337 N N . LYS B 1 203 ? 25.891 2.488 -17.812 1 25.81 203 LYS B N 1
ATOM 3338 C CA . LYS B 1 203 ? 26.359 2.396 -19.188 1 25.81 203 LYS B CA 1
ATOM 3339 C C . LYS B 1 203 ? 27.672 1.618 -19.281 1 25.81 203 LYS B C 1
ATOM 3341 O O . LYS B 1 203 ? 28.672 2.014 -18.672 1 25.81 203 LYS B O 1
ATOM 3346 N N . SER B 1 204 ? 27.656 0.331 -19.141 1 20.94 204 SER B N 1
ATOM 3347 C CA . SER B 1 204 ? 28.875 -0.247 -19.688 1 20.94 204 SER B CA 1
ATOM 3348 C C . SER B 1 204 ? 29.156 0.267 -21.094 1 20.94 204 SER B C 1
ATOM 3350 O O . SER B 1 204 ? 28.344 0.097 -22 1 20.94 204 SER B O 1
ATOM 3352 N N . VAL B 1 205 ? 29.891 1.333 -21.172 1 20.77 205 VAL B N 1
ATOM 3353 C CA . VAL B 1 205 ? 30.781 1.362 -22.344 1 20.77 205 VAL B CA 1
ATOM 3354 C C . VAL B 1 205 ? 31.812 0.238 -22.234 1 20.77 205 VAL B C 1
ATOM 3356 O O . VAL B 1 205 ? 32.344 -0.028 -21.156 1 20.77 205 VAL B O 1
#

InterPro domains:
  IPR001806 Small GTPase [PF00071] (19-173)
  IPR001806 Small GTPase [PS51421] (1-205)
  IPR027417 P-loop containing nucleoside triphosphate hydrolase [G3DSA:3.40.50.300] (13-173)
  IPR027417 P-loop containing nucleoside triphosphate hydrolase [SSF52540] (20-189)
  IPR051065 Ras-related small GTPase [PTHR45704] (17-203)